Protein AF-A0A9E2J3M1-F1 (afdb_monomer_lite)

Structure (mmCIF, N/CA/C/O backbone):
data_AF-A0A9E2J3M1-F1
#
_entry.id   AF-A0A9E2J3M1-F1
#
loop_
_atom_site.group_PDB
_atom_site.id
_atom_site.type_symbol
_atom_site.label_atom_id
_atom_site.label_alt_id
_atom_site.label_comp_id
_atom_site.label_asym_id
_atom_site.label_entity_id
_atom_site.label_seq_id
_atom_site.pdbx_PDB_ins_code
_atom_site.Cartn_x
_atom_site.Cartn_y
_atom_site.Cartn_z
_atom_site.occupancy
_atom_site.B_iso_or_equiv
_atom_site.auth_seq_id
_atom_site.auth_comp_id
_atom_site.auth_asym_id
_atom_site.auth_atom_id
_atom_site.pdbx_PDB_model_num
ATOM 1 N N . MET A 1 1 ? 13.090 -9.737 -95.374 1.00 43.75 1 MET A N 1
ATOM 2 C CA . MET A 1 1 ? 13.069 -10.531 -94.124 1.00 43.75 1 MET A CA 1
ATOM 3 C C . MET A 1 1 ? 14.045 -9.929 -93.104 1.00 43.75 1 MET A C 1
ATOM 5 O O . MET A 1 1 ? 15.145 -10.424 -92.936 1.00 43.75 1 MET A O 1
ATOM 9 N N . LYS A 1 2 ? 13.691 -8.794 -92.489 1.00 49.66 2 LYS A N 1
ATOM 10 C CA . LYS A 1 2 ? 14.440 -8.144 -91.393 1.00 49.66 2 LYS A CA 1
ATOM 11 C C . LYS A 1 2 ? 13.436 -7.340 -90.566 1.00 49.66 2 LYS A C 1
ATOM 13 O O . LYS A 1 2 ? 13.382 -6.120 -90.651 1.00 49.66 2 LYS A O 1
ATOM 18 N N . ILE A 1 3 ? 12.580 -8.043 -89.829 1.00 44.62 3 ILE A N 1
ATOM 19 C CA . ILE A 1 3 ? 11.818 -7.428 -88.743 1.00 44.62 3 ILE A CA 1
ATOM 20 C C . ILE A 1 3 ? 12.601 -7.722 -87.470 1.00 44.62 3 ILE A C 1
ATOM 22 O O . ILE A 1 3 ? 12.858 -8.857 -87.088 1.00 44.62 3 ILE A O 1
ATOM 26 N N . THR A 1 4 ? 13.091 -6.625 -86.924 1.00 49.84 4 THR A N 1
ATOM 27 C CA . THR A 1 4 ? 13.976 -6.433 -85.785 1.00 49.84 4 THR A CA 1
ATOM 28 C C . THR A 1 4 ? 13.611 -7.248 -84.541 1.00 49.84 4 THR A C 1
ATOM 30 O O . THR A 1 4 ? 12.639 -6.934 -83.857 1.00 49.84 4 THR A O 1
ATOM 33 N N . PHE A 1 5 ? 14.517 -8.149 -84.151 1.00 52.78 5 PHE A N 1
ATOM 34 C CA . PHE A 1 5 ? 14.632 -8.773 -82.818 1.00 52.78 5 PHE A CA 1
ATOM 35 C C . PHE A 1 5 ? 14.655 -7.746 -81.655 1.00 52.78 5 PHE A C 1
ATOM 37 O O . PHE A 1 5 ? 14.420 -8.073 -80.497 1.00 52.78 5 PHE A O 1
ATOM 44 N N . ARG A 1 6 ? 14.894 -6.465 -81.967 1.00 53.06 6 ARG A N 1
ATOM 45 C CA . ARG A 1 6 ? 14.991 -5.342 -81.022 1.00 53.06 6 ARG A CA 1
ATOM 46 C C . ARG A 1 6 ? 13.653 -4.874 -80.425 1.00 53.06 6 ARG A C 1
ATOM 48 O O . ARG A 1 6 ? 13.680 -4.167 -79.426 1.00 53.06 6 ARG A O 1
ATOM 55 N N . LYS A 1 7 ? 12.497 -5.247 -80.998 1.00 52.53 7 LYS A N 1
ATOM 56 C CA . LYS A 1 7 ? 11.171 -4.806 -80.506 1.00 52.53 7 LYS A CA 1
ATOM 57 C C . LYS A 1 7 ? 10.524 -5.734 -79.466 1.00 52.53 7 LYS A C 1
ATOM 59 O O . LYS A 1 7 ? 9.579 -5.302 -78.818 1.00 52.53 7 LYS A O 1
ATOM 64 N N . LEU A 1 8 ? 11.047 -6.949 -79.255 1.00 52.41 8 LEU A N 1
ATOM 65 C CA . LEU A 1 8 ? 10.567 -7.861 -78.200 1.00 52.41 8 LEU A CA 1
ATOM 66 C C . LEU A 1 8 ? 11.393 -7.819 -76.903 1.00 52.41 8 LEU A C 1
ATOM 68 O O . LEU A 1 8 ? 10.898 -8.253 -75.869 1.00 52.41 8 LEU A O 1
ATOM 72 N N . MET A 1 9 ? 12.618 -7.280 -76.915 1.00 54.28 9 MET A N 1
ATOM 73 C CA . MET A 1 9 ? 13.448 -7.213 -75.700 1.00 54.28 9 MET A CA 1
ATOM 74 C C . MET A 1 9 ? 13.061 -6.078 -74.748 1.00 54.28 9 MET A C 1
ATOM 76 O O . MET A 1 9 ? 13.220 -6.235 -73.545 1.00 54.28 9 MET A O 1
ATOM 80 N N . LEU A 1 10 ? 12.536 -4.956 -75.249 1.00 54.03 10 LEU A N 1
ATOM 81 C CA . LEU A 1 10 ? 12.191 -3.806 -74.403 1.00 54.03 10 LEU A CA 1
ATOM 82 C C . LEU A 1 10 ? 10.991 -4.069 -73.465 1.00 54.03 10 LEU A C 1
ATOM 84 O O . LEU A 1 10 ? 11.095 -3.725 -72.290 1.00 54.03 10 LEU A O 1
ATOM 88 N N . PRO A 1 11 ? 9.894 -4.721 -73.913 1.00 56.16 11 PRO A N 1
ATOM 89 C CA . PRO A 1 11 ? 8.789 -5.088 -73.024 1.00 56.16 11 PRO A CA 1
ATOM 90 C C . PRO A 1 11 ? 9.189 -6.180 -72.025 1.00 56.16 11 PRO A C 1
ATOM 92 O O . PRO A 1 11 ? 8.776 -6.134 -70.873 1.00 56.16 11 PRO A O 1
ATOM 95 N N . LEU A 1 12 ? 10.036 -7.131 -72.441 1.00 55.22 12 LEU A N 1
ATOM 96 C CA . LEU A 1 12 ? 10.507 -8.222 -71.583 1.00 55.22 12 LEU A CA 1
ATOM 97 C C . LEU A 1 12 ? 11.453 -7.713 -70.479 1.00 55.22 12 LEU A C 1
ATOM 99 O O . LEU A 1 12 ? 11.367 -8.168 -69.343 1.00 55.22 12 LEU A O 1
ATOM 103 N N . LEU A 1 13 ? 12.303 -6.724 -70.790 1.00 55.09 13 LEU A N 1
ATOM 104 C CA . LEU A 1 13 ? 13.167 -6.057 -69.812 1.00 55.09 13 LEU A CA 1
ATOM 105 C C . LEU A 1 13 ? 12.352 -5.190 -68.834 1.00 55.09 13 LEU A C 1
ATOM 107 O O . LEU A 1 13 ? 12.661 -5.169 -67.650 1.00 55.09 13 LEU A O 1
ATOM 111 N N . LEU A 1 14 ? 11.278 -4.531 -69.295 1.00 53.25 14 LEU A N 1
ATOM 112 C CA . LEU A 1 14 ? 10.371 -3.765 -68.425 1.00 53.25 14 LEU A CA 1
ATOM 113 C C . LEU A 1 14 ? 9.570 -4.669 -67.470 1.00 53.25 14 LEU A C 1
ATOM 115 O O . LEU A 1 14 ? 9.384 -4.314 -66.311 1.00 53.25 14 LEU A O 1
ATOM 119 N N . ILE A 1 15 ? 9.134 -5.846 -67.933 1.00 55.28 15 ILE A N 1
ATOM 120 C CA . ILE A 1 15 ? 8.437 -6.848 -67.107 1.00 55.28 15 ILE A CA 1
ATOM 121 C C . ILE A 1 15 ? 9.391 -7.465 -66.070 1.00 55.28 15 ILE A C 1
ATOM 123 O O . ILE A 1 15 ? 8.994 -7.669 -64.927 1.00 55.28 15 ILE A O 1
ATOM 127 N N . LEU A 1 16 ? 10.664 -7.684 -66.419 1.00 53.00 16 LEU A N 1
ATOM 128 C CA . LEU A 1 16 ? 11.699 -8.124 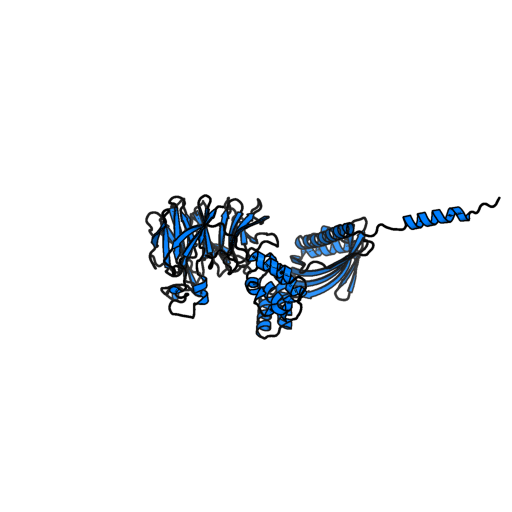-65.472 1.00 53.00 16 LEU A CA 1
ATOM 129 C C . LEU A 1 16 ? 12.066 -7.046 -64.435 1.00 53.00 16 LEU A C 1
ATOM 131 O O . LEU A 1 16 ? 12.339 -7.390 -63.290 1.00 53.00 16 LEU A O 1
ATOM 135 N N . ILE A 1 17 ? 12.022 -5.758 -64.795 1.00 53.62 17 ILE A N 1
ATOM 136 C CA . ILE A 1 17 ? 12.236 -4.646 -63.851 1.00 53.62 17 ILE A CA 1
ATOM 137 C C . ILE A 1 17 ? 11.033 -4.495 -62.902 1.00 53.62 17 ILE A C 1
ATOM 139 O O . ILE A 1 17 ? 11.226 -4.315 -61.701 1.00 53.62 17 ILE A O 1
ATOM 143 N N . LEU A 1 18 ? 9.800 -4.667 -63.395 1.00 49.03 18 LEU A N 1
ATOM 144 C CA . LEU A 1 18 ? 8.578 -4.624 -62.574 1.00 49.03 18 LEU A CA 1
ATOM 145 C C . LEU A 1 18 ? 8.408 -5.848 -61.654 1.00 49.03 18 LEU A C 1
ATOM 147 O O . LEU A 1 18 ? 7.805 -5.723 -60.594 1.00 49.03 18 LEU A O 1
ATOM 151 N N . LEU A 1 19 ? 8.986 -7.002 -62.005 1.00 47.62 19 LEU A N 1
ATOM 152 C CA . LEU A 1 19 ? 9.065 -8.190 -61.139 1.00 47.62 19 LEU A CA 1
ATOM 153 C C . LEU A 1 19 ? 10.256 -8.155 -60.161 1.00 47.62 19 LEU A C 1
ATOM 155 O O . LEU A 1 19 ? 10.390 -9.059 -59.339 1.00 47.62 19 LEU A O 1
ATOM 159 N N . SER A 1 20 ? 11.121 -7.135 -60.232 1.00 45.72 20 SER A N 1
ATOM 160 C CA . SER A 1 20 ? 12.296 -7.003 -59.352 1.00 45.72 20 SER A CA 1
ATOM 161 C C . SER A 1 20 ? 12.073 -6.103 -58.130 1.00 45.72 20 SER A C 1
ATOM 163 O O . SER A 1 20 ? 12.920 -6.062 -57.236 1.00 45.72 20 SER A O 1
ATOM 165 N N . CYS A 1 21 ? 10.926 -5.424 -58.037 1.00 45.72 21 CYS A N 1
ATOM 166 C CA . CYS A 1 21 ? 10.522 -4.738 -56.815 1.00 45.72 21 CYS A CA 1
ATOM 167 C C . CYS A 1 21 ? 10.013 -5.772 -55.804 1.00 45.72 21 CYS A C 1
ATOM 169 O O . CYS A 1 21 ? 8.840 -6.144 -55.823 1.00 45.72 21 CYS A O 1
ATOM 171 N N . LYS A 1 22 ? 10.896 -6.238 -54.909 1.00 55.72 22 LYS A N 1
ATOM 172 C CA . LYS A 1 22 ? 10.453 -6.856 -53.650 1.00 55.72 22 LYS A CA 1
ATOM 173 C C . LYS A 1 22 ? 9.434 -5.914 -52.984 1.00 55.72 22 LYS A C 1
ATOM 175 O O . LYS A 1 22 ? 9.643 -4.698 -53.052 1.00 55.72 22 LYS A O 1
ATOM 180 N N . PRO A 1 23 ? 8.351 -6.432 -52.373 1.00 54.88 23 PRO A N 1
ATOM 181 C CA . PRO A 1 23 ? 7.450 -5.594 -51.594 1.00 54.88 23 PRO A CA 1
ATOM 182 C C . PRO A 1 23 ? 8.287 -4.799 -50.592 1.00 54.88 23 PRO A C 1
ATOM 184 O O . PRO A 1 23 ? 9.151 -5.354 -49.912 1.00 54.88 23 PRO A O 1
ATOM 187 N N . VAL A 1 24 ? 8.103 -3.481 -50.601 1.00 61.16 24 VAL A N 1
ATOM 188 C CA . VAL A 1 24 ? 8.744 -2.585 -49.641 1.00 61.16 24 VAL A CA 1
ATOM 189 C C . VAL A 1 24 ? 8.274 -3.029 -48.266 1.00 61.16 24 VAL A C 1
ATOM 191 O O . VAL A 1 24 ? 7.064 -3.107 -48.058 1.00 61.16 24 VAL A O 1
ATOM 194 N N . TYR A 1 25 ? 9.220 -3.331 -47.374 1.00 77.38 25 TYR A N 1
ATOM 195 C CA . TYR A 1 25 ? 8.944 -3.706 -45.994 1.00 77.38 25 TYR A CA 1
ATOM 196 C C . TYR A 1 25 ? 7.999 -2.678 -45.369 1.00 77.38 25 TYR A C 1
ATOM 198 O O . TYR A 1 25 ? 8.354 -1.513 -45.156 1.00 77.38 25 TYR A O 1
ATOM 206 N N . GLY A 1 26 ? 6.745 -3.092 -45.206 1.00 84.62 26 GLY A N 1
ATOM 207 C CA . GLY A 1 26 ? 5.640 -2.175 -44.961 1.00 84.62 26 GLY A CA 1
ATOM 208 C C . GLY A 1 26 ? 5.526 -1.781 -43.486 1.00 84.62 26 GLY A C 1
ATOM 209 O O . GLY A 1 26 ? 6.010 -2.501 -42.613 1.00 84.62 26 GLY A O 1
ATOM 210 N N . PRO A 1 27 ? 4.826 -0.679 -43.155 1.00 86.06 27 PRO A N 1
ATOM 211 C CA . PRO A 1 27 ? 4.575 -0.291 -41.764 1.00 86.06 27 PRO A CA 1
ATOM 212 C C . PRO A 1 27 ? 3.895 -1.386 -40.923 1.00 86.06 27 PRO A C 1
ATOM 214 O O . PRO A 1 27 ? 4.211 -1.539 -39.747 1.00 86.06 27 PRO A O 1
ATOM 217 N N . GLU A 1 28 ? 2.988 -2.162 -41.522 1.00 89.06 28 GLU A N 1
ATOM 218 C CA . GLU A 1 28 ? 2.278 -3.264 -40.857 1.00 89.06 28 GLU A CA 1
ATOM 219 C C . GLU A 1 28 ? 3.194 -4.467 -40.588 1.00 89.06 28 GLU A C 1
ATOM 221 O O . GLU A 1 28 ? 3.241 -4.974 -39.469 1.00 89.06 28 GLU A O 1
ATOM 226 N N . GLU A 1 29 ? 3.990 -4.881 -41.580 1.00 89.81 29 GLU A N 1
ATOM 227 C CA . GLU A 1 29 ? 5.004 -5.931 -41.409 1.00 89.81 29 GLU A CA 1
ATOM 228 C C . GLU A 1 29 ? 6.015 -5.542 -40.327 1.00 89.81 29 GLU A C 1
ATOM 230 O O . GLU A 1 29 ? 6.367 -6.365 -39.482 1.00 89.81 29 GLU A O 1
ATOM 235 N N . LYS A 1 30 ? 6.396 -4.258 -40.290 1.00 91.38 30 LYS A N 1
ATOM 236 C CA . LYS A 1 30 ? 7.281 -3.708 -39.267 1.00 91.38 30 LYS A CA 1
ATOM 237 C C . LYS A 1 30 ? 6.708 -3.798 -37.862 1.00 91.38 30 LYS A C 1
ATOM 239 O O . LYS A 1 30 ? 7.439 -4.162 -36.944 1.00 91.38 30 LYS A O 1
ATOM 244 N N . LEU A 1 31 ? 5.424 -3.501 -37.684 1.00 91.50 31 LEU A N 1
ATOM 245 C CA . LEU A 1 31 ? 4.754 -3.654 -36.391 1.00 91.50 31 LEU A CA 1
ATOM 246 C C . LEU A 1 31 ? 4.696 -5.124 -35.959 1.00 91.50 31 LEU A C 1
ATOM 248 O O . LEU A 1 31 ? 5.045 -5.431 -34.821 1.00 91.50 31 LEU A O 1
ATOM 252 N N . ASN A 1 32 ? 4.345 -6.031 -36.874 1.00 93.62 32 ASN A N 1
ATOM 253 C CA . ASN A 1 32 ? 4.306 -7.468 -36.593 1.00 93.62 32 ASN A CA 1
ATOM 254 C C . ASN A 1 32 ? 5.683 -8.013 -36.185 1.00 93.62 32 ASN A C 1
ATOM 256 O O . ASN A 1 32 ? 5.790 -8.802 -35.245 1.00 93.62 32 ASN A O 1
ATOM 260 N N . ASP A 1 33 ? 6.747 -7.567 -36.852 1.00 95.88 33 ASP A N 1
ATOM 261 C CA . ASP A 1 33 ? 8.110 -7.982 -36.527 1.00 95.88 33 ASP A CA 1
ATOM 262 C C . ASP A 1 33 ? 8.617 -7.385 -35.212 1.00 95.88 33 ASP A C 1
ATOM 264 O O . ASP A 1 33 ? 9.283 -8.090 -34.456 1.00 95.88 33 ASP A O 1
ATOM 268 N N . ILE A 1 34 ? 8.247 -6.144 -34.878 1.00 95.56 34 ILE A N 1
ATOM 269 C CA . ILE A 1 34 ? 8.496 -5.575 -33.544 1.00 95.56 34 ILE A CA 1
ATOM 270 C C . ILE A 1 34 ? 7.821 -6.436 -32.469 1.00 95.56 34 ILE A C 1
ATOM 272 O O . ILE A 1 34 ? 8.467 -6.800 -31.487 1.00 95.56 34 ILE A O 1
ATOM 276 N N . SER A 1 35 ? 6.554 -6.817 -32.660 1.00 93.94 35 SER A N 1
ATOM 277 C CA . SER A 1 35 ? 5.845 -7.694 -31.722 1.00 93.94 35 SER A CA 1
ATOM 278 C C . SER A 1 35 ? 6.509 -9.069 -31.593 1.00 93.94 35 SER A C 1
ATOM 280 O O . SER A 1 35 ? 6.658 -9.572 -30.481 1.00 93.94 35 SER A O 1
ATOM 282 N N . ALA A 1 36 ? 6.964 -9.664 -32.699 1.00 95.88 36 ALA A N 1
ATOM 283 C CA . ALA A 1 36 ? 7.661 -10.949 -32.679 1.00 95.88 36 ALA A CA 1
ATOM 284 C C . ALA A 1 36 ? 9.023 -10.877 -31.961 1.00 95.88 36 ALA A C 1
ATOM 286 O O . ALA A 1 36 ? 9.370 -11.782 -31.204 1.00 95.88 36 ALA A O 1
ATOM 287 N N . LEU A 1 37 ? 9.781 -9.796 -32.160 1.00 97.00 37 LEU A N 1
ATOM 288 C CA . LEU A 1 37 ? 11.053 -9.542 -31.474 1.00 97.00 37 LEU A CA 1
ATOM 289 C C . LEU A 1 37 ? 10.856 -9.288 -29.971 1.00 97.00 37 LEU A C 1
ATOM 291 O O . LEU A 1 37 ? 11.617 -9.795 -29.148 1.00 97.00 37 LEU A O 1
ATOM 295 N N . MET A 1 38 ? 9.799 -8.568 -29.590 1.00 95.00 38 MET A N 1
ATOM 296 C CA . MET A 1 38 ? 9.414 -8.398 -28.184 1.00 95.00 38 MET A CA 1
ATOM 297 C C . MET A 1 38 ? 9.018 -9.730 -27.532 1.00 95.00 38 MET A C 1
ATOM 299 O O . MET A 1 38 ? 9.405 -9.992 -26.395 1.00 95.00 38 MET A O 1
ATOM 303 N N . GLN A 1 39 ? 8.307 -10.601 -28.255 1.00 93.56 39 GLN A N 1
ATOM 304 C CA . GLN A 1 39 ? 7.977 -11.942 -27.768 1.00 93.56 39 GLN A CA 1
ATOM 305 C C . GLN A 1 39 ? 9.231 -12.803 -27.559 1.00 93.56 39 GLN A C 1
ATOM 307 O O . GLN A 1 39 ? 9.304 -13.532 -26.573 1.00 93.56 39 GLN A O 1
ATOM 312 N N . LEU A 1 40 ? 10.218 -12.694 -28.453 1.00 94.75 40 LEU A N 1
ATOM 313 C CA . LEU A 1 40 ? 11.524 -13.346 -28.316 1.00 94.75 40 LEU A CA 1
ATOM 314 C C . LEU A 1 40 ? 12.229 -12.866 -27.033 1.00 94.75 40 LEU A C 1
ATOM 316 O O . LEU A 1 40 ? 12.683 -13.659 -26.217 1.00 94.75 40 LEU A O 1
ATOM 320 N N . ASN A 1 41 ? 12.228 -11.560 -26.766 1.00 94.44 41 ASN A N 1
ATOM 321 C CA . ASN A 1 41 ? 12.781 -11.021 -25.522 1.00 94.44 41 ASN A CA 1
ATOM 322 C C . ASN A 1 41 ? 12.077 -11.556 -24.252 1.00 94.44 41 ASN A C 1
ATOM 324 O O . ASN A 1 41 ? 12.740 -11.903 -23.271 1.00 94.44 41 ASN A O 1
ATOM 328 N N . GLU A 1 42 ? 10.748 -11.678 -24.271 1.00 90.31 42 GLU A N 1
ATOM 329 C CA . GLU A 1 42 ? 9.982 -12.265 -23.159 1.00 90.31 42 GLU A CA 1
ATOM 330 C C . GLU A 1 42 ? 10.263 -13.767 -22.989 1.00 90.31 42 GLU A C 1
ATOM 332 O O . GLU A 1 42 ? 10.347 -14.284 -21.875 1.00 90.31 42 GLU A O 1
ATOM 337 N N . ASN A 1 43 ? 10.459 -14.484 -24.092 1.00 94.00 43 ASN A N 1
ATOM 338 C CA . ASN A 1 43 ? 10.841 -15.887 -24.066 1.00 94.00 43 ASN A CA 1
ATOM 339 C C . ASN A 1 43 ? 12.239 -16.087 -23.472 1.00 94.00 43 ASN A C 1
ATOM 341 O O . ASN A 1 43 ? 12.410 -16.961 -22.623 1.00 94.00 43 ASN A O 1
ATOM 345 N N . GLN A 1 44 ? 13.212 -15.239 -23.829 1.00 94.44 44 GLN A N 1
ATOM 346 C CA . GLN A 1 44 ? 14.520 -15.217 -23.169 1.00 94.44 44 GLN A CA 1
ATOM 347 C C . GLN A 1 44 ? 14.368 -15.019 -21.660 1.00 94.44 44 GLN A C 1
ATOM 349 O O . GLN A 1 44 ? 15.011 -15.726 -20.886 1.00 94.44 44 GLN A O 1
ATOM 354 N N . ARG A 1 45 ? 13.492 -14.106 -21.223 1.00 93.56 45 ARG A N 1
ATOM 355 C CA . ARG A 1 45 ? 13.228 -13.890 -19.796 1.00 93.56 45 ARG A CA 1
ATOM 356 C C . ARG A 1 45 ? 12.719 -15.153 -19.116 1.00 93.56 45 ARG A C 1
ATOM 358 O O . ARG A 1 45 ? 13.304 -15.581 -18.124 1.00 93.56 45 ARG A O 1
ATOM 365 N N . LYS A 1 46 ? 11.673 -15.773 -19.663 1.00 88.62 46 LYS A N 1
ATOM 366 C CA . LYS A 1 46 ? 11.109 -17.026 -19.136 1.00 88.62 46 LYS A CA 1
ATOM 367 C C . LYS A 1 46 ? 12.158 -18.129 -19.067 1.00 88.62 46 LYS A C 1
ATOM 369 O O . LYS A 1 46 ? 12.282 -18.772 -18.030 1.00 88.62 46 LYS A O 1
ATOM 374 N N . ALA A 1 47 ? 12.955 -18.289 -20.120 1.00 92.94 47 ALA A N 1
ATOM 375 C CA . ALA A 1 47 ? 14.000 -19.298 -20.169 1.00 92.94 47 ALA A CA 1
ATOM 376 C C . ALA A 1 47 ? 15.024 -19.142 -19.032 1.00 92.94 47 ALA A C 1
ATOM 378 O O . ALA A 1 47 ? 15.383 -20.124 -18.392 1.00 92.94 47 ALA A O 1
ATOM 379 N N . HIS A 1 48 ? 15.446 -17.913 -18.716 1.00 94.56 48 HIS A N 1
ATOM 380 C CA . HIS A 1 48 ? 16.345 -17.668 -17.583 1.00 94.56 48 HIS A CA 1
ATOM 381 C C . HIS A 1 48 ? 15.648 -17.882 -16.233 1.00 94.56 48 HIS A C 1
ATOM 383 O O . HIS A 1 48 ? 16.197 -18.565 -15.372 1.00 94.56 48 HIS A O 1
ATOM 389 N N . MET A 1 49 ? 14.437 -17.347 -16.053 1.00 90.19 49 MET A N 1
ATOM 390 C CA . MET A 1 49 ? 13.701 -17.455 -14.785 1.00 90.19 49 MET A CA 1
ATOM 391 C C . MET A 1 49 ? 13.341 -18.905 -14.425 1.00 90.19 49 MET A C 1
ATOM 393 O O . MET A 1 49 ? 13.358 -19.255 -13.250 1.00 90.19 49 MET A O 1
ATOM 397 N N . TYR A 1 50 ? 13.054 -19.751 -15.419 1.00 88.50 50 TYR A N 1
ATOM 398 C CA . TYR A 1 50 ? 12.699 -21.162 -15.219 1.00 88.50 50 TYR A CA 1
ATOM 399 C C . TYR A 1 50 ? 13.862 -22.141 -15.428 1.00 88.50 50 TYR A C 1
ATOM 401 O O . TYR A 1 50 ? 13.688 -23.341 -15.231 1.00 88.50 50 TYR A O 1
ATOM 409 N N . GLY A 1 51 ? 15.041 -21.658 -15.829 1.00 90.69 51 GLY A N 1
ATOM 410 C CA . GLY A 1 51 ? 16.183 -22.517 -16.143 1.00 90.69 51 GLY A CA 1
ATOM 411 C C . GLY A 1 51 ? 15.968 -23.414 -17.371 1.00 90.69 51 GLY A C 1
ATOM 412 O O . GLY A 1 51 ? 16.500 -24.523 -17.429 1.00 90.69 51 GLY A O 1
ATOM 413 N N . ASP A 1 52 ? 15.196 -22.950 -18.356 1.00 94.06 52 ASP A N 1
ATOM 414 C CA . ASP A 1 52 ? 14.845 -23.697 -19.565 1.00 94.06 52 ASP A CA 1
ATOM 415 C C . ASP A 1 52 ? 15.862 -23.445 -20.692 1.00 94.06 52 ASP A C 1
ATOM 417 O O . ASP A 1 52 ? 15.772 -22.501 -21.485 1.00 94.06 52 ASP A O 1
ATOM 421 N N . ALA A 1 53 ? 16.878 -24.306 -20.756 1.00 95.38 53 ALA A N 1
ATOM 422 C CA . ALA A 1 53 ? 17.919 -24.225 -21.778 1.00 95.38 53 ALA A CA 1
ATOM 423 C C . ALA A 1 53 ? 17.409 -24.548 -23.192 1.00 95.38 53 ALA A C 1
ATOM 425 O O . ALA A 1 53 ? 17.993 -24.069 -24.167 1.00 95.38 53 ALA A O 1
ATOM 426 N N . GLU A 1 54 ? 16.348 -25.349 -23.317 1.00 95.69 54 GLU A N 1
ATOM 427 C CA . GLU A 1 54 ? 15.764 -25.713 -24.608 1.00 95.69 54 GLU A CA 1
ATOM 428 C C . GLU A 1 54 ? 15.037 -24.514 -25.213 1.00 95.69 54 GLU A C 1
ATOM 430 O O . GLU A 1 54 ? 15.303 -24.150 -26.360 1.00 95.69 54 GLU A O 1
ATOM 435 N N . MET A 1 55 ? 14.214 -23.832 -24.412 1.00 94.12 55 MET A N 1
ATOM 436 C CA . MET A 1 55 ? 13.552 -22.587 -24.794 1.00 94.12 55 MET A CA 1
ATOM 437 C C . MET A 1 55 ? 14.564 -21.518 -25.215 1.00 94.12 55 MET A C 1
ATOM 439 O O . MET A 1 55 ? 14.388 -20.886 -26.255 1.00 94.12 55 MET A O 1
ATOM 443 N N . LEU A 1 56 ? 15.659 -21.353 -24.463 1.00 94.06 56 LEU A N 1
ATOM 444 C CA . LEU A 1 56 ? 16.717 -20.397 -24.804 1.00 94.06 56 LEU A CA 1
ATOM 445 C C . LEU A 1 56 ? 17.384 -20.734 -26.144 1.00 94.06 56 LEU A C 1
ATOM 447 O O . LEU A 1 56 ? 17.541 -19.863 -27.002 1.00 94.06 56 LEU A O 1
ATOM 451 N N . ALA A 1 57 ? 17.775 -21.997 -26.337 1.00 94.62 57 ALA A N 1
ATOM 452 C CA . ALA A 1 57 ? 18.433 -22.448 -27.559 1.00 94.62 57 ALA A CA 1
ATOM 453 C C . ALA A 1 57 ? 17.499 -22.368 -28.778 1.00 94.62 57 ALA A C 1
ATOM 455 O O . ALA A 1 57 ? 17.942 -22.020 -29.875 1.00 94.62 57 ALA A O 1
ATOM 456 N N . ALA A 1 58 ? 16.198 -22.599 -28.595 1.00 94.25 58 ALA A N 1
ATOM 457 C CA . ALA A 1 58 ? 15.200 -22.535 -29.657 1.00 94.25 58 ALA A CA 1
ATOM 458 C C . ALA A 1 58 ? 15.074 -21.150 -30.313 1.00 94.25 58 ALA A C 1
ATOM 460 O O . ALA A 1 58 ? 14.520 -21.057 -31.410 1.00 94.25 58 ALA A O 1
ATOM 461 N N . GLU A 1 59 ? 15.610 -20.083 -29.724 1.00 94.38 59 GLU A N 1
ATOM 462 C CA . GLU A 1 59 ? 15.560 -18.722 -30.284 1.00 94.38 59 GLU A CA 1
ATOM 463 C C . GLU A 1 59 ? 16.850 -18.285 -30.977 1.00 94.38 59 GLU A C 1
ATOM 465 O O . GLU A 1 59 ? 16.912 -17.244 -31.634 1.00 94.38 59 GLU A O 1
ATOM 470 N N . ILE A 1 60 ? 17.885 -19.111 -30.889 1.00 94.94 60 ILE A N 1
ATOM 471 C CA . ILE A 1 60 ? 19.192 -18.838 -31.468 1.00 94.94 60 ILE A CA 1
ATOM 472 C C . ILE A 1 60 ? 19.269 -19.506 -32.848 1.00 94.94 60 ILE A C 1
ATOM 474 O O . ILE A 1 60 ? 18.605 -20.515 -33.118 1.00 94.94 60 ILE A O 1
ATOM 478 N N . ALA A 1 61 ? 20.024 -18.905 -33.767 1.00 96.38 61 ALA A N 1
ATOM 479 C CA . ALA A 1 61 ? 20.346 -19.524 -35.050 1.00 96.38 61 ALA A CA 1
ATOM 480 C C . ALA A 1 61 ? 21.238 -20.771 -34.863 1.00 96.38 61 ALA A C 1
ATOM 482 O O . ALA A 1 61 ? 21.682 -21.075 -33.755 1.00 96.38 61 ALA A O 1
ATOM 483 N N . ASP A 1 62 ? 21.532 -21.489 -35.950 1.00 95.69 62 ASP A N 1
ATOM 484 C CA . ASP A 1 62 ? 22.393 -22.686 -35.907 1.00 95.69 62 ASP A CA 1
ATOM 485 C C . ASP A 1 62 ? 23.784 -22.382 -35.334 1.00 95.69 62 ASP A C 1
ATOM 487 O O . ASP A 1 62 ? 24.394 -23.225 -34.675 1.00 95.69 62 ASP A O 1
ATOM 491 N N . THR A 1 63 ? 24.257 -21.153 -35.542 1.00 95.81 63 THR A N 1
ATOM 492 C CA . THR A 1 63 ? 25.487 -20.605 -34.969 1.00 95.81 63 THR A CA 1
ATOM 493 C C . THR A 1 63 ? 25.259 -19.178 -34.493 1.00 95.81 63 THR A C 1
ATOM 495 O O . THR A 1 63 ? 24.602 -18.400 -35.188 1.00 95.81 63 THR A O 1
ATOM 498 N N . MET A 1 64 ? 25.868 -18.811 -33.365 1.00 95.81 64 MET A N 1
ATOM 499 C CA . MET A 1 64 ? 25.818 -17.459 -32.813 1.00 95.81 64 MET A CA 1
ATOM 500 C C . MET A 1 64 ? 27.211 -16.934 -32.475 1.00 95.81 64 MET A C 1
ATOM 502 O O . MET A 1 64 ? 28.036 -17.646 -31.893 1.00 95.81 64 MET A O 1
ATOM 506 N N . ILE A 1 65 ? 27.444 -15.664 -32.807 1.00 97.94 65 ILE A N 1
ATOM 507 C CA . ILE A 1 65 ? 28.664 -14.934 -32.454 1.00 97.94 65 ILE A CA 1
ATOM 508 C C . ILE A 1 65 ? 28.406 -14.100 -31.197 1.00 97.94 65 ILE A C 1
ATOM 510 O O . ILE A 1 65 ? 27.517 -13.257 -31.184 1.00 97.94 65 ILE A O 1
ATOM 514 N N . SER A 1 66 ? 29.205 -14.280 -30.153 1.00 96.44 66 SER A N 1
ATOM 515 C CA . SER A 1 66 ? 29.125 -13.469 -28.937 1.00 96.44 66 SER A CA 1
ATOM 516 C C . SER A 1 66 ? 30.415 -12.705 -28.708 1.00 96.44 66 SER A C 1
ATOM 518 O O . SER A 1 66 ? 31.488 -13.302 -28.656 1.00 96.44 66 SER A O 1
ATOM 520 N N . VAL A 1 67 ? 30.307 -11.395 -28.509 1.00 97.44 67 VAL A N 1
ATOM 521 C CA . VAL A 1 67 ? 31.427 -10.522 -28.152 1.00 97.44 67 VAL A CA 1
ATOM 522 C C . VAL A 1 67 ? 31.240 -10.056 -26.715 1.00 97.44 67 VAL A C 1
ATOM 524 O O . VAL A 1 67 ? 30.293 -9.344 -26.383 1.00 97.44 67 VAL A O 1
ATOM 527 N N . SER A 1 68 ? 32.132 -10.484 -25.825 1.00 94.69 68 SER A N 1
ATOM 528 C CA . SER A 1 68 ? 32.086 -10.075 -24.419 1.00 94.69 68 SER A CA 1
ATOM 529 C C . SER A 1 68 ? 33.444 -10.250 -23.753 1.00 94.69 68 SER A C 1
ATOM 531 O O . SER A 1 68 ? 34.208 -11.146 -24.111 1.00 94.69 68 SER A O 1
ATOM 533 N N . ARG A 1 69 ? 33.739 -9.413 -22.750 1.00 89.94 69 ARG A N 1
ATOM 534 C CA . ARG A 1 69 ? 34.957 -9.529 -21.922 1.00 89.94 69 ARG A CA 1
ATOM 535 C C . ARG A 1 69 ? 36.259 -9.585 -22.742 1.00 89.94 69 ARG A C 1
ATOM 537 O O . ARG A 1 69 ? 37.166 -10.325 -22.393 1.00 89.94 69 ARG A O 1
ATOM 544 N N . GLY A 1 70 ? 36.333 -8.841 -23.848 1.00 92.44 70 GLY A N 1
ATOM 545 C CA . GLY A 1 70 ? 37.511 -8.817 -24.726 1.00 92.44 70 GLY A CA 1
ATOM 546 C C . GLY A 1 70 ? 37.680 -10.046 -25.629 1.00 92.44 70 GLY A C 1
ATOM 547 O O . GLY A 1 70 ? 38.700 -10.162 -26.302 1.00 92.44 70 GLY A O 1
ATOM 548 N N . HIS A 1 71 ? 36.695 -10.945 -25.678 1.00 96.44 71 HIS A N 1
ATOM 549 C CA . HIS A 1 71 ? 36.747 -12.176 -26.463 1.00 96.44 71 HIS A CA 1
ATOM 550 C C . HIS A 1 71 ? 35.597 -12.269 -27.469 1.00 96.44 71 HIS A C 1
ATOM 552 O O . HIS A 1 71 ? 34.506 -11.734 -27.247 1.00 96.44 71 HIS A O 1
ATOM 558 N N . ILE A 1 72 ? 35.852 -13.002 -28.554 1.00 97.44 72 ILE A N 1
ATOM 559 C CA . ILE A 1 72 ? 34.867 -13.386 -29.567 1.00 97.44 72 ILE A CA 1
ATOM 560 C C . ILE A 1 72 ? 34.652 -14.893 -29.446 1.00 97.44 72 ILE A C 1
ATOM 562 O O . ILE A 1 72 ? 35.606 -15.665 -29.518 1.00 97.44 72 ILE A O 1
ATOM 566 N N . TYR A 1 73 ? 33.399 -15.301 -29.281 1.00 96.38 73 TYR A N 1
ATOM 567 C CA . TYR A 1 73 ? 32.990 -16.698 -29.208 1.00 96.38 73 TYR A CA 1
ATOM 568 C C . TYR A 1 73 ? 32.081 -17.017 -30.388 1.00 96.38 73 TYR A C 1
ATOM 570 O O . TYR A 1 73 ? 31.166 -16.251 -30.679 1.00 96.38 73 TYR A O 1
ATOM 578 N N . ILE A 1 74 ? 32.297 -18.160 -31.031 1.00 96.94 74 ILE A N 1
ATOM 579 C CA . ILE A 1 74 ? 31.414 -18.690 -32.071 1.00 96.94 74 ILE A CA 1
ATOM 580 C C . ILE A 1 74 ? 30.954 -20.048 -31.572 1.00 96.94 74 ILE A C 1
ATOM 582 O O . ILE A 1 74 ? 31.777 -20.941 -31.411 1.00 96.94 74 ILE A O 1
ATOM 586 N N . ASN A 1 75 ? 29.665 -20.173 -31.271 1.00 95.56 75 ASN A N 1
ATOM 587 C CA . ASN A 1 75 ? 29.101 -21.404 -30.725 1.00 95.56 75 ASN A CA 1
ATOM 588 C C . ASN A 1 75 ? 27.955 -21.871 -31.615 1.00 95.56 75 ASN A C 1
ATOM 590 O O . ASN A 1 75 ? 27.147 -21.060 -32.078 1.00 95.56 75 ASN A O 1
ATOM 594 N N . SER A 1 76 ? 27.869 -23.177 -31.823 1.00 96.62 76 SER A N 1
ATOM 595 C CA . SER A 1 76 ? 26.683 -23.821 -32.370 1.00 96.62 76 SER A CA 1
ATOM 596 C C . SER A 1 76 ? 25.516 -23.740 -31.385 1.00 96.62 76 SER A C 1
ATOM 598 O O . SER A 1 76 ? 25.696 -23.620 -30.170 1.00 96.62 76 SER A O 1
ATOM 600 N N . ASN A 1 77 ? 24.299 -23.862 -31.906 1.00 93.19 77 ASN A N 1
ATOM 601 C CA . ASN A 1 77 ? 23.083 -23.925 -31.101 1.00 93.19 77 ASN A CA 1
ATOM 602 C C . ASN A 1 77 ? 23.167 -25.008 -30.007 1.00 93.19 77 ASN A C 1
ATOM 604 O O . ASN A 1 77 ? 22.806 -24.773 -28.853 1.00 93.19 77 ASN A O 1
ATOM 608 N N . ARG A 1 78 ? 23.739 -26.169 -30.356 1.00 94.75 78 ARG A N 1
ATOM 609 C CA . ARG A 1 78 ? 23.917 -27.299 -29.442 1.00 94.75 78 ARG A CA 1
ATOM 610 C C . ARG A 1 78 ? 24.882 -26.987 -28.298 1.00 94.75 78 ARG A C 1
ATOM 612 O O . ARG A 1 78 ? 24.571 -27.294 -27.152 1.00 94.75 78 ARG A O 1
ATOM 619 N N . GLU A 1 79 ? 26.013 -26.346 -28.584 1.00 95.94 79 GLU A N 1
ATOM 620 C CA . GLU A 1 79 ? 26.975 -25.937 -27.550 1.00 95.94 79 GLU A CA 1
ATOM 621 C C . GLU A 1 79 ? 26.373 -24.902 -26.593 1.00 95.94 79 GLU A C 1
ATOM 623 O O . GLU A 1 79 ? 26.653 -24.922 -25.394 1.00 95.94 79 GLU A O 1
ATOM 628 N N . ILE A 1 80 ? 25.515 -24.012 -27.100 1.00 93.62 80 ILE A N 1
ATOM 629 C CA . ILE A 1 80 ? 24.798 -23.045 -26.265 1.00 93.62 80 ILE A CA 1
ATOM 630 C C . ILE A 1 80 ? 23.805 -23.762 -25.348 1.00 93.62 80 ILE A C 1
ATOM 632 O O . ILE A 1 80 ? 23.821 -23.500 -24.144 1.00 93.62 80 ILE A O 1
ATOM 636 N N . TYR A 1 81 ? 23.004 -24.687 -25.888 1.00 96.44 81 TYR A N 1
ATOM 637 C CA . TYR A 1 81 ? 22.104 -25.528 -25.097 1.00 96.44 81 TYR A CA 1
ATOM 638 C C . TYR A 1 81 ? 22.862 -26.269 -23.991 1.00 96.44 81 TYR A C 1
ATOM 640 O O . TYR A 1 81 ? 22.521 -26.132 -22.819 1.00 96.44 81 TYR A O 1
ATOM 648 N N . ASP A 1 82 ? 23.922 -27.007 -24.334 1.00 96.62 82 ASP A N 1
ATOM 649 C CA . ASP A 1 82 ? 24.660 -27.824 -23.366 1.00 96.62 82 ASP A CA 1
ATOM 650 C C . ASP A 1 82 ? 25.293 -26.952 -22.263 1.00 96.62 82 ASP A C 1
ATOM 652 O O . ASP A 1 82 ? 25.241 -27.300 -21.078 1.00 96.62 82 ASP A O 1
ATOM 656 N N . ARG A 1 83 ? 25.805 -25.766 -22.624 1.00 94.69 83 ARG A N 1
ATOM 657 C CA . ARG A 1 83 ? 26.330 -24.785 -21.665 1.00 94.69 83 ARG A CA 1
ATOM 658 C C . ARG A 1 83 ? 25.249 -24.281 -20.709 1.00 94.69 83 ARG A C 1
ATOM 660 O O . ARG A 1 83 ? 25.476 -24.290 -19.500 1.00 94.69 83 ARG A O 1
ATOM 667 N N . PHE A 1 84 ? 24.104 -23.828 -21.222 1.00 94.69 84 PHE A N 1
ATOM 668 C CA . PHE A 1 84 ? 23.032 -23.278 -20.384 1.00 94.69 84 PHE A CA 1
ATOM 669 C C . PHE A 1 84 ? 22.322 -24.353 -19.559 1.00 94.69 84 PHE A C 1
ATOM 671 O O . PHE A 1 84 ? 22.035 -24.115 -18.392 1.00 94.69 84 PHE A O 1
ATOM 678 N N . ASN A 1 85 ? 22.147 -25.561 -20.096 1.00 95.62 85 ASN A N 1
ATOM 679 C CA . ASN A 1 85 ? 21.585 -26.700 -19.369 1.00 95.62 85 ASN A CA 1
ATOM 680 C C . ASN A 1 85 ? 22.447 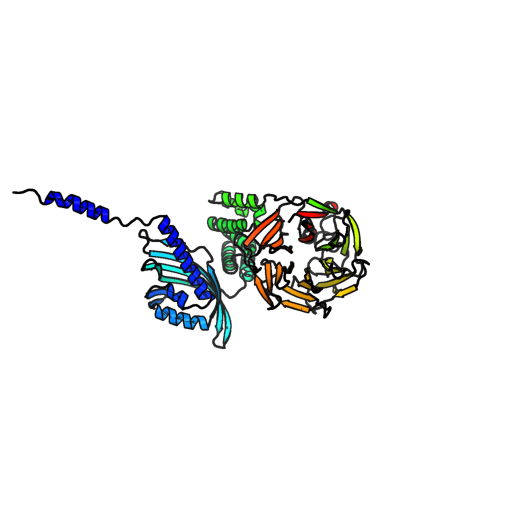-27.084 -18.155 1.00 95.62 85 ASN A C 1
ATOM 682 O O . ASN A 1 85 ? 21.934 -27.487 -17.115 1.00 95.62 85 ASN A O 1
ATOM 686 N N . ASN A 1 86 ? 23.773 -26.947 -18.256 1.00 93.06 86 ASN A N 1
ATOM 687 C CA . ASN A 1 86 ? 24.649 -27.121 -17.100 1.00 93.06 86 ASN A CA 1
ATOM 688 C C . ASN A 1 86 ? 24.648 -25.898 -16.168 1.00 93.06 86 ASN A C 1
ATOM 690 O O . ASN A 1 86 ? 24.667 -26.041 -14.946 1.00 93.06 86 ASN A O 1
ATOM 694 N N . TYR A 1 87 ? 24.628 -24.693 -16.736 1.00 91.38 87 TYR A N 1
ATOM 695 C CA . TYR A 1 87 ? 24.642 -23.446 -15.978 1.00 91.38 87 TYR A CA 1
ATOM 696 C C . TYR A 1 87 ? 23.403 -23.294 -15.084 1.00 91.38 87 TYR A C 1
ATOM 698 O O . TYR A 1 87 ? 23.556 -23.053 -13.889 1.00 91.38 87 TYR A O 1
ATOM 706 N N . PHE A 1 88 ? 22.202 -23.539 -15.619 1.00 93.06 88 PHE A N 1
ATOM 707 C CA . PHE A 1 88 ? 20.927 -23.430 -14.900 1.00 93.06 88 PHE A CA 1
ATOM 708 C C . PHE A 1 88 ? 20.770 -24.412 -13.730 1.00 93.06 88 PHE A C 1
ATOM 710 O O . PHE A 1 88 ? 19.956 -24.180 -12.847 1.00 93.06 88 PHE A O 1
ATOM 717 N N . LYS A 1 89 ? 21.601 -25.458 -13.635 1.00 89.38 89 LYS A N 1
ATOM 718 C CA . LYS A 1 89 ? 21.634 -26.345 -12.455 1.00 89.38 89 LYS A CA 1
ATOM 719 C C . LYS A 1 89 ? 22.283 -25.706 -11.227 1.00 89.38 89 LYS A C 1
ATOM 721 O O . LYS A 1 89 ? 22.107 -26.201 -10.118 1.00 89.38 89 LYS A O 1
ATOM 726 N N . ASN A 1 90 ? 23.085 -24.662 -11.428 1.00 88.50 90 ASN A N 1
ATOM 727 C CA . ASN A 1 90 ? 23.960 -24.088 -10.403 1.00 88.50 90 ASN A CA 1
ATOM 728 C C . ASN A 1 90 ? 23.657 -22.615 -10.109 1.00 88.50 90 ASN A C 1
ATOM 730 O O . ASN A 1 90 ? 24.387 -21.972 -9.351 1.00 88.50 90 ASN A O 1
ATOM 734 N N . ILE A 1 91 ? 22.597 -22.079 -10.707 1.00 90.44 91 ILE A N 1
ATOM 735 C CA . ILE A 1 91 ? 22.178 -20.697 -10.537 1.00 90.44 91 ILE A CA 1
ATOM 736 C C . ILE A 1 91 ? 20.668 -20.631 -10.406 1.00 90.44 91 ILE A C 1
ATOM 738 O O . ILE A 1 91 ? 19.944 -21.395 -11.035 1.00 90.44 91 ILE A O 1
ATOM 742 N N . GLU A 1 92 ? 20.204 -19.676 -9.620 1.00 87.56 92 GLU A N 1
ATOM 743 C CA . GLU A 1 92 ? 18.801 -19.318 -9.549 1.00 87.56 92 GLU A CA 1
ATOM 744 C C . GLU A 1 92 ? 18.645 -17.832 -9.812 1.00 87.56 92 GLU A C 1
ATOM 746 O O . GLU A 1 92 ? 19.344 -16.998 -9.227 1.00 87.56 92 GLU A O 1
ATOM 751 N N . TYR A 1 93 ? 17.726 -17.515 -10.715 1.00 87.62 93 TYR A N 1
ATOM 752 C CA . TYR A 1 93 ? 17.400 -16.150 -11.072 1.00 87.62 93 TYR A CA 1
ATOM 753 C C . TYR A 1 93 ? 16.373 -15.595 -10.097 1.00 87.62 93 TYR A C 1
ATOM 755 O O . TYR A 1 93 ? 15.280 -16.126 -9.946 1.00 87.62 93 TYR A O 1
ATOM 763 N N . ILE A 1 94 ? 16.746 -14.491 -9.460 1.00 85.25 94 ILE A N 1
ATOM 764 C CA . ILE A 1 94 ? 15.848 -13.673 -8.646 1.00 85.25 94 ILE A CA 1
ATOM 765 C C . ILE A 1 94 ? 15.191 -12.621 -9.547 1.00 85.25 94 ILE A C 1
ATOM 767 O O . ILE A 1 94 ? 14.003 -12.344 -9.418 1.00 85.25 94 ILE A O 1
ATOM 771 N N . LYS A 1 95 ? 15.965 -12.050 -10.484 1.00 84.75 95 LYS A N 1
ATOM 772 C CA . LYS A 1 95 ? 15.519 -10.991 -11.396 1.00 84.75 95 LYS A CA 1
ATOM 773 C C . LYS A 1 95 ? 16.221 -11.087 -12.753 1.00 84.75 95 LYS A C 1
ATOM 775 O O . LYS A 1 95 ? 17.434 -11.301 -12.793 1.00 84.75 95 LYS A O 1
ATOM 780 N N . TRP A 1 96 ? 15.481 -10.883 -13.844 1.00 90.50 96 TRP A N 1
ATOM 781 C CA . TRP A 1 96 ? 16.005 -10.755 -15.213 1.00 90.50 96 TRP A CA 1
ATOM 782 C C . TRP A 1 96 ? 15.105 -9.804 -16.005 1.00 90.50 96 TRP A C 1
ATOM 784 O O . TRP A 1 96 ? 14.307 -10.220 -16.840 1.00 90.50 96 TRP A O 1
ATOM 794 N N . ASP A 1 97 ? 15.174 -8.515 -15.692 1.00 86.31 97 ASP A N 1
ATOM 795 C CA . ASP A 1 97 ? 14.169 -7.556 -16.158 1.00 86.31 97 ASP A CA 1
ATOM 796 C C . ASP A 1 97 ? 14.795 -6.457 -17.014 1.00 86.31 97 ASP A C 1
ATOM 798 O O . ASP A 1 97 ? 15.890 -5.967 -16.719 1.00 86.31 97 ASP A O 1
ATOM 802 N N . ASP A 1 98 ? 14.080 -6.069 -18.073 1.00 87.75 98 ASP A N 1
ATOM 803 C CA . ASP A 1 98 ? 14.387 -4.867 -18.846 1.00 87.75 98 ASP A CA 1
ATOM 804 C C . ASP A 1 98 ? 14.179 -3.618 -17.991 1.00 87.75 98 ASP A C 1
ATOM 806 O O . ASP A 1 98 ? 13.166 -3.465 -17.309 1.00 87.75 98 ASP A O 1
ATOM 810 N N . LEU A 1 99 ? 15.156 -2.719 -18.036 1.00 81.44 99 LEU A N 1
ATOM 811 C CA . LEU A 1 99 ? 15.141 -1.456 -17.297 1.00 81.44 99 LEU A CA 1
ATOM 812 C C . LEU A 1 99 ? 14.525 -0.310 -18.100 1.00 81.44 99 LEU A C 1
ATOM 814 O O . LEU A 1 99 ? 14.093 0.693 -17.527 1.00 81.44 99 LEU A O 1
ATOM 818 N N . GLU A 1 100 ? 14.529 -0.459 -19.420 1.00 82.19 100 GLU A N 1
ATOM 819 C CA . GLU A 1 100 ? 13.977 0.443 -20.424 1.00 82.19 100 GLU A CA 1
ATOM 820 C C . GLU A 1 100 ? 13.451 -0.430 -21.575 1.00 82.19 100 GLU A C 1
ATOM 822 O O . GLU A 1 100 ? 13.927 -1.556 -21.755 1.00 82.19 100 GLU A O 1
ATOM 827 N N . ASP A 1 101 ? 12.479 0.068 -22.345 1.00 84.94 101 ASP A N 1
ATOM 828 C CA . ASP A 1 101 ? 12.022 -0.648 -23.538 1.00 84.94 101 ASP A CA 1
ATOM 829 C C . ASP A 1 101 ? 13.215 -0.879 -24.483 1.00 84.94 101 ASP A C 1
ATOM 831 O O . ASP A 1 101 ? 13.990 0.057 -24.723 1.00 84.94 101 ASP A O 1
ATOM 835 N N . PRO A 1 102 ? 13.395 -2.098 -25.027 1.00 93.75 102 PRO A N 1
ATOM 836 C CA . PRO A 1 102 ? 14.492 -2.361 -25.942 1.00 93.75 102 PRO A CA 1
ATOM 837 C C . PRO A 1 102 ? 14.443 -1.421 -27.148 1.00 93.75 102 PRO A C 1
ATOM 839 O O . PRO A 1 102 ? 13.388 -1.207 -27.748 1.00 93.75 102 PRO A O 1
ATOM 842 N N . ILE A 1 103 ? 15.597 -0.893 -27.552 1.00 96.12 103 ILE A N 1
ATOM 843 C CA . ILE A 1 103 ? 15.694 -0.139 -28.806 1.00 96.12 103 ILE A CA 1
ATOM 844 C C . ILE A 1 103 ? 15.685 -1.159 -29.939 1.00 96.12 103 ILE A C 1
ATOM 846 O O . ILE A 1 103 ? 16.566 -2.016 -29.984 1.00 96.12 103 ILE A O 1
ATOM 850 N N . ILE A 1 104 ? 14.709 -1.068 -30.844 1.00 97.06 104 ILE A N 1
ATOM 851 C CA . ILE A 1 104 ? 14.535 -2.016 -31.951 1.00 97.06 104 ILE A CA 1
ATOM 852 C C . ILE A 1 104 ? 14.719 -1.292 -33.283 1.00 97.06 104 ILE A C 1
ATOM 854 O O . ILE A 1 104 ? 13.917 -0.435 -33.657 1.00 97.06 104 ILE A O 1
ATOM 858 N N . ASN A 1 105 ? 15.742 -1.696 -34.033 1.00 96.56 105 ASN A N 1
ATOM 859 C CA . ASN A 1 105 ? 16.003 -1.233 -35.392 1.00 96.56 105 ASN A CA 1
ATOM 860 C C . ASN A 1 105 ? 15.839 -2.405 -36.357 1.00 96.56 105 ASN A C 1
ATOM 862 O O . ASN A 1 105 ? 16.508 -3.419 -36.198 1.00 96.56 105 ASN A O 1
ATOM 866 N N . ILE A 1 106 ? 14.979 -2.274 -37.368 1.00 96.31 106 ILE A N 1
ATOM 867 C CA . ILE A 1 106 ? 14.785 -3.307 -38.398 1.00 96.31 106 ILE A CA 1
ATOM 868 C C . ILE A 1 106 ? 15.285 -2.772 -39.740 1.00 96.31 106 ILE A C 1
ATOM 870 O O . ILE A 1 106 ? 15.028 -1.608 -40.053 1.00 96.31 106 ILE A O 1
ATOM 874 N N . SER A 1 107 ? 16.003 -3.605 -40.501 1.00 95.38 107 SER A N 1
ATOM 875 C CA . SER A 1 107 ? 16.532 -3.261 -41.823 1.00 95.38 107 SER A CA 1
ATOM 876 C C . SER A 1 107 ? 15.418 -2.925 -42.815 1.00 95.38 107 SER A C 1
ATOM 878 O O . SER A 1 107 ? 14.297 -3.422 -42.704 1.00 95.38 107 SER A O 1
ATOM 880 N N . ASP A 1 108 ? 15.742 -2.118 -43.828 1.00 90.94 108 ASP A N 1
ATOM 881 C CA . ASP A 1 108 ? 14.785 -1.666 -44.852 1.00 90.94 108 ASP A CA 1
ATOM 882 C C . ASP A 1 108 ? 14.134 -2.814 -45.639 1.00 90.94 108 ASP A C 1
ATOM 884 O O . ASP A 1 108 ? 13.065 -2.647 -46.220 1.00 90.94 108 ASP A O 1
ATOM 888 N N . ASP A 1 109 ? 14.776 -3.983 -45.674 1.00 91.56 109 ASP A N 1
ATOM 889 C CA . ASP A 1 109 ? 14.274 -5.189 -46.333 1.00 91.56 109 ASP A CA 1
ATOM 890 C C . ASP A 1 109 ? 13.629 -6.203 -45.369 1.00 91.56 109 ASP A C 1
ATOM 892 O O . ASP A 1 109 ? 13.285 -7.308 -45.792 1.00 91.56 109 ASP A O 1
ATOM 896 N N . GLY A 1 110 ? 13.503 -5.862 -44.080 1.00 93.38 110 GLY A N 1
ATOM 897 C CA . GLY A 1 110 ? 12.894 -6.707 -43.049 1.00 93.38 110 GLY A CA 1
ATOM 898 C C . GLY A 1 110 ? 13.662 -7.993 -42.718 1.00 93.38 110 GLY A C 1
ATOM 899 O O . GLY A 1 110 ? 13.121 -8.879 -42.056 1.00 93.38 110 GLY A O 1
ATOM 900 N N . SER A 1 111 ? 14.902 -8.152 -43.197 1.00 95.00 111 SER A N 1
ATOM 901 C CA . SER A 1 111 ? 15.661 -9.403 -43.056 1.00 95.00 111 SER A CA 1
ATOM 902 C C . SER A 1 111 ? 16.549 -9.470 -41.806 1.00 95.00 111 SER A C 1
ATOM 904 O O . SER A 1 111 ? 16.849 -10.573 -41.327 1.00 95.00 111 SER A O 1
ATOM 906 N N . TYR A 1 112 ? 16.931 -8.314 -41.254 1.00 97.50 112 TYR A N 1
ATOM 907 C CA . TYR A 1 112 ? 17.753 -8.175 -40.054 1.00 97.50 112 TYR A CA 1
ATOM 908 C C . TYR A 1 112 ? 17.131 -7.202 -39.057 1.00 97.50 112 TYR A C 1
ATOM 910 O O . TYR A 1 112 ? 16.511 -6.215 -39.443 1.00 97.50 112 TYR A O 1
ATOM 918 N N . ALA A 1 113 ? 17.364 -7.447 -37.771 1.00 97.94 113 ALA A N 1
ATOM 919 C CA . ALA A 1 113 ? 17.017 -6.508 -36.716 1.00 97.94 113 ALA A CA 1
ATOM 920 C C . ALA A 1 113 ? 18.126 -6.418 -35.667 1.00 97.94 113 ALA A C 1
ATOM 922 O O . ALA A 1 113 ? 18.770 -7.412 -35.343 1.00 97.94 113 ALA A O 1
ATOM 923 N N . GLU A 1 114 ? 18.334 -5.234 -35.113 1.00 98.12 114 GLU A N 1
ATOM 924 C CA . GLU A 1 114 ? 19.142 -5.004 -33.923 1.00 98.12 114 GLU A CA 1
ATOM 925 C C . GLU A 1 114 ? 18.203 -4.686 -32.764 1.00 98.12 114 GLU A C 1
ATOM 927 O O . GLU A 1 114 ? 17.323 -3.833 -32.884 1.00 98.12 114 GLU A O 1
ATOM 932 N N . MET A 1 115 ? 18.403 -5.373 -31.645 1.00 97.94 115 MET A N 1
ATOM 933 C CA . MET A 1 115 ? 17.777 -5.029 -30.376 1.00 97.94 115 MET A CA 1
ATOM 934 C C . MET A 1 115 ? 18.859 -4.629 -29.381 1.00 97.94 115 MET A C 1
ATOM 936 O O . MET A 1 115 ? 19.829 -5.367 -29.209 1.00 97.94 115 MET A O 1
ATOM 940 N N . ILE A 1 116 ? 18.699 -3.485 -28.721 1.00 97.50 116 ILE A N 1
ATOM 941 C CA . ILE A 1 116 ? 19.614 -3.013 -27.677 1.00 97.50 116 ILE A CA 1
ATOM 942 C C . ILE A 1 116 ? 18.882 -3.046 -26.343 1.00 97.50 116 ILE A C 1
ATOM 944 O O . ILE A 1 116 ? 17.798 -2.483 -26.206 1.00 97.50 116 ILE A O 1
ATOM 948 N N . PHE A 1 117 ? 19.496 -3.704 -25.367 1.00 93.94 117 PHE A N 1
ATOM 949 C CA . PHE A 1 117 ? 18.910 -3.997 -24.070 1.00 93.94 117 PHE A CA 1
ATOM 950 C C . PHE A 1 117 ? 19.716 -3.349 -22.957 1.00 93.94 117 PHE A C 1
ATOM 952 O O . PHE A 1 117 ? 20.950 -3.287 -23.009 1.00 93.94 117 PHE A O 1
ATOM 959 N N . LYS A 1 118 ? 19.006 -2.980 -21.895 1.00 91.31 118 LYS A N 1
ATOM 960 C CA . LYS A 1 118 ? 19.577 -2.672 -20.591 1.00 91.31 118 LYS A CA 1
ATOM 961 C C . LYS A 1 118 ? 18.803 -3.467 -19.550 1.00 91.31 118 LYS A C 1
ATOM 963 O O . LYS A 1 118 ? 17.612 -3.229 -19.383 1.00 91.31 118 LYS A O 1
ATOM 968 N N . LYS A 1 119 ? 19.457 -4.417 -18.877 1.00 90.50 119 LYS A N 1
ATOM 969 C CA . LYS A 1 119 ? 18.798 -5.314 -17.918 1.00 90.50 119 LYS A CA 1
ATOM 970 C C . LYS A 1 119 ? 19.478 -5.336 -16.568 1.00 90.50 119 LYS A C 1
ATOM 972 O O . LYS A 1 119 ? 20.707 -5.320 -16.486 1.00 90.50 119 LYS A O 1
ATOM 977 N N . ILE A 1 120 ? 18.669 -5.459 -15.525 1.00 87.88 120 ILE A N 1
ATOM 978 C CA . ILE A 1 120 ? 19.134 -5.854 -14.201 1.00 87.88 120 ILE A CA 1
ATOM 979 C C . ILE A 1 120 ? 19.008 -7.369 -14.075 1.00 87.88 120 ILE A C 1
ATOM 981 O O . ILE A 1 120 ? 17.953 -7.949 -14.340 1.00 87.88 120 ILE A O 1
ATOM 985 N N . VAL A 1 121 ? 20.102 -8.012 -13.679 1.00 90.12 121 VAL A N 1
ATOM 986 C CA . VAL A 1 121 ? 20.144 -9.451 -13.440 1.00 90.12 121 VAL A CA 1
ATOM 987 C C . VAL A 1 121 ? 20.584 -9.688 -12.005 1.00 90.12 121 VAL A C 1
ATOM 989 O O . VAL A 1 121 ? 21.693 -9.312 -11.624 1.00 90.12 121 VAL A O 1
ATOM 992 N N . GLN A 1 122 ? 19.709 -10.305 -11.216 1.00 88.00 122 GLN A N 1
ATOM 993 C CA . GLN A 1 122 ? 19.997 -10.713 -9.844 1.00 88.00 122 GLN A CA 1
ATOM 994 C C . GLN A 1 122 ? 19.889 -12.222 -9.740 1.00 88.00 122 GLN A C 1
ATOM 996 O O . GLN A 1 122 ? 18.912 -12.815 -10.199 1.00 88.00 122 GLN A O 1
ATOM 1001 N N . THR A 1 123 ? 20.891 -12.844 -9.133 1.00 89.94 123 THR A N 1
ATOM 1002 C CA . THR A 1 123 ? 20.954 -14.302 -9.025 1.00 89.94 123 THR A CA 1
ATOM 1003 C C . THR A 1 123 ? 21.452 -14.728 -7.657 1.00 89.94 123 THR A C 1
ATOM 1005 O O . THR A 1 123 ? 22.137 -13.962 -6.976 1.00 89.94 123 THR A O 1
ATOM 1008 N N . ARG A 1 124 ? 21.147 -15.967 -7.268 1.00 89.25 124 ARG A N 1
ATOM 1009 C CA . ARG A 1 124 ? 21.903 -16.691 -6.246 1.00 89.25 124 ARG A CA 1
ATOM 1010 C C . ARG A 1 124 ? 22.623 -17.873 -6.883 1.00 89.25 124 ARG A C 1
ATOM 1012 O O . ARG A 1 124 ? 22.069 -18.553 -7.741 1.00 89.25 124 ARG A O 1
ATOM 1019 N N . HIS A 1 125 ? 23.862 -18.108 -6.480 1.00 88.06 125 HIS A N 1
ATOM 1020 C CA . HIS A 1 125 ? 24.697 -19.203 -6.970 1.00 88.06 125 HIS A CA 1
ATOM 1021 C C . HIS A 1 125 ? 25.484 -19.805 -5.810 1.00 88.06 125 HIS A C 1
ATOM 1023 O O . HIS A 1 125 ? 25.687 -19.144 -4.795 1.00 88.06 125 HIS A O 1
ATOM 1029 N N . LYS A 1 126 ? 25.903 -21.064 -5.931 1.00 82.00 126 LYS A N 1
ATOM 1030 C CA . LYS A 1 126 ? 26.755 -21.686 -4.911 1.00 82.00 126 LYS A CA 1
ATOM 1031 C C . LYS A 1 126 ? 28.213 -21.295 -5.137 1.00 82.00 126 LYS A C 1
ATOM 1033 O O . LYS A 1 126 ? 28.714 -21.434 -6.251 1.00 82.00 126 LYS A O 1
ATOM 1038 N N . ASN A 1 127 ? 28.881 -20.835 -4.085 1.00 81.44 127 ASN A N 1
ATOM 1039 C CA . ASN A 1 127 ? 30.323 -20.621 -4.086 1.00 81.44 127 ASN A CA 1
ATOM 1040 C C . ASN A 1 127 ? 31.086 -21.957 -3.998 1.00 81.44 127 ASN A C 1
ATOM 1042 O O . ASN A 1 127 ? 30.482 -23.023 -3.858 1.00 81.44 127 ASN A O 1
ATOM 1046 N N . GLU A 1 128 ? 32.419 -21.911 -4.062 1.00 81.06 128 GLU A N 1
ATOM 1047 C CA . GLU A 1 128 ? 33.281 -23.108 -4.077 1.00 81.06 128 GLU A CA 1
ATOM 1048 C C . GLU A 1 128 ? 33.124 -24.007 -2.835 1.00 81.06 128 GLU A C 1
ATOM 1050 O O . GLU A 1 128 ? 33.419 -25.198 -2.889 1.00 81.06 128 GLU A O 1
ATOM 1055 N N . ILE A 1 129 ? 32.621 -23.453 -1.728 1.00 85.56 129 ILE A N 1
ATOM 1056 C CA . ILE A 1 129 ? 32.419 -24.143 -0.445 1.00 85.56 129 ILE A CA 1
ATOM 1057 C C . ILE A 1 129 ? 30.944 -24.592 -0.293 1.00 85.56 129 ILE A C 1
ATOM 1059 O O . ILE A 1 129 ? 30.573 -25.236 0.684 1.00 85.56 129 ILE A O 1
ATOM 1063 N N . GLY A 1 130 ? 30.091 -24.305 -1.284 1.00 78.69 130 GLY A N 1
ATOM 1064 C CA . GLY A 1 130 ? 28.688 -24.721 -1.338 1.00 78.69 130 GLY A CA 1
ATOM 1065 C C . GLY A 1 130 ? 27.690 -23.743 -0.711 1.00 78.69 130 GLY A C 1
ATOM 1066 O O . GLY A 1 130 ? 26.493 -24.041 -0.704 1.00 78.69 130 GLY A O 1
ATOM 1067 N N . ASN A 1 131 ? 28.140 -22.580 -0.229 1.00 82.31 131 ASN A N 1
ATOM 1068 C CA . ASN A 1 131 ? 27.264 -21.542 0.315 1.00 82.31 131 ASN A CA 1
ATOM 1069 C C . ASN A 1 131 ? 26.598 -20.751 -0.810 1.00 82.31 131 ASN A C 1
ATOM 1071 O O . ASN A 1 131 ? 27.215 -20.473 -1.836 1.00 82.31 131 ASN A O 1
ATOM 1075 N N . TRP A 1 132 ? 25.346 -20.350 -0.602 1.00 81.94 132 TRP A N 1
ATOM 1076 C CA . TRP A 1 132 ? 24.650 -19.474 -1.537 1.00 81.94 132 TRP A CA 1
ATOM 1077 C C . TRP A 1 132 ? 25.167 -18.039 -1.430 1.00 81.94 132 TRP A C 1
ATOM 1079 O O . TRP A 1 132 ? 25.077 -17.416 -0.375 1.00 81.94 132 TRP A O 1
ATOM 1089 N N . GLU A 1 133 ? 25.638 -17.501 -2.547 1.00 84.69 133 GLU A N 1
ATOM 1090 C CA . GLU A 1 133 ? 26.027 -16.108 -2.714 1.00 84.69 133 GLU A CA 1
ATOM 1091 C C . GLU A 1 133 ? 25.086 -15.417 -3.693 1.00 84.69 133 GLU A C 1
ATOM 1093 O O . GLU A 1 133 ? 24.711 -15.965 -4.736 1.00 84.69 133 GLU A O 1
ATOM 1098 N N . LYS A 1 134 ? 24.694 -14.190 -3.349 1.00 86.50 134 LYS A N 1
ATOM 1099 C CA . LYS A 1 134 ? 23.867 -13.355 -4.211 1.00 86.50 134 LYS A CA 1
ATOM 1100 C C . LYS A 1 134 ? 24.754 -12.463 -5.072 1.00 86.50 134 LYS A C 1
ATOM 1102 O O . LYS A 1 134 ? 25.772 -11.955 -4.610 1.00 86.50 134 LYS A O 1
ATOM 1107 N N . SER A 1 135 ? 24.356 -12.250 -6.318 1.00 86.12 135 SER A N 1
ATOM 1108 C CA . SER A 1 135 ? 25.015 -11.311 -7.223 1.00 86.12 135 SER A CA 1
ATOM 1109 C C . SER A 1 135 ? 23.988 -10.422 -7.910 1.00 86.12 135 SER A C 1
ATOM 1111 O O . SER A 1 135 ? 22.857 -10.837 -8.172 1.00 86.12 135 SER A O 1
ATOM 1113 N N . SER A 1 136 ? 24.384 -9.178 -8.163 1.00 85.94 136 SER A N 1
ATOM 1114 C CA . SER A 1 136 ? 23.590 -8.177 -8.867 1.00 85.94 136 SER A CA 1
ATOM 1115 C C . SER A 1 136 ? 24.451 -7.599 -9.981 1.00 85.94 136 SER A C 1
ATOM 1117 O O . SER A 1 136 ? 25.607 -7.229 -9.771 1.00 85.94 136 SER A O 1
ATOM 1119 N N . THR A 1 137 ? 23.951 -7.600 -11.210 1.00 88.56 137 THR A N 1
ATOM 1120 C CA . THR A 1 137 ? 24.720 -7.153 -12.372 1.00 88.56 137 THR A CA 1
ATOM 1121 C C . THR A 1 137 ? 23.832 -6.372 -13.318 1.00 88.56 137 THR A C 1
ATOM 1123 O O . THR A 1 137 ? 22.775 -6.844 -13.739 1.00 88.56 137 THR A O 1
ATOM 1126 N N . LEU A 1 138 ? 24.296 -5.181 -13.684 1.00 88.12 138 LEU A N 1
ATOM 1127 C CA . LEU A 1 138 ? 23.714 -4.400 -14.760 1.00 88.12 138 LEU A CA 1
ATOM 1128 C C . LEU A 1 138 ? 24.325 -4.872 -16.079 1.00 88.12 138 LEU A C 1
ATOM 1130 O O . LEU A 1 138 ? 25.533 -4.758 -16.280 1.00 88.12 138 LEU A O 1
ATOM 1134 N N . PHE A 1 139 ? 23.499 -5.390 -16.978 1.00 92.81 139 PHE A N 1
ATOM 1135 C CA . PHE A 1 139 ? 23.906 -5.758 -18.327 1.00 92.81 139 PHE A CA 1
ATOM 1136 C C . PHE A 1 139 ? 23.419 -4.720 -19.331 1.00 92.81 139 PHE A C 1
ATOM 1138 O O . PHE A 1 139 ? 22.305 -4.202 -19.244 1.00 92.81 139 PHE A O 1
ATOM 1145 N N . SER A 1 140 ? 24.249 -4.433 -20.327 1.00 94.19 140 SER A N 1
ATOM 1146 C CA . SER A 1 140 ? 23.823 -3.718 -21.527 1.00 94.19 140 SER A CA 1
ATOM 1147 C C . SER A 1 140 ? 24.401 -4.424 -22.738 1.00 94.19 140 SER A C 1
ATOM 1149 O O . SER A 1 140 ? 25.596 -4.719 -22.770 1.00 94.19 140 SER A O 1
ATOM 1151 N N . TRP A 1 141 ? 23.566 -4.750 -23.718 1.00 95.75 141 TRP A N 1
ATOM 1152 C CA . TRP A 1 141 ? 24.030 -5.452 -24.910 1.00 95.75 141 TRP A CA 1
ATOM 1153 C C . TRP A 1 141 ? 23.214 -5.093 -26.140 1.00 95.75 141 TRP A C 1
ATOM 1155 O O . TRP A 1 141 ? 22.048 -4.732 -26.027 1.00 95.75 141 TRP A O 1
ATOM 1165 N N . SER A 1 142 ? 23.824 -5.238 -27.312 1.00 97.38 142 SER A N 1
ATOM 1166 C CA . SER A 1 142 ? 23.103 -5.330 -28.579 1.00 97.38 142 SER A CA 1
ATOM 1167 C C . SER A 1 142 ? 23.017 -6.791 -29.009 1.00 97.38 142 SER A C 1
ATOM 1169 O O . SER A 1 142 ? 23.963 -7.559 -28.815 1.00 97.38 142 SER A O 1
ATOM 1171 N N . ALA A 1 143 ? 21.879 -7.204 -29.559 1.00 97.56 143 ALA A N 1
ATOM 1172 C CA . ALA A 1 143 ? 21.704 -8.496 -30.204 1.00 97.56 143 ALA A CA 1
ATOM 1173 C C . ALA A 1 143 ? 21.195 -8.300 -31.630 1.00 97.56 143 ALA A C 1
ATOM 1175 O O . ALA A 1 143 ? 20.189 -7.625 -31.862 1.00 97.56 143 ALA A O 1
ATOM 1176 N N . TYR A 1 144 ? 21.880 -8.927 -32.578 1.00 97.88 144 TYR A N 1
ATOM 1177 C CA . TYR A 1 144 ? 21.460 -8.965 -33.965 1.00 97.88 144 TYR A CA 1
ATOM 1178 C C . TYR A 1 144 ? 20.640 -10.218 -34.214 1.00 97.88 144 TYR A C 1
ATOM 1180 O O . TYR A 1 144 ? 21.018 -11.332 -33.835 1.00 97.88 144 TYR A O 1
ATOM 1188 N N . HIS A 1 145 ? 19.533 -10.016 -34.906 1.00 98.31 145 HIS A N 1
ATOM 1189 C CA . HIS A 1 145 ? 18.580 -11.030 -35.284 1.00 98.31 145 HIS A CA 1
ATOM 1190 C C . HIS A 1 145 ? 18.519 -11.125 -36.800 1.00 98.31 145 HIS A C 1
ATOM 1192 O O . HIS A 1 145 ? 18.622 -10.123 -37.508 1.00 98.31 145 HIS A O 1
ATOM 1198 N N . LYS A 1 146 ? 18.322 -12.342 -37.295 1.00 97.88 146 LYS A N 1
ATOM 1199 C CA . LYS A 1 146 ? 18.076 -12.622 -38.706 1.00 97.88 146 LYS A CA 1
ATOM 1200 C C . LYS A 1 146 ? 16.765 -13.375 -38.848 1.00 97.88 146 LYS A C 1
ATOM 1202 O O . LYS A 1 146 ? 16.497 -14.297 -38.075 1.00 97.88 146 LYS A O 1
ATOM 1207 N N . LYS A 1 147 ? 15.970 -13.015 -39.853 1.00 95.56 147 LYS A N 1
ATOM 1208 C CA . LYS A 1 147 ? 14.741 -13.737 -40.179 1.00 95.56 147 LYS A CA 1
ATOM 1209 C C . LYS A 1 147 ? 15.086 -14.997 -40.978 1.00 95.56 147 LYS A C 1
ATOM 1211 O O . LYS A 1 147 ? 15.484 -14.923 -42.139 1.00 95.56 147 LYS A O 1
ATOM 1216 N N . LEU A 1 148 ? 14.974 -16.163 -40.346 1.00 94.44 148 LEU A N 1
ATOM 1217 C CA . LEU A 1 148 ? 15.261 -17.476 -40.927 1.00 94.44 148 LEU A CA 1
ATOM 1218 C C . LEU A 1 148 ? 13.966 -18.287 -40.998 1.00 94.44 148 LEU A C 1
ATOM 1220 O O . LEU A 1 148 ? 13.319 -18.515 -39.979 1.00 94.44 148 LEU A O 1
ATOM 1224 N N . ASN A 1 149 ? 13.571 -18.715 -42.202 1.00 92.19 149 ASN A N 1
ATOM 1225 C CA . ASN A 1 149 ? 12.328 -19.467 -42.438 1.00 92.19 149 ASN A CA 1
ATOM 1226 C C . ASN A 1 149 ? 11.087 -18.800 -41.806 1.00 92.19 149 ASN A C 1
ATOM 1228 O O . ASN A 1 149 ? 10.252 -19.461 -41.193 1.00 92.19 149 ASN A O 1
ATOM 1232 N N . GLY A 1 150 ? 11.004 -17.468 -41.906 1.00 90.25 150 GLY A N 1
ATOM 1233 C CA . GLY A 1 150 ? 9.903 -16.672 -41.355 1.00 90.25 150 GLY A CA 1
ATOM 1234 C C . GLY A 1 150 ? 9.962 -16.415 -39.844 1.00 90.25 150 GLY A C 1
ATOM 1235 O O . GLY A 1 150 ? 9.076 -15.743 -39.330 1.00 90.25 150 GLY A O 1
ATOM 1236 N N . LYS A 1 151 ? 10.990 -16.896 -39.130 1.00 94.31 151 LYS A N 1
ATOM 1237 C CA . LYS A 1 151 ? 11.159 -16.695 -37.681 1.00 94.31 151 LYS A CA 1
ATOM 1238 C C . LYS A 1 151 ? 12.394 -15.856 -37.373 1.00 94.31 151 LYS A C 1
ATOM 1240 O O . LYS A 1 151 ? 13.439 -16.040 -37.995 1.00 94.31 151 LYS A O 1
ATOM 1245 N N . TRP A 1 152 ? 12.294 -14.965 -36.393 1.00 97.69 152 TRP A N 1
ATOM 1246 C CA . TRP A 1 152 ? 13.446 -14.224 -35.886 1.00 97.69 152 TRP A CA 1
ATOM 1247 C C . TRP A 1 152 ? 14.347 -15.139 -35.060 1.00 97.69 152 TRP A C 1
ATOM 1249 O O . TRP A 1 152 ? 13.869 -15.909 -34.229 1.00 97.69 152 TRP A O 1
ATOM 1259 N N . LYS A 1 153 ? 15.651 -15.076 -35.331 1.00 97.75 153 LYS A N 1
ATOM 1260 C CA . LYS A 1 153 ? 16.679 -15.855 -34.642 1.00 97.75 153 LYS A CA 1
ATOM 1261 C C . LYS A 1 153 ? 17.841 -14.963 -34.253 1.00 97.75 153 LYS A C 1
ATOM 1263 O O . LYS A 1 153 ? 18.305 -14.189 -35.090 1.00 97.75 153 LYS A O 1
ATOM 1268 N N . ILE A 1 154 ? 18.344 -15.107 -33.031 1.00 97.56 154 ILE A N 1
ATOM 1269 C CA . ILE A 1 154 ? 19.553 -14.408 -32.585 1.00 97.56 154 ILE A CA 1
ATOM 1270 C C . ILE A 1 154 ? 20.756 -14.990 -33.339 1.00 97.56 154 ILE A C 1
ATOM 1272 O O . ILE A 1 154 ? 20.997 -16.197 -33.297 1.00 97.56 154 ILE A O 1
ATOM 1276 N N . VAL A 1 155 ? 21.515 -14.137 -34.028 1.00 97.81 155 VAL A N 1
ATOM 1277 C CA . VAL A 1 155 ? 22.733 -14.520 -34.767 1.00 97.81 155 VAL A CA 1
ATOM 1278 C C . VAL A 1 155 ? 24.002 -13.964 -34.134 1.00 97.81 155 VAL A C 1
ATOM 1280 O O . VAL A 1 155 ? 25.071 -14.558 -34.279 1.00 97.81 155 VAL A O 1
ATOM 1283 N N . SER A 1 156 ? 23.913 -12.854 -33.402 1.00 97.88 156 SER A N 1
ATOM 1284 C CA . SER A 1 156 ? 25.040 -12.371 -32.612 1.00 97.88 156 SER A CA 1
ATOM 1285 C C . SER A 1 156 ? 24.626 -11.473 -31.458 1.00 97.88 156 SER A C 1
ATOM 1287 O O . SER A 1 156 ? 23.527 -10.925 -31.449 1.00 97.88 156 SER A O 1
ATOM 1289 N N . ASN A 1 157 ? 25.514 -11.314 -30.477 1.00 96.88 157 ASN A N 1
ATOM 1290 C CA . ASN A 1 157 ? 25.389 -10.284 -29.456 1.00 96.88 157 ASN A CA 1
ATOM 1291 C C . ASN A 1 157 ? 26.736 -9.657 -29.081 1.00 96.88 157 ASN A C 1
ATOM 1293 O O . ASN A 1 157 ? 27.794 -10.273 -29.218 1.00 96.88 157 ASN A O 1
ATOM 1297 N N . THR A 1 158 ? 26.671 -8.433 -28.568 1.00 97.88 158 THR A N 1
ATOM 1298 C CA . THR A 1 158 ? 27.805 -7.710 -27.994 1.00 97.88 158 THR A CA 1
ATOM 1299 C C . THR A 1 158 ? 27.378 -7.143 -26.656 1.00 97.88 158 THR A C 1
ATOM 1301 O O . THR A 1 158 ? 26.479 -6.309 -26.612 1.00 97.88 158 THR A O 1
ATOM 1304 N N . SER A 1 159 ? 28.004 -7.585 -25.565 1.00 95.75 159 SER A N 1
ATOM 1305 C CA . SER A 1 159 ? 27.571 -7.236 -24.207 1.00 95.75 159 SER A CA 1
ATOM 1306 C C . SER A 1 159 ? 28.667 -6.582 -23.375 1.00 95.75 159 SER A C 1
ATOM 1308 O O . SER A 1 159 ? 29.801 -7.071 -23.338 1.00 95.75 159 SER A O 1
ATOM 1310 N N . THR A 1 160 ? 28.281 -5.570 -22.607 1.00 95.12 160 THR A N 1
ATOM 1311 C CA . THR A 1 160 ? 29.011 -5.061 -21.447 1.00 95.12 160 THR A CA 1
ATOM 1312 C C . THR A 1 160 ? 28.234 -5.359 -20.168 1.00 95.12 160 THR A C 1
ATOM 1314 O O . THR A 1 160 ? 27.035 -5.659 -20.193 1.00 95.12 160 THR A O 1
ATOM 1317 N N . ARG A 1 161 ? 28.930 -5.310 -19.037 1.00 91.94 161 ARG A N 1
ATOM 1318 C CA . ARG A 1 161 ? 28.323 -5.511 -17.729 1.00 91.94 161 ARG A CA 1
ATOM 1319 C C . ARG A 1 161 ? 29.045 -4.713 -16.668 1.00 91.94 161 ARG A C 1
ATOM 1321 O O . ARG A 1 161 ? 30.252 -4.502 -16.763 1.00 91.94 161 ARG A O 1
ATOM 1328 N N . GLU A 1 162 ? 28.314 -4.397 -15.621 1.00 88.25 162 GLU A N 1
ATOM 1329 C CA . GLU A 1 162 ? 28.860 -3.845 -14.399 1.00 88.25 162 GLU A CA 1
ATOM 1330 C C . GLU A 1 162 ? 28.337 -4.644 -13.214 1.00 88.25 162 GLU A C 1
ATOM 1332 O O . GLU A 1 162 ? 27.124 -4.778 -13.027 1.00 88.25 162 GLU A O 1
ATOM 1337 N N . SER A 1 163 ? 29.264 -5.200 -12.433 1.00 86.44 163 SER A N 1
ATOM 1338 C CA . SER A 1 163 ? 28.917 -5.796 -11.151 1.00 86.44 163 SER A CA 1
ATOM 1339 C C . SER A 1 163 ? 28.512 -4.675 -10.212 1.00 86.44 163 SER A C 1
ATOM 1341 O O . SER A 1 163 ? 29.290 -3.758 -9.959 1.00 86.44 163 SER A O 1
ATOM 1343 N N . LEU A 1 164 ? 27.297 -4.762 -9.699 1.00 72.75 164 LEU A N 1
ATOM 1344 C CA . LEU A 1 164 ? 26.910 -3.985 -8.540 1.00 72.75 164 LEU A CA 1
ATOM 1345 C C . LEU A 1 164 ? 27.406 -4.765 -7.316 1.00 72.75 164 LEU A C 1
ATOM 1347 O O . LEU A 1 164 ? 27.512 -5.997 -7.366 1.00 72.75 164 LEU A O 1
ATOM 1351 N N . GLU A 1 165 ? 27.652 -4.089 -6.194 1.00 69.12 165 GLU A N 1
ATOM 1352 C CA . GLU A 1 165 ? 27.531 -4.791 -4.911 1.00 69.12 165 GLU A CA 1
ATOM 1353 C C . GLU A 1 165 ? 26.134 -5.457 -4.862 1.00 69.12 165 GLU A C 1
ATOM 1355 O O . GLU A 1 165 ? 25.274 -5.202 -5.716 1.00 69.12 165 GLU A O 1
ATOM 1360 N N . PHE A 1 166 ? 25.843 -6.298 -3.878 1.00 66.06 166 PHE A N 1
ATOM 1361 C CA . PHE A 1 166 ? 24.456 -6.703 -3.638 1.00 66.06 166 PHE A CA 1
ATOM 1362 C C . PHE A 1 166 ? 23.798 -5.751 -2.617 1.00 66.06 166 PHE A C 1
ATOM 1364 O O . PHE A 1 166 ? 23.433 -6.229 -1.543 1.00 66.06 166 PHE A O 1
ATOM 1371 N N . PRO A 1 167 ? 23.680 -4.418 -2.839 1.00 56.53 167 PRO A N 1
ATOM 1372 C CA . PRO A 1 167 ? 22.984 -3.583 -1.891 1.00 56.53 167 PRO A CA 1
ATOM 1373 C C . PRO A 1 167 ? 21.484 -3.705 -2.141 1.00 56.53 167 PRO A C 1
ATOM 1375 O O . PRO A 1 167 ? 21.013 -3.983 -3.254 1.00 56.53 167 PRO A O 1
ATOM 1378 N N . THR A 1 168 ? 20.720 -3.427 -1.096 1.00 67.62 168 THR A N 1
ATOM 1379 C CA . THR A 1 168 ? 19.341 -2.998 -1.283 1.00 67.62 168 THR A CA 1
ATOM 1380 C C . THR A 1 168 ? 19.358 -1.665 -2.039 1.00 67.62 168 THR A C 1
ATOM 1382 O O . THR A 1 168 ? 20.351 -0.928 -2.036 1.00 67.62 168 THR A O 1
ATOM 1385 N N . TYR A 1 169 ? 18.271 -1.324 -2.728 1.00 74.38 169 TYR A N 1
ATOM 1386 C CA . TYR A 1 169 ? 18.170 -0.011 -3.369 1.00 74.38 169 TYR A CA 1
ATOM 1387 C C . TYR A 1 169 ? 18.369 1.142 -2.358 1.00 74.38 169 TYR A C 1
ATOM 1389 O O . TYR A 1 169 ? 18.734 2.242 -2.774 1.00 74.38 169 TYR A O 1
ATOM 1397 N N . ASP A 1 170 ? 18.182 0.895 -1.051 1.00 75.81 170 ASP A N 1
ATOM 1398 C CA . ASP A 1 170 ? 18.290 1.877 0.034 1.00 75.81 170 ASP A CA 1
ATOM 1399 C C . ASP A 1 170 ? 19.667 2.513 0.150 1.00 75.81 170 ASP A C 1
ATOM 1401 O O . ASP A 1 170 ? 19.764 3.704 0.443 1.00 75.81 170 ASP A O 1
ATOM 1405 N N . GLU A 1 171 ? 20.745 1.758 -0.074 1.00 80.00 171 GLU A N 1
ATOM 1406 C CA . GLU A 1 171 ? 22.094 2.311 0.052 1.00 80.00 171 GLU A CA 1
ATOM 1407 C C . GLU A 1 171 ? 22.370 3.308 -1.076 1.00 80.00 171 GLU A C 1
ATOM 1409 O O . GLU A 1 171 ? 22.798 4.441 -0.830 1.00 80.00 171 GLU A O 1
ATOM 1414 N N . PHE A 1 172 ? 22.068 2.914 -2.317 1.00 86.12 172 PHE A N 1
ATOM 1415 C CA . PHE A 1 172 ? 22.162 3.808 -3.465 1.00 86.12 172 PHE A CA 1
ATOM 1416 C C . PHE A 1 172 ? 21.223 5.000 -3.307 1.00 86.12 172 PHE A C 1
ATOM 1418 O O . PHE A 1 172 ? 21.635 6.136 -3.524 1.00 86.12 172 PHE A O 1
ATOM 1425 N N . TYR A 1 173 ? 19.993 4.775 -2.854 1.00 87.38 173 TYR A N 1
ATOM 1426 C CA . TYR A 1 173 ? 19.051 5.849 -2.582 1.00 87.38 173 TYR A CA 1
ATOM 1427 C C . TYR A 1 173 ? 19.583 6.820 -1.515 1.00 87.38 173 TYR A C 1
ATOM 1429 O O . TYR A 1 173 ? 19.555 8.034 -1.719 1.00 87.38 173 TYR A O 1
ATOM 1437 N N . SER A 1 174 ? 20.152 6.313 -0.419 1.00 85.69 174 SER A N 1
ATOM 1438 C CA . SER A 1 174 ? 20.727 7.118 0.665 1.00 85.69 174 SER A CA 1
ATOM 1439 C C . SER A 1 174 ? 21.917 7.948 0.188 1.00 85.69 174 SER A C 1
ATOM 1441 O O . SER A 1 174 ? 21.982 9.147 0.468 1.00 85.69 174 SER A O 1
ATOM 1443 N N . LYS A 1 175 ? 22.830 7.351 -0.591 1.00 88.38 175 LYS A N 1
ATOM 1444 C CA . LYS A 1 175 ? 23.942 8.073 -1.231 1.00 88.38 175 LYS A CA 1
ATOM 1445 C C . LYS A 1 175 ? 23.429 9.137 -2.201 1.00 88.38 175 LYS A C 1
ATOM 1447 O O . LYS A 1 175 ? 23.859 10.285 -2.114 1.00 88.38 175 LYS A O 1
ATOM 1452 N N . GLY A 1 176 ? 22.439 8.805 -3.032 1.00 92.44 176 GLY A N 1
ATOM 1453 C CA . GLY A 1 176 ? 21.772 9.749 -3.929 1.00 92.44 176 GLY A CA 1
ATOM 1454 C C . GLY A 1 176 ? 21.166 10.936 -3.182 1.00 92.44 176 GLY A C 1
ATOM 1455 O O . GLY A 1 176 ? 21.411 12.086 -3.547 1.00 92.44 176 GLY A O 1
ATOM 1456 N N . MET A 1 177 ? 20.464 10.683 -2.076 1.00 93.75 177 MET A N 1
ATOM 1457 C CA . MET A 1 177 ? 19.887 11.720 -1.217 1.00 93.75 177 MET A CA 1
ATOM 1458 C C . MET A 1 177 ? 20.951 12.596 -0.548 1.00 93.75 177 MET A C 1
ATOM 1460 O O . MET A 1 177 ? 20.778 13.815 -0.481 1.00 93.75 177 MET A O 1
ATOM 1464 N N . MET A 1 178 ? 22.053 12.016 -0.065 1.00 92.12 178 MET A N 1
ATOM 1465 C CA . MET A 1 178 ? 23.172 12.783 0.493 1.00 92.12 178 MET A CA 1
ATOM 1466 C C . MET A 1 178 ? 23.820 13.682 -0.564 1.00 92.12 178 MET A C 1
ATOM 1468 O O . MET A 1 178 ? 24.032 14.868 -0.308 1.00 92.12 178 MET A O 1
ATOM 1472 N N . SER A 1 179 ? 24.099 13.157 -1.758 1.00 94.06 179 SER A N 1
ATOM 1473 C CA . SER A 1 179 ? 24.664 13.937 -2.865 1.00 94.06 179 SER A CA 1
ATOM 1474 C C . SER A 1 179 ? 23.709 15.041 -3.318 1.00 94.06 179 SER A C 1
ATOM 1476 O O . SER A 1 179 ? 24.139 16.182 -3.480 1.00 94.06 179 SER A O 1
ATOM 1478 N N . PHE A 1 180 ? 22.407 14.749 -3.413 1.00 93.31 180 PHE A N 1
ATOM 1479 C CA . PHE A 1 180 ? 21.373 15.730 -3.749 1.00 93.31 180 PHE A CA 1
ATOM 1480 C C . PHE A 1 180 ? 21.335 16.886 -2.739 1.00 93.31 180 PHE A C 1
ATOM 1482 O O . PHE A 1 180 ? 21.365 18.049 -3.133 1.00 93.31 180 PHE A O 1
ATOM 1489 N N . ARG A 1 181 ? 21.331 16.586 -1.430 1.00 94.06 181 ARG A N 1
ATOM 1490 C CA . ARG A 1 181 ? 21.346 17.599 -0.352 1.00 94.06 181 ARG A CA 1
ATOM 1491 C C . ARG A 1 181 ? 22.610 18.461 -0.357 1.00 94.06 181 ARG A C 1
ATOM 1493 O O . ARG A 1 181 ? 22.558 19.616 0.050 1.00 94.06 181 ARG A O 1
ATOM 1500 N N . ASN A 1 182 ? 23.723 17.909 -0.833 1.00 96.25 182 ASN A N 1
ATOM 1501 C CA . ASN A 1 182 ? 25.003 18.603 -0.968 1.00 96.25 182 ASN A CA 1
ATOM 1502 C C . ASN A 1 182 ? 25.180 19.294 -2.334 1.00 96.25 182 ASN A C 1
ATOM 1504 O O . ASN A 1 182 ? 26.294 19.697 -2.664 1.00 96.25 182 ASN A O 1
ATOM 1508 N N . ASN A 1 183 ? 24.114 19.419 -3.137 1.00 96.50 183 ASN A N 1
ATOM 1509 C CA . ASN A 1 183 ? 24.124 20.000 -4.487 1.00 96.50 183 ASN A CA 1
ATOM 1510 C C . ASN A 1 183 ? 25.086 19.312 -5.480 1.00 96.50 183 ASN A C 1
ATOM 1512 O O . ASN A 1 183 ? 25.489 19.906 -6.478 1.00 96.50 183 ASN A O 1
ATOM 1516 N N . LYS A 1 184 ? 25.457 18.050 -5.233 1.00 97.19 184 LYS A N 1
ATOM 1517 C CA . LYS A 1 184 ? 26.271 17.231 -6.143 1.00 97.19 184 LYS A CA 1
ATOM 1518 C C . LYS A 1 184 ? 25.353 16.498 -7.119 1.00 97.19 184 LYS A C 1
ATOM 1520 O O . LYS A 1 184 ? 25.099 15.302 -6.966 1.00 97.19 184 LYS A O 1
ATOM 1525 N N . PHE A 1 185 ? 24.785 17.227 -8.078 1.00 95.38 185 PHE A N 1
ATOM 1526 C CA . PHE A 1 185 ? 23.684 16.701 -8.887 1.00 95.38 185 PHE A CA 1
ATOM 1527 C C . PHE A 1 185 ? 24.091 15.558 -9.824 1.00 95.38 185 PHE A C 1
ATOM 1529 O O . PHE A 1 185 ? 23.327 14.595 -9.909 1.00 95.38 185 PHE A O 1
ATOM 1536 N N . ASP A 1 186 ? 25.281 15.588 -10.430 1.00 93.38 186 ASP A N 1
ATOM 1537 C CA . ASP A 1 186 ? 25.790 14.481 -11.260 1.00 93.38 186 ASP A CA 1
ATOM 1538 C C . ASP A 1 186 ? 25.915 13.177 -10.451 1.00 93.38 186 ASP A C 1
ATOM 1540 O O . ASP A 1 186 ? 25.457 12.111 -10.861 1.00 93.38 186 ASP A O 1
ATOM 1544 N N . GLU A 1 187 ? 26.484 13.272 -9.245 1.00 92.12 187 GLU A N 1
ATOM 1545 C CA . GLU A 1 187 ? 26.640 12.133 -8.335 1.00 92.12 187 GLU A CA 1
ATOM 1546 C C . GLU A 1 187 ? 25.274 11.630 -7.835 1.00 92.12 187 GLU A C 1
ATOM 1548 O O . GLU A 1 187 ? 25.030 10.426 -7.765 1.00 92.12 187 GLU A O 1
ATOM 1553 N N . SER A 1 188 ? 24.345 12.548 -7.543 1.00 95.81 188 SER A N 1
ATOM 1554 C CA . SER A 1 188 ? 22.976 12.180 -7.167 1.00 95.81 188 SER A CA 1
ATOM 1555 C C . SER A 1 188 ? 22.264 11.418 -8.285 1.00 95.81 188 SER A C 1
ATOM 1557 O O . SER A 1 188 ? 21.607 10.414 -8.014 1.00 95.81 188 SER A O 1
ATOM 1559 N N . LEU A 1 189 ? 22.440 11.846 -9.541 1.00 95.69 189 LEU A N 1
ATOM 1560 C CA . LEU A 1 189 ? 21.867 11.178 -10.702 1.00 95.69 189 LEU A CA 1
ATOM 1561 C C . LEU A 1 189 ? 22.432 9.769 -10.851 1.00 95.69 189 LEU A C 1
ATOM 1563 O O . LEU A 1 189 ? 21.654 8.835 -11.020 1.00 95.69 189 LEU A O 1
ATOM 1567 N N . TYR A 1 190 ? 23.753 9.617 -10.729 1.00 89.31 190 TYR A N 1
ATOM 1568 C CA . TYR A 1 190 ? 24.412 8.314 -10.774 1.00 89.31 190 TYR A CA 1
ATOM 1569 C C . TYR A 1 190 ? 23.794 7.340 -9.764 1.00 89.31 190 TYR A C 1
ATOM 1571 O O . TYR A 1 190 ? 23.381 6.238 -10.126 1.00 89.31 190 TYR A O 1
ATOM 1579 N N . TYR A 1 191 ? 23.676 7.753 -8.502 1.00 90.56 191 TYR A N 1
ATOM 1580 C CA . TYR A 1 191 ? 23.158 6.877 -7.457 1.00 90.56 191 TYR A CA 1
ATOM 1581 C C . TYR A 1 191 ? 21.657 6.603 -7.584 1.00 90.56 191 TYR A C 1
ATOM 1583 O O . TYR A 1 191 ? 21.242 5.454 -7.430 1.00 90.56 191 TYR A O 1
ATOM 1591 N N . PHE A 1 192 ? 20.837 7.606 -7.913 1.00 92.62 192 PHE A N 1
ATOM 1592 C CA . PHE A 1 192 ? 19.410 7.372 -8.141 1.00 92.62 192 PHE A CA 1
ATOM 1593 C C . PHE A 1 192 ? 19.155 6.490 -9.359 1.00 92.62 192 PHE A C 1
ATOM 1595 O O . PHE A 1 192 ? 18.243 5.672 -9.313 1.00 92.62 192 PHE A O 1
ATOM 1602 N N . GLU A 1 193 ? 19.971 6.586 -10.410 1.00 90.19 193 GLU A N 1
ATOM 1603 C CA . GLU A 1 193 ? 19.870 5.691 -11.561 1.00 90.19 193 GLU A CA 1
ATOM 1604 C C . GLU A 1 193 ? 20.149 4.229 -11.162 1.00 90.19 193 GLU A C 1
ATOM 1606 O O . GLU A 1 193 ? 19.432 3.324 -11.588 1.00 90.19 193 GLU A O 1
ATOM 1611 N N . ARG A 1 194 ? 21.126 3.974 -10.278 1.00 85.56 194 ARG A N 1
ATOM 1612 C CA . ARG A 1 194 ? 21.379 2.618 -9.749 1.00 85.56 194 ARG A CA 1
ATOM 1613 C C . ARG A 1 194 ? 20.281 2.118 -8.826 1.00 85.56 194 ARG A C 1
ATOM 1615 O O . ARG A 1 194 ? 19.886 0.961 -8.952 1.00 85.56 194 ARG A O 1
ATOM 1622 N N . ALA A 1 195 ? 19.763 2.976 -7.950 1.00 86.00 195 ALA A N 1
ATOM 1623 C CA . ALA A 1 195 ? 18.606 2.639 -7.126 1.00 86.00 195 ALA A CA 1
ATOM 1624 C C . ALA A 1 195 ? 17.400 2.285 -8.014 1.00 86.00 195 ALA A C 1
ATOM 1626 O O . ALA A 1 195 ? 16.757 1.259 -7.798 1.00 86.00 195 ALA A O 1
ATOM 1627 N N . TYR A 1 196 ? 17.165 3.073 -9.069 1.00 86.69 196 TYR A N 1
ATOM 1628 C CA . TYR A 1 196 ? 16.121 2.842 -10.068 1.00 86.69 196 TYR A CA 1
ATOM 1629 C C . TYR A 1 196 ? 16.300 1.497 -10.775 1.00 86.69 196 TYR A C 1
ATOM 1631 O O . TYR A 1 196 ? 15.332 0.776 -10.974 1.00 86.69 196 TYR A O 1
ATOM 1639 N N . TYR A 1 197 ? 17.526 1.087 -11.093 1.00 79.19 197 TYR A N 1
ATOM 1640 C CA . TYR A 1 197 ? 17.747 -0.223 -11.711 1.00 79.19 197 TYR A CA 1
ATOM 1641 C C . TYR A 1 197 ? 17.462 -1.406 -10.793 1.00 79.19 197 TYR A C 1
ATOM 1643 O O . TYR A 1 197 ? 17.074 -2.473 -11.265 1.00 79.19 197 TYR A O 1
ATOM 1651 N N . ILE A 1 198 ? 17.613 -1.234 -9.486 1.00 74.69 198 ILE A N 1
ATOM 1652 C CA . ILE A 1 198 ? 17.294 -2.289 -8.526 1.00 74.69 198 ILE A CA 1
ATOM 1653 C C . ILE A 1 198 ? 15.786 -2.316 -8.254 1.00 74.69 198 ILE A C 1
ATOM 1655 O O . ILE A 1 198 ? 15.183 -3.388 -8.315 1.00 74.69 198 ILE A O 1
ATOM 1659 N N . ALA A 1 199 ? 15.166 -1.151 -8.051 1.00 75.38 199 ALA A N 1
ATOM 1660 C CA . ALA A 1 199 ? 13.748 -0.995 -7.736 1.00 75.38 199 ALA A CA 1
ATOM 1661 C C . ALA A 1 199 ? 13.059 -0.009 -8.707 1.00 75.38 199 ALA A C 1
ATOM 1663 O O . ALA A 1 199 ? 12.754 1.125 -8.330 1.00 75.38 199 ALA A O 1
ATOM 1664 N N . PRO A 1 200 ? 12.806 -0.424 -9.966 1.00 77.62 200 PRO A N 1
ATOM 1665 C CA . PRO A 1 200 ? 12.323 0.463 -11.029 1.00 77.62 200 PRO A CA 1
ATOM 1666 C C . PRO A 1 200 ? 10.881 0.930 -10.853 1.00 77.62 200 PRO A C 1
ATOM 1668 O O . PRO A 1 200 ? 10.468 1.852 -11.554 1.00 77.62 200 PRO A O 1
ATOM 1671 N N . ASP A 1 201 ? 10.137 0.305 -9.943 1.00 76.44 201 ASP A N 1
ATOM 1672 C CA . ASP A 1 201 ? 8.746 0.633 -9.632 1.00 76.44 201 ASP A CA 1
ATOM 1673 C C . ASP A 1 201 ? 8.603 1.332 -8.271 1.00 76.44 201 ASP A C 1
ATOM 1675 O O . ASP A 1 201 ? 7.514 1.758 -7.911 1.00 76.44 201 ASP A O 1
ATOM 1679 N N . ASN A 1 202 ? 9.704 1.530 -7.533 1.00 79.06 202 ASN A N 1
ATOM 1680 C CA . ASN A 1 202 ? 9.678 2.302 -6.295 1.00 79.06 202 ASN A CA 1
ATOM 1681 C C . ASN A 1 202 ? 9.518 3.794 -6.623 1.00 79.06 202 ASN A C 1
ATOM 1683 O O . ASN A 1 202 ? 10.419 4.433 -7.179 1.00 79.06 202 ASN A O 1
ATOM 1687 N N . VAL A 1 203 ? 8.377 4.377 -6.258 1.00 83.56 203 VAL A N 1
ATOM 1688 C CA . VAL A 1 203 ? 8.050 5.763 -6.625 1.00 83.56 203 VAL A CA 1
ATOM 1689 C C . VAL A 1 203 ? 8.944 6.806 -5.994 1.00 83.56 203 VAL A C 1
ATOM 1691 O O . VAL A 1 203 ? 9.205 7.845 -6.601 1.00 83.56 203 VAL A O 1
ATOM 1694 N N . THR A 1 204 ? 9.449 6.538 -4.792 1.00 84.88 204 THR A N 1
ATOM 1695 C CA . THR A 1 204 ? 10.334 7.459 -4.084 1.00 84.88 204 THR A CA 1
ATOM 1696 C C . THR A 1 204 ? 11.657 7.576 -4.837 1.00 84.88 204 THR A C 1
ATOM 1698 O O . THR A 1 204 ? 12.192 8.678 -5.008 1.00 84.88 204 THR A O 1
ATOM 1701 N N . ILE A 1 205 ? 12.158 6.453 -5.355 1.00 89.62 205 ILE A N 1
ATOM 1702 C CA . ILE A 1 205 ? 13.319 6.414 -6.242 1.00 89.62 205 ILE A CA 1
ATOM 1703 C C . ILE A 1 205 ? 13.002 7.089 -7.574 1.00 89.62 205 ILE A C 1
ATOM 1705 O O . ILE A 1 205 ? 13.742 7.986 -7.968 1.00 89.62 205 ILE A O 1
ATOM 1709 N N . LEU A 1 206 ? 11.905 6.721 -8.242 1.00 91.31 206 LEU A N 1
ATOM 1710 C CA . LEU A 1 206 ? 11.498 7.313 -9.522 1.00 91.31 206 LEU A CA 1
ATOM 1711 C C . LEU A 1 206 ? 11.387 8.842 -9.437 1.00 91.31 206 LEU A C 1
ATOM 1713 O O . LEU A 1 206 ? 11.894 9.552 -10.304 1.00 91.31 206 LEU A O 1
ATOM 1717 N N . TYR A 1 207 ? 10.769 9.372 -8.381 1.00 93.94 207 TYR A N 1
ATOM 1718 C CA . TYR A 1 207 ? 10.573 10.810 -8.220 1.00 93.94 207 TYR A CA 1
ATOM 1719 C C . TYR A 1 207 ? 11.887 11.550 -7.978 1.00 93.94 207 TYR A C 1
ATOM 1721 O O . TYR A 1 207 ? 12.154 12.578 -8.606 1.00 93.94 207 TYR A O 1
ATOM 1729 N N . ASN A 1 208 ? 12.753 11.023 -7.110 1.00 95.56 208 ASN A N 1
ATOM 1730 C CA . ASN A 1 208 ? 14.060 11.635 -6.882 1.00 95.56 208 ASN A CA 1
ATOM 1731 C C . ASN A 1 208 ? 15.005 11.461 -8.079 1.00 95.56 208 ASN A C 1
ATOM 1733 O O . ASN A 1 208 ? 15.778 12.372 -8.376 1.00 95.56 208 ASN A O 1
ATOM 1737 N N . PHE A 1 209 ? 14.872 10.369 -8.832 1.00 96.69 209 PHE A N 1
ATOM 1738 C CA . PHE A 1 209 ? 15.551 10.181 -10.106 1.00 96.69 209 PHE A CA 1
ATOM 1739 C C . PHE A 1 209 ? 15.087 11.212 -11.142 1.00 96.69 209 PHE A C 1
ATOM 1741 O O . PHE A 1 209 ? 15.928 11.867 -11.749 1.00 96.69 209 PHE A O 1
ATOM 1748 N N . ALA A 1 210 ? 13.780 11.462 -11.283 1.00 97.12 210 ALA A N 1
ATOM 1749 C CA . ALA A 1 210 ? 13.250 12.516 -12.154 1.00 97.12 210 ALA A CA 1
ATOM 1750 C C . ALA A 1 210 ? 13.754 13.917 -11.770 1.00 97.12 210 ALA A C 1
ATOM 1752 O O . ALA A 1 210 ? 14.101 14.722 -12.643 1.00 97.12 210 ALA A O 1
ATOM 1753 N N . LYS A 1 211 ? 13.843 14.206 -10.466 1.00 97.25 211 LYS A N 1
ATOM 1754 C CA . LYS A 1 211 ? 14.428 15.456 -9.963 1.00 97.25 211 LYS A CA 1
ATOM 1755 C C . LYS A 1 211 ? 15.899 15.580 -10.357 1.00 97.25 211 LYS A C 1
ATOM 1757 O O . LYS A 1 211 ? 16.296 16.604 -10.906 1.00 97.25 211 LYS A O 1
ATOM 1762 N N . ALA A 1 212 ? 16.695 14.536 -10.127 1.00 97.44 212 ALA A N 1
ATOM 1763 C CA . ALA A 1 212 ? 18.105 14.523 -10.502 1.00 97.44 212 ALA A CA 1
ATOM 1764 C C . ALA A 1 212 ? 18.304 14.610 -12.024 1.00 97.44 212 ALA A C 1
ATOM 1766 O O . ALA A 1 212 ? 19.147 15.377 -12.477 1.00 97.44 212 ALA A O 1
ATOM 1767 N N . LEU A 1 213 ? 17.494 13.916 -12.829 1.00 97.38 213 LEU A N 1
ATOM 1768 C CA . LEU A 1 213 ? 17.508 14.034 -14.291 1.00 97.38 213 LEU A CA 1
ATOM 1769 C C . LEU A 1 213 ? 17.252 15.478 -14.735 1.00 97.38 213 LEU A C 1
ATOM 1771 O O . LEU A 1 213 ? 17.971 15.995 -15.586 1.00 97.38 213 LEU A O 1
ATOM 1775 N N . THR A 1 214 ? 16.271 16.148 -14.126 1.00 97.38 214 THR A N 1
ATOM 1776 C CA . THR A 1 214 ? 15.936 17.542 -14.448 1.00 97.38 214 THR A CA 1
ATOM 1777 C C . THR A 1 214 ? 17.085 18.495 -14.113 1.00 97.38 214 THR A C 1
ATOM 1779 O O . THR A 1 214 ? 17.428 19.344 -14.933 1.00 97.38 214 THR A O 1
ATOM 1782 N N . LEU A 1 215 ? 17.720 18.330 -12.949 1.00 97.06 215 LEU A N 1
ATOM 1783 C CA . LEU A 1 215 ? 18.851 19.163 -12.516 1.00 97.06 215 LEU A CA 1
ATOM 1784 C C . LEU A 1 215 ? 20.116 18.958 -13.362 1.00 97.06 215 LEU A C 1
ATOM 1786 O O . LEU A 1 215 ? 20.932 19.868 -13.460 1.00 97.06 215 LEU A O 1
ATOM 1790 N N . ASN A 1 216 ? 20.246 17.800 -14.011 1.00 96.38 216 ASN A N 1
ATOM 1791 C CA . ASN A 1 216 ? 21.332 17.481 -14.941 1.00 96.38 216 ASN A CA 1
ATOM 1792 C C . ASN A 1 216 ? 20.920 17.641 -16.417 1.00 96.38 216 ASN A C 1
ATOM 1794 O O . ASN A 1 216 ? 21.577 17.125 -17.315 1.00 96.38 216 ASN A O 1
ATOM 1798 N N . ASN A 1 217 ? 19.826 18.359 -16.692 1.00 96.25 217 ASN A N 1
ATOM 1799 C CA . ASN A 1 217 ? 19.345 18.678 -18.041 1.00 96.25 217 ASN A CA 1
ATOM 1800 C C . ASN A 1 217 ? 18.938 17.475 -18.918 1.00 96.25 217 ASN A C 1
ATOM 1802 O O . ASN A 1 217 ? 18.756 17.616 -20.127 1.00 96.25 217 ASN A O 1
ATOM 1806 N N . HIS A 1 218 ? 18.711 16.301 -18.326 1.00 94.00 218 HIS A N 1
ATOM 1807 C CA . HIS A 1 218 ? 18.182 15.117 -19.011 1.00 94.00 218 HIS A CA 1
ATOM 1808 C C . HIS A 1 218 ? 16.649 15.168 -19.106 1.00 94.00 218 HIS A C 1
ATOM 1810 O O . HIS A 1 218 ? 15.938 14.303 -18.588 1.00 94.00 218 HIS A O 1
ATOM 1816 N N . TYR A 1 219 ? 16.123 16.211 -19.752 1.00 96.00 219 TYR A N 1
ATOM 1817 C CA . TYR A 1 219 ? 14.706 16.561 -19.664 1.00 96.00 219 TYR A CA 1
ATOM 1818 C C . TYR A 1 219 ? 13.747 15.543 -20.290 1.00 96.00 219 TYR A C 1
ATOM 1820 O O . TYR A 1 219 ? 12.693 15.279 -19.718 1.00 96.00 219 TYR A O 1
ATOM 1828 N N . GLU A 1 220 ? 14.097 14.944 -21.432 1.00 90.62 220 GLU A N 1
ATOM 1829 C CA . GLU A 1 220 ? 13.237 13.944 -22.084 1.00 90.62 220 GLU A CA 1
ATOM 1830 C C . GLU A 1 220 ? 13.050 12.707 -21.197 1.00 90.62 220 GLU A C 1
ATOM 1832 O O . GLU A 1 220 ? 11.925 12.249 -20.982 1.00 90.62 220 GLU A O 1
ATOM 1837 N N . LYS A 1 221 ? 14.145 12.215 -20.601 1.00 89.69 221 LYS A N 1
ATOM 1838 C CA . LYS A 1 221 ? 14.109 11.094 -19.655 1.00 89.69 221 LYS A CA 1
ATOM 1839 C C . LYS A 1 221 ? 13.382 11.485 -18.368 1.00 89.69 221 LYS A C 1
ATOM 1841 O O . LYS A 1 221 ? 12.589 10.693 -17.871 1.00 89.69 221 LYS A O 1
ATOM 1846 N N . ALA A 1 222 ? 13.579 12.709 -17.866 1.00 96.25 222 ALA A N 1
ATOM 1847 C CA . ALA A 1 222 ? 12.835 13.213 -16.713 1.00 96.25 222 ALA A CA 1
ATOM 1848 C C . ALA A 1 222 ? 11.321 13.199 -16.969 1.00 96.25 222 ALA A C 1
ATOM 1850 O O . ALA A 1 222 ? 10.577 12.671 -16.148 1.00 96.25 222 ALA A O 1
ATOM 1851 N N . ILE A 1 223 ? 10.862 13.706 -18.121 1.00 96.00 223 ILE A N 1
ATOM 1852 C CA . ILE A 1 223 ? 9.440 13.685 -18.495 1.00 96.00 223 ILE A CA 1
ATOM 1853 C C . ILE A 1 223 ? 8.922 12.255 -18.605 1.00 96.00 223 ILE A C 1
ATOM 1855 O O . ILE A 1 223 ? 7.861 11.982 -18.061 1.00 96.00 223 ILE A O 1
ATOM 1859 N N . SER A 1 224 ? 9.666 11.339 -19.228 1.00 91.25 224 SER A N 1
ATOM 1860 C CA . SER A 1 224 ? 9.268 9.927 -19.316 1.00 91.25 224 SER A CA 1
ATOM 1861 C C . SER A 1 224 ? 9.081 9.286 -17.930 1.00 91.25 224 SER A C 1
ATOM 1863 O O . SER A 1 224 ? 8.058 8.655 -17.655 1.00 91.25 224 SER A O 1
ATOM 1865 N N . VAL A 1 225 ? 10.015 9.523 -17.002 1.00 92.75 225 VAL A N 1
ATOM 1866 C CA . VAL A 1 225 ? 9.908 9.036 -15.615 1.00 92.75 225 VAL A CA 1
ATOM 1867 C C . VAL A 1 225 ? 8.717 9.677 -14.888 1.00 92.75 225 VAL A C 1
ATOM 1869 O O . VAL A 1 225 ? 7.957 8.982 -14.216 1.00 92.75 225 VAL A O 1
ATOM 1872 N N . LEU A 1 226 ? 8.495 10.983 -15.058 1.00 95.75 226 LEU A N 1
ATOM 1873 C CA . LEU A 1 226 ? 7.342 11.685 -14.481 1.00 95.75 226 LEU A CA 1
ATOM 1874 C C . LEU A 1 226 ? 6.011 11.216 -15.084 1.00 95.75 226 LEU A C 1
ATOM 1876 O O . LEU A 1 226 ? 5.012 11.166 -14.374 1.00 95.75 226 LEU A O 1
ATOM 1880 N N . GLN A 1 227 ? 5.981 10.843 -16.364 1.00 93.31 227 GLN A N 1
ATOM 1881 C CA . GLN A 1 227 ? 4.805 10.261 -17.009 1.00 93.31 227 GLN A CA 1
ATOM 1882 C C . GLN A 1 227 ? 4.468 8.904 -16.401 1.00 93.31 227 GLN A C 1
ATOM 1884 O O . GLN A 1 227 ? 3.306 8.675 -16.088 1.00 93.31 227 GLN A O 1
ATOM 1889 N N . ARG A 1 228 ? 5.463 8.049 -16.131 1.00 89.00 228 ARG A N 1
ATOM 1890 C CA . ARG A 1 228 ? 5.236 6.790 -15.398 1.00 89.00 228 ARG A CA 1
ATOM 1891 C C . ARG A 1 228 ? 4.627 7.037 -14.022 1.00 89.00 228 ARG A C 1
ATOM 1893 O O . ARG A 1 228 ? 3.636 6.406 -13.679 1.00 89.00 228 ARG A O 1
ATOM 1900 N N . LEU A 1 229 ? 5.173 7.997 -13.275 1.00 89.81 229 LEU A N 1
ATOM 1901 C CA . LEU A 1 229 ? 4.622 8.418 -11.985 1.00 89.81 229 LEU A CA 1
ATOM 1902 C C . LEU A 1 229 ? 3.184 8.951 -12.123 1.00 89.81 229 LEU A C 1
ATOM 1904 O O . LEU A 1 229 ? 2.328 8.647 -11.297 1.00 89.81 229 LEU A O 1
ATOM 1908 N N . ALA A 1 230 ? 2.885 9.708 -13.178 1.00 90.81 230 ALA A N 1
ATOM 1909 C CA . ALA A 1 230 ? 1.538 10.200 -13.442 1.00 90.81 230 ALA A CA 1
ATOM 1910 C C . ALA A 1 230 ? 0.564 9.073 -13.833 1.00 90.81 230 ALA A C 1
ATOM 1912 O O . ALA A 1 230 ? -0.598 9.126 -13.443 1.00 90.81 230 ALA A O 1
ATOM 1913 N N . GLU A 1 231 ? 0.998 8.034 -14.549 1.00 87.06 231 GLU A N 1
ATOM 1914 C CA . GLU A 1 231 ? 0.141 6.886 -14.885 1.00 87.06 231 GLU A CA 1
ATOM 1915 C C . GLU A 1 231 ? -0.343 6.130 -13.644 1.00 87.06 231 GLU A C 1
ATOM 1917 O O . GLU A 1 231 ? -1.504 5.738 -13.581 1.00 87.06 231 GLU A O 1
ATOM 1922 N N . ILE A 1 232 ? 0.501 6.024 -12.618 1.00 81.62 232 ILE A N 1
ATOM 1923 C CA . ILE A 1 232 ? 0.161 5.395 -11.331 1.00 81.62 232 ILE A CA 1
ATOM 1924 C C . ILE A 1 232 ? -0.369 6.398 -10.294 1.00 81.62 232 ILE A C 1
ATOM 1926 O O . ILE A 1 232 ? -0.419 6.102 -9.104 1.00 81.62 232 ILE A O 1
ATOM 1930 N N . ARG A 1 233 ? -0.774 7.600 -10.730 1.00 83.06 233 ARG A N 1
ATOM 1931 C CA . ARG A 1 233 ? -1.346 8.653 -9.868 1.00 83.06 233 ARG A CA 1
ATOM 1932 C C . ARG A 1 233 ? -0.431 9.039 -8.693 1.00 83.06 233 ARG A C 1
ATOM 1934 O O . ARG A 1 233 ? -0.924 9.416 -7.631 1.00 83.06 233 ARG A O 1
ATOM 1941 N N . PHE A 1 234 ? 0.890 8.982 -8.887 1.00 84.44 234 PHE A N 1
ATOM 1942 C CA . PHE A 1 234 ? 1.855 9.253 -7.828 1.00 84.44 234 PHE A CA 1
ATOM 1943 C C . PHE A 1 234 ? 1.678 10.647 -7.240 1.00 84.44 234 PHE A C 1
ATOM 1945 O O . PHE A 1 234 ? 1.583 11.676 -7.920 1.00 84.44 234 PHE A O 1
ATOM 1952 N N . ILE A 1 235 ? 1.708 10.666 -5.922 1.00 75.25 235 ILE A N 1
ATOM 1953 C CA . ILE A 1 235 ? 1.239 11.782 -5.137 1.00 75.25 235 ILE A CA 1
ATOM 1954 C C . ILE A 1 235 ? 2.202 12.964 -5.064 1.00 75.25 235 ILE A C 1
ATOM 1956 O O . ILE A 1 235 ? 1.775 14.115 -4.932 1.00 75.25 235 ILE A O 1
ATOM 1960 N N . GLY A 1 236 ? 3.501 12.711 -5.227 1.00 79.06 236 GLY A N 1
ATOM 1961 C CA . GLY A 1 236 ? 4.512 13.766 -5.251 1.00 79.06 236 GLY A CA 1
ATOM 1962 C C . GLY A 1 236 ? 4.349 14.738 -6.425 1.00 79.06 236 GLY A C 1
ATOM 1963 O O . GLY A 1 236 ? 4.872 15.845 -6.368 1.00 79.06 236 GLY A O 1
ATOM 1964 N N . LEU A 1 237 ? 3.568 14.387 -7.456 1.00 88.56 237 LEU A N 1
ATOM 1965 C CA . LEU A 1 237 ? 3.339 15.242 -8.628 1.00 88.56 237 LEU A CA 1
ATOM 1966 C C . LEU A 1 237 ? 2.287 16.334 -8.419 1.00 88.56 237 LEU A C 1
ATOM 1968 O O . LEU A 1 237 ? 2.010 17.120 -9.325 1.00 88.56 237 LEU A O 1
ATOM 1972 N N . ASN A 1 238 ? 1.677 16.435 -7.243 1.00 79.44 238 ASN A N 1
ATOM 1973 C CA . ASN A 1 238 ? 0.572 17.370 -7.077 1.00 79.44 238 ASN A CA 1
ATOM 1974 C C . ASN A 1 238 ? 0.978 18.841 -7.124 1.00 79.44 238 ASN A C 1
ATOM 1976 O O . ASN A 1 238 ? 0.224 19.658 -7.648 1.00 79.44 238 ASN A O 1
ATOM 1980 N N . ASN A 1 239 ? 2.190 19.172 -6.700 1.00 84.00 239 ASN A N 1
ATOM 1981 C CA . ASN A 1 239 ? 2.718 20.527 -6.833 1.00 84.00 239 ASN A CA 1
ATOM 1982 C C . ASN A 1 239 ? 3.561 20.704 -8.103 1.00 84.00 239 ASN A C 1
ATOM 1984 O O . ASN A 1 239 ? 4.249 21.711 -8.221 1.00 84.00 239 ASN A O 1
ATOM 1988 N N . PHE A 1 240 ? 3.493 19.768 -9.063 1.00 91.44 240 PHE A N 1
ATOM 1989 C CA . PHE A 1 240 ? 4.344 19.750 -10.260 1.00 91.44 240 PHE A CA 1
ATOM 1990 C C . PHE A 1 240 ? 4.353 21.075 -11.035 1.00 91.44 240 PHE A C 1
ATOM 1992 O O . PHE A 1 240 ? 5.404 21.531 -11.468 1.00 91.44 240 PHE A O 1
ATOM 1999 N N . GLU A 1 241 ? 3.196 21.725 -11.185 1.00 89.69 241 GLU A N 1
ATOM 2000 C CA . GLU A 1 241 ? 3.078 22.994 -11.918 1.00 89.69 241 GLU A CA 1
ATOM 2001 C C . GLU A 1 241 ? 3.767 24.172 -11.203 1.00 89.69 241 GLU A C 1
ATOM 2003 O O . GLU A 1 241 ? 4.306 25.077 -11.849 1.00 89.69 241 GLU A O 1
ATOM 2008 N N . THR A 1 242 ? 3.756 24.148 -9.869 1.00 89.81 242 THR A N 1
ATOM 2009 C CA . THR A 1 242 ? 4.330 25.184 -8.999 1.00 89.81 242 THR A CA 1
ATOM 2010 C C . THR A 1 242 ? 5.762 24.885 -8.563 1.00 89.81 242 THR A C 1
ATOM 2012 O O . THR A 1 242 ? 6.443 25.782 -8.074 1.00 89.81 242 THR A O 1
ATOM 2015 N N . ASP A 1 243 ? 6.228 23.648 -8.729 1.00 92.38 243 ASP A N 1
ATOM 2016 C CA . ASP A 1 243 ? 7.572 23.233 -8.346 1.00 92.38 243 ASP A CA 1
ATOM 2017 C C . ASP A 1 243 ? 8.603 23.916 -9.253 1.00 92.38 243 ASP A C 1
ATOM 2019 O O . ASP A 1 243 ? 8.609 23.768 -10.481 1.00 92.38 243 ASP A O 1
ATOM 2023 N N . THR A 1 244 ? 9.476 24.716 -8.642 1.00 94.75 244 THR A N 1
ATOM 2024 C CA . THR A 1 244 ? 10.489 25.485 -9.363 1.00 94.75 244 THR A CA 1
ATOM 2025 C C . THR A 1 244 ? 11.531 24.587 -10.026 1.00 94.75 244 THR A C 1
ATOM 2027 O O . THR A 1 244 ? 12.081 24.975 -11.057 1.00 94.75 244 THR A O 1
ATOM 2030 N N . LEU A 1 245 ? 11.746 23.371 -9.508 1.00 94.88 245 LEU A N 1
ATOM 2031 C CA . LEU A 1 245 ? 12.690 22.397 -10.055 1.00 94.88 245 LEU A CA 1
ATOM 2032 C C . LEU A 1 245 ? 12.307 21.985 -11.481 1.00 94.88 245 LEU A C 1
ATOM 2034 O O . LEU A 1 245 ? 13.179 21.821 -12.332 1.00 94.88 245 LEU A O 1
ATOM 2038 N N . PHE A 1 246 ? 11.008 21.873 -11.769 1.00 95.69 246 PHE A N 1
ATOM 2039 C CA . PHE A 1 246 ? 10.499 21.401 -13.059 1.00 95.69 246 PHE A CA 1
ATOM 2040 C C . PHE A 1 246 ? 10.176 22.523 -14.059 1.00 95.69 246 PHE A C 1
ATOM 2042 O O . PHE A 1 246 ? 9.686 22.240 -15.152 1.00 95.69 246 PHE A O 1
ATOM 2049 N N . GLN A 1 247 ? 10.476 23.792 -13.754 1.00 93.88 247 GLN A N 1
ATOM 2050 C CA . GLN A 1 247 ? 10.157 24.924 -14.647 1.00 93.88 247 GLN A CA 1
ATOM 2051 C C . GLN A 1 247 ? 10.793 24.780 -16.035 1.00 93.88 247 GLN A C 1
ATOM 2053 O O . GLN A 1 247 ? 10.145 25.072 -17.040 1.00 93.88 247 GLN A O 1
ATOM 2058 N N . ASN A 1 248 ? 12.022 24.258 -16.106 1.00 93.00 248 ASN A N 1
ATOM 2059 C CA . ASN A 1 248 ? 12.731 24.033 -17.371 1.00 93.00 248 ASN A CA 1
ATOM 2060 C C . ASN A 1 248 ? 12.063 22.963 -18.254 1.00 93.00 248 ASN A C 1
ATOM 2062 O O . ASN A 1 248 ? 12.284 22.943 -19.467 1.00 93.00 248 ASN A O 1
ATOM 2066 N N . LEU A 1 249 ? 11.198 22.112 -17.685 1.00 96.31 249 LEU A N 1
ATOM 2067 C CA . LEU A 1 249 ? 10.449 21.116 -18.449 1.00 96.31 249 LEU A CA 1
ATOM 2068 C C . LEU A 1 249 ? 9.328 21.740 -19.292 1.00 96.31 249 LEU A C 1
ATOM 2070 O O . LEU A 1 249 ? 8.926 21.133 -20.276 1.00 96.31 249 LEU A O 1
ATOM 2074 N N . LYS A 1 250 ? 8.861 22.962 -18.984 1.00 94.88 250 LYS A N 1
ATOM 2075 C CA . LYS A 1 250 ? 7.746 23.624 -19.698 1.00 94.88 250 LYS A CA 1
ATOM 2076 C C . LYS A 1 250 ? 7.955 23.766 -21.207 1.00 94.88 250 LYS A C 1
ATOM 2078 O O . LYS A 1 250 ? 6.988 23.827 -21.960 1.00 94.88 250 LYS A O 1
ATOM 2083 N N . GLN A 1 251 ? 9.210 23.845 -21.641 1.00 92.56 251 GLN A N 1
ATOM 2084 C CA . GLN A 1 251 ? 9.586 24.030 -23.047 1.00 92.56 251 GLN A CA 1
ATOM 2085 C C . GLN A 1 251 ? 9.780 22.704 -23.794 1.00 92.56 251 GLN A C 1
ATOM 2087 O O . GLN A 1 251 ? 10.038 22.701 -24.995 1.00 92.56 251 GLN A O 1
ATOM 2092 N N . GLN A 1 252 ? 9.691 21.577 -23.093 1.00 94.94 252 GLN A N 1
ATOM 2093 C CA . GLN A 1 252 ? 10.055 20.274 -23.622 1.00 94.94 252 GLN A CA 1
ATOM 2094 C C . GLN A 1 252 ? 8.862 19.579 -24.265 1.00 94.94 252 GLN A C 1
ATOM 2096 O O . GLN A 1 252 ? 7.697 19.772 -23.891 1.00 94.94 252 GLN A O 1
ATOM 2101 N N . LYS A 1 253 ? 9.167 18.704 -25.222 1.00 92.19 253 LYS A N 1
ATOM 2102 C CA . LYS A 1 253 ? 8.169 17.826 -25.825 1.00 92.19 253 LYS A CA 1
ATOM 2103 C C . LYS A 1 253 ? 7.508 16.976 -24.731 1.00 92.19 253 LYS A C 1
ATOM 2105 O O . LYS A 1 253 ? 8.160 16.549 -23.786 1.00 92.19 253 LYS A O 1
ATOM 2110 N N . ASN A 1 254 ? 6.208 16.731 -24.871 1.00 92.19 254 ASN A N 1
ATOM 2111 C CA . ASN A 1 254 ? 5.379 15.949 -23.943 1.00 92.19 254 ASN A CA 1
ATOM 2112 C C . ASN A 1 254 ? 5.125 16.571 -22.553 1.00 92.19 254 ASN A C 1
ATOM 2114 O O . ASN A 1 254 ? 4.357 15.987 -21.791 1.00 92.19 254 ASN A O 1
ATOM 2118 N N . TYR A 1 255 ? 5.642 17.768 -22.238 1.00 95.50 255 TYR A N 1
ATOM 2119 C CA . TYR A 1 255 ? 5.318 18.453 -20.975 1.00 95.50 255 TYR A CA 1
ATOM 2120 C C . TYR A 1 255 ? 3.812 18.665 -20.791 1.00 95.50 255 TYR A C 1
ATOM 2122 O O . TYR A 1 255 ? 3.260 18.343 -19.743 1.00 95.50 255 TYR A O 1
ATOM 2130 N N . TYR A 1 256 ? 3.126 19.163 -21.824 1.00 94.94 256 TYR A N 1
ATOM 2131 C CA . TYR A 1 256 ? 1.682 19.394 -21.757 1.00 94.94 256 TYR A CA 1
ATOM 2132 C C . TYR A 1 256 ? 0.890 18.096 -21.587 1.00 94.94 256 TYR A C 1
ATOM 2134 O O . TYR A 1 256 ? -0.073 18.078 -20.833 1.00 94.94 256 TYR A O 1
ATOM 2142 N N . ALA A 1 257 ? 1.318 16.999 -22.219 1.00 95.19 257 ALA A N 1
ATOM 2143 C CA . ALA A 1 257 ? 0.680 15.695 -22.039 1.00 95.19 257 ALA A CA 1
ATOM 2144 C C . ALA A 1 257 ? 0.836 15.186 -20.595 1.00 95.19 257 ALA A C 1
ATOM 2146 O O . ALA A 1 257 ? -0.135 14.734 -19.993 1.00 95.19 257 ALA A O 1
ATOM 2147 N N . LEU A 1 258 ? 2.036 15.325 -20.016 1.00 95.50 258 LEU A N 1
ATOM 2148 C CA . LEU A 1 258 ? 2.283 15.041 -18.601 1.00 95.50 258 LEU A CA 1
ATOM 2149 C C . LEU A 1 258 ? 1.400 15.908 -17.688 1.00 95.50 258 LEU A C 1
ATOM 2151 O O . LEU A 1 258 ? 0.760 15.391 -16.776 1.00 95.50 258 LEU A O 1
ATOM 2155 N N . LEU A 1 259 ? 1.336 17.218 -17.941 1.00 94.56 259 LEU A N 1
ATOM 2156 C CA . LEU A 1 259 ? 0.539 18.147 -17.140 1.00 94.56 259 LEU A CA 1
ATOM 2157 C C . LEU A 1 259 ? -0.960 17.822 -17.201 1.00 94.56 259 LEU A C 1
ATOM 2159 O O . LEU A 1 259 ? -1.621 17.835 -16.165 1.00 94.56 259 LEU A O 1
ATOM 2163 N N . GLU A 1 260 ? -1.494 17.513 -18.383 1.00 93.81 260 GLU A N 1
ATOM 2164 C CA . GLU A 1 260 ? -2.898 17.120 -18.538 1.00 93.81 260 GLU A CA 1
ATOM 2165 C C . GLU A 1 260 ? -3.205 15.816 -17.797 1.00 93.81 260 GLU A C 1
ATOM 2167 O O . GLU A 1 260 ? -4.200 15.761 -17.076 1.00 93.81 260 GLU A O 1
ATOM 2172 N N . LYS A 1 261 ? -2.312 14.816 -17.848 1.00 91.44 261 LYS A N 1
ATOM 2173 C CA . LYS A 1 261 ? -2.458 13.588 -17.050 1.00 91.44 261 LYS A CA 1
ATOM 2174 C C . LYS A 1 261 ? -2.469 13.877 -15.545 1.00 91.44 261 LYS A C 1
ATOM 2176 O O . LYS A 1 261 ? -3.316 13.368 -14.814 1.00 91.44 261 LYS A O 1
ATOM 2181 N N . ILE A 1 262 ? -1.569 14.737 -15.064 1.00 90.62 262 ILE A N 1
ATOM 2182 C CA . ILE A 1 262 ? -1.534 15.142 -13.648 1.00 90.62 262 ILE A CA 1
ATOM 2183 C C . ILE A 1 262 ? -2.832 15.860 -13.250 1.00 90.62 262 ILE A C 1
ATOM 2185 O O . ILE A 1 262 ? -3.370 15.604 -12.174 1.00 90.62 262 ILE A O 1
ATOM 2189 N N . LYS A 1 263 ? -3.360 16.750 -14.099 1.00 89.19 263 LYS A N 1
ATOM 2190 C CA . LYS A 1 263 ? -4.644 17.427 -13.855 1.00 89.19 263 LYS A CA 1
ATOM 2191 C C . LYS A 1 263 ? -5.818 16.452 -13.864 1.00 89.19 263 LYS A C 1
ATOM 2193 O O . LYS A 1 263 ? -6.724 16.596 -13.049 1.00 89.19 263 LYS A O 1
ATOM 2198 N N . GLU A 1 264 ? -5.802 15.461 -14.749 1.00 87.69 264 GLU A N 1
ATOM 2199 C CA . GLU A 1 264 ? -6.808 14.403 -14.792 1.00 87.69 264 GLU A CA 1
ATOM 2200 C C . GLU A 1 264 ? -6.846 13.614 -13.480 1.00 87.69 264 GLU A C 1
ATOM 2202 O O . GLU A 1 264 ? -7.918 13.453 -12.901 1.00 87.69 264 GLU A O 1
ATOM 2207 N N . ASN A 1 265 ? -5.684 13.226 -12.950 1.00 84.00 265 ASN A N 1
ATOM 2208 C CA . ASN A 1 265 ? -5.579 12.493 -11.684 1.00 84.00 265 ASN A CA 1
ATOM 2209 C C . ASN A 1 265 ? -6.108 13.272 -10.466 1.00 84.00 265 ASN A C 1
ATOM 2211 O O . ASN A 1 265 ? -6.480 12.666 -9.457 1.00 84.00 265 ASN A O 1
ATOM 2215 N N . LYS A 1 266 ? -6.148 14.607 -10.560 1.00 81.38 266 LYS A N 1
ATOM 2216 C CA . LYS A 1 266 ? -6.684 15.516 -9.535 1.00 81.38 266 LYS A CA 1
ATOM 2217 C C . LYS A 1 266 ? -8.189 15.747 -9.643 1.00 81.38 266 LYS A C 1
ATOM 2219 O O . LYS A 1 266 ? -8.752 16.430 -8.789 1.00 81.38 266 LYS A O 1
ATOM 2224 N N . LYS A 1 267 ? -8.863 15.230 -10.675 1.00 85.25 267 LYS A N 1
ATOM 2225 C CA . LYS A 1 267 ? -10.317 15.386 -10.787 1.00 85.25 267 LYS A CA 1
ATOM 2226 C C . LYS A 1 267 ? -11.005 14.715 -9.598 1.00 85.25 267 LYS A C 1
ATOM 2228 O O . LYS A 1 267 ? -10.636 13.617 -9.173 1.00 85.25 267 LYS A O 1
ATOM 2233 N N . THR A 1 268 ? -12.000 15.397 -9.045 1.00 88.94 268 THR A N 1
ATOM 2234 C CA . THR A 1 268 ? -12.833 14.848 -7.978 1.00 88.94 268 THR A CA 1
ATOM 2235 C C . THR A 1 268 ? -13.770 13.793 -8.552 1.00 88.94 268 THR A C 1
ATOM 2237 O O . THR A 1 268 ? -14.463 14.040 -9.540 1.00 88.94 268 THR A O 1
ATOM 2240 N N . VAL A 1 269 ? -13.807 12.627 -7.915 1.00 91.19 269 VAL A N 1
ATOM 2241 C CA . VAL A 1 269 ? -14.842 11.612 -8.122 1.00 91.19 269 VAL A CA 1
ATOM 2242 C C . VAL A 1 269 ? -15.646 11.587 -6.840 1.00 91.19 269 VAL A C 1
ATOM 2244 O O . VAL A 1 269 ? -15.137 11.091 -5.846 1.00 91.19 269 VAL A O 1
ATOM 2247 N N . SER A 1 270 ? -16.862 12.134 -6.870 1.00 91.38 270 SER A N 1
ATOM 2248 C CA . SER A 1 270 ? -17.737 12.215 -5.700 1.00 91.38 270 SER A CA 1
ATOM 2249 C C . SER A 1 270 ? -18.944 11.307 -5.866 1.00 91.38 270 SER A C 1
ATOM 2251 O O . SER A 1 270 ? -19.781 11.531 -6.742 1.00 91.38 270 SER A O 1
ATOM 2253 N N . ARG A 1 271 ? -18.988 10.243 -5.063 1.00 94.75 271 ARG A N 1
ATOM 2254 C CA . ARG A 1 271 ? -20.076 9.248 -5.048 1.00 94.75 271 ARG A CA 1
ATOM 2255 C C . ARG A 1 271 ? -20.604 8.978 -3.647 1.00 94.75 271 ARG A C 1
ATOM 2257 O O . ARG A 1 271 ? -21.594 8.266 -3.503 1.00 94.75 271 ARG A O 1
ATOM 2264 N N . SER A 1 272 ? -19.926 9.518 -2.646 1.00 96.75 272 SER A N 1
ATOM 2265 C CA . SER A 1 272 ? -20.214 9.257 -1.248 1.00 96.75 272 SER A CA 1
ATOM 2266 C C . SER A 1 272 ? -21.135 10.320 -0.674 1.00 96.75 272 SER A C 1
ATOM 2268 O O . SER A 1 272 ? -21.089 11.489 -1.061 1.00 96.75 272 SER A O 1
ATOM 2270 N N . GLU A 1 273 ? -21.946 9.913 0.288 1.00 96.88 273 GLU A N 1
ATOM 2271 C CA . GLU A 1 273 ? -22.770 10.800 1.097 1.00 96.88 273 GLU A CA 1
ATOM 2272 C C . GLU A 1 273 ? -22.263 10.820 2.540 1.00 96.88 273 GLU A C 1
ATOM 2274 O O . GLU A 1 273 ? -21.585 9.894 2.990 1.00 96.88 273 GLU A O 1
ATOM 2279 N N . ILE A 1 274 ? -22.572 11.889 3.274 1.00 97.19 274 ILE A N 1
ATOM 2280 C CA . ILE A 1 274 ? -22.253 11.965 4.701 1.00 97.19 274 ILE A CA 1
ATOM 2281 C C . 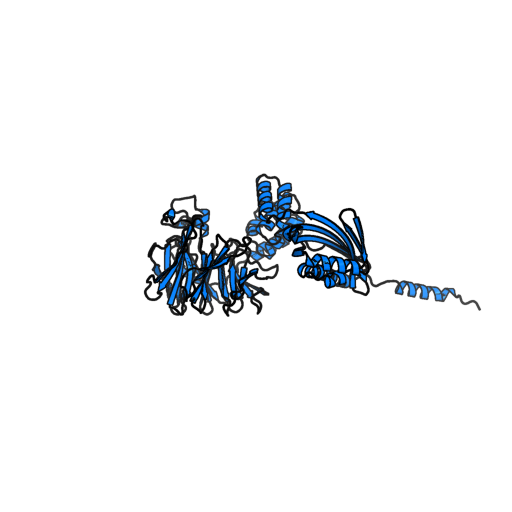ILE A 1 274 ? -23.109 10.935 5.434 1.00 97.19 274 ILE A C 1
ATOM 2283 O O . ILE A 1 274 ? -24.336 11.010 5.403 1.00 97.19 274 ILE A O 1
ATOM 2287 N N . ALA A 1 275 ? -22.452 9.982 6.091 1.00 96.19 275 ALA A N 1
ATOM 2288 C CA . ALA A 1 275 ? -23.099 9.058 7.007 1.00 96.19 275 ALA A CA 1
ATOM 2289 C C . ALA A 1 275 ? -23.317 9.740 8.361 1.00 96.19 275 ALA A C 1
ATOM 2291 O O . ALA A 1 275 ? -24.443 9.795 8.846 1.00 96.19 275 ALA A O 1
ATOM 2292 N N . PHE A 1 276 ? -22.250 10.311 8.932 1.00 96.06 276 PHE A N 1
ATOM 2293 C CA . PHE A 1 276 ? -22.280 10.969 10.238 1.00 96.06 276 PHE A CA 1
ATOM 2294 C C . PHE A 1 276 ? -21.303 12.148 10.295 1.00 96.06 276 PHE A C 1
ATOM 2296 O O . PHE A 1 276 ? -20.257 12.141 9.642 1.00 96.06 276 PHE A O 1
ATOM 2303 N N . SER A 1 277 ? -21.633 13.148 11.113 1.00 95.69 277 SER A N 1
ATOM 2304 C CA . SER A 1 277 ? -20.747 14.265 11.453 1.00 95.69 277 SER A CA 1
ATOM 2305 C C . SER A 1 277 ? -20.562 14.327 12.962 1.00 95.69 277 SER A C 1
ATOM 2307 O O . SER A 1 277 ? -21.532 14.253 13.714 1.00 95.69 277 SER A O 1
ATOM 2309 N N . ILE A 1 278 ? -19.314 14.454 13.404 1.00 96.56 278 ILE A N 1
ATOM 2310 C CA . ILE A 1 278 ? -18.934 14.413 14.815 1.00 96.56 278 ILE A CA 1
ATOM 2311 C C . ILE A 1 278 ? -18.263 15.740 15.164 1.00 96.56 278 ILE A C 1
ATOM 2313 O O . ILE A 1 278 ? -17.239 16.121 14.590 1.00 96.56 278 ILE A O 1
ATOM 2317 N N . THR A 1 279 ? -18.845 16.451 16.126 1.00 95.75 279 THR A N 1
ATOM 2318 C CA . THR A 1 279 ? -18.399 17.794 16.527 1.00 95.75 279 THR A CA 1
ATOM 2319 C C . THR A 1 279 ? -17.123 17.778 17.372 1.00 95.75 279 THR A C 1
ATOM 2321 O O . THR A 1 279 ? -16.449 18.799 17.495 1.00 95.75 279 THR A O 1
ATOM 2324 N N . GLU A 1 280 ? -16.784 16.638 17.979 1.00 95.25 280 GLU A N 1
ATOM 2325 C CA . GLU A 1 280 ? -15.559 16.446 18.762 1.00 95.25 280 GLU A CA 1
ATOM 2326 C C . GLU A 1 280 ? -14.349 16.288 17.822 1.00 95.25 280 GLU A C 1
ATOM 2328 O O . GLU A 1 280 ? -14.051 15.209 17.325 1.00 95.25 280 GLU A O 1
ATOM 2333 N N . LYS A 1 281 ? -13.671 17.401 17.528 1.00 94.50 281 LYS A N 1
ATOM 2334 C CA . LYS A 1 281 ? -12.662 17.491 16.455 1.00 94.50 281 LYS A CA 1
ATOM 2335 C C . LYS A 1 281 ? -11.315 16.845 16.779 1.00 94.50 281 LYS A C 1
ATOM 2337 O O . LYS A 1 281 ? -10.557 16.523 15.871 1.00 94.50 281 LYS A O 1
ATOM 2342 N N . ASP A 1 282 ? -10.999 16.706 18.065 1.00 92.75 282 ASP A N 1
ATOM 2343 C CA . ASP A 1 282 ? -9.719 16.205 18.572 1.00 92.75 282 ASP A CA 1
ATOM 2344 C C . ASP A 1 282 ? -9.724 14.688 18.812 1.00 92.75 282 ASP A C 1
ATOM 2346 O O . ASP A 1 282 ? -8.844 14.194 19.510 1.00 92.75 282 ASP A O 1
ATOM 2350 N N . LEU A 1 283 ? -10.685 13.929 18.260 1.00 93.69 283 LEU A N 1
ATOM 2351 C CA . LEU A 1 283 ? -10.687 12.468 18.430 1.00 93.69 283 LEU A CA 1
ATOM 2352 C C . LEU A 1 283 ? -9.498 11.800 17.737 1.00 93.69 283 LEU A C 1
ATOM 2354 O O . LEU A 1 283 ? -8.935 10.864 18.306 1.00 93.69 283 LEU A O 1
ATOM 2358 N N . ILE A 1 284 ? -9.136 12.285 16.543 1.00 93.19 284 ILE A N 1
ATOM 2359 C CA . ILE A 1 284 ? -8.136 11.685 15.649 1.00 93.19 284 ILE A CA 1
ATOM 2360 C C . ILE A 1 284 ? -8.398 10.172 15.470 1.00 93.19 284 ILE A C 1
ATOM 2362 O O . ILE A 1 284 ? -7.637 9.350 15.984 1.00 93.19 284 ILE A O 1
ATOM 2366 N N . PRO A 1 285 ? -9.539 9.793 14.860 1.00 94.31 285 PRO A N 1
ATOM 2367 C CA . PRO A 1 285 ? -9.927 8.395 14.701 1.00 94.31 285 PRO A CA 1
ATOM 2368 C C . PRO A 1 285 ? -9.083 7.721 13.626 1.00 94.31 285 PRO A C 1
ATOM 2370 O O . PRO A 1 285 ? -8.797 8.339 12.607 1.00 94.31 285 PRO A O 1
ATOM 2373 N N . GLU A 1 286 ? -8.725 6.462 13.816 1.00 91.69 286 GLU A N 1
ATOM 2374 C CA . GLU A 1 286 ? -7.994 5.688 12.808 1.00 91.69 286 GLU A CA 1
ATOM 2375 C C . GLU A 1 286 ? -8.775 4.434 12.402 1.00 91.69 286 GLU A C 1
ATOM 2377 O O . GLU A 1 286 ? -9.008 4.252 11.208 1.00 91.69 286 GLU A O 1
ATOM 2382 N N . GLY A 1 287 ? -9.288 3.677 13.376 1.00 94.81 287 GLY A N 1
ATOM 2383 C CA . GLY A 1 287 ? -10.130 2.504 13.154 1.00 94.81 287 GLY A CA 1
ATOM 2384 C C . GLY A 1 287 ? -11.627 2.791 13.267 1.00 94.81 287 GLY A C 1
ATOM 2385 O O . GLY A 1 287 ? -12.071 3.651 14.042 1.00 94.81 287 GLY A O 1
ATOM 2386 N N . ILE A 1 288 ? -12.403 2.023 12.512 1.00 97.31 288 ILE A N 1
ATOM 2387 C CA . ILE A 1 288 ? -13.864 1.986 12.511 1.00 97.31 288 ILE A CA 1
ATOM 2388 C C . ILE A 1 288 ? -14.302 0.522 12.486 1.00 97.31 288 ILE A C 1
ATOM 2390 O O . ILE A 1 288 ? -13.726 -0.258 11.746 1.00 97.31 288 ILE A O 1
ATOM 2394 N N . ALA A 1 289 ? -15.313 0.163 13.273 1.00 97.62 289 ALA A N 1
ATOM 2395 C CA . ALA A 1 289 ? -15.951 -1.151 13.218 1.00 97.62 289 ALA A CA 1
ATOM 2396 C C . ALA A 1 289 ? -17.462 -0.983 13.031 1.00 97.62 289 ALA A C 1
ATOM 2398 O O . ALA A 1 289 ? -18.039 0.008 13.497 1.00 97.62 289 ALA A O 1
ATOM 2399 N N . PHE A 1 290 ? -18.123 -1.950 12.400 1.00 96.31 290 PHE A N 1
ATOM 2400 C CA . PHE A 1 290 ? -19.571 -1.926 12.197 1.00 96.31 290 PHE A CA 1
ATOM 2401 C C . PHE A 1 290 ? -20.219 -3.185 12.774 1.00 96.31 290 PHE A C 1
ATOM 2403 O O . PHE A 1 290 ? -19.814 -4.290 12.450 1.00 96.31 290 PHE A O 1
ATOM 2410 N N . ASP A 1 291 ? -21.262 -3.023 13.588 1.00 96.38 291 ASP A N 1
ATOM 2411 C CA . ASP A 1 291 ? -22.137 -4.124 14.001 1.00 96.38 291 ASP A CA 1
ATOM 2412 C C . ASP A 1 291 ? -23.423 -4.111 13.162 1.00 96.38 291 ASP A C 1
ATOM 2414 O O . ASP A 1 291 ? -24.305 -3.265 13.359 1.00 96.38 291 ASP A O 1
ATOM 2418 N N . SER A 1 292 ? -23.551 -5.053 12.225 1.00 93.31 292 SER A N 1
ATOM 2419 C CA . SER A 1 292 ? -24.710 -5.181 11.336 1.00 93.31 292 SER A CA 1
ATOM 2420 C C . SER A 1 292 ? -25.983 -5.628 12.039 1.00 93.31 292 SER A C 1
ATOM 2422 O O . SER A 1 292 ? -27.077 -5.287 11.576 1.00 93.31 292 SER A O 1
ATOM 2424 N N . ASN A 1 293 ? -25.877 -6.274 13.204 1.00 93.19 293 ASN A N 1
ATOM 2425 C CA . ASN A 1 293 ? -27.046 -6.697 13.970 1.00 93.19 293 ASN A CA 1
ATOM 2426 C C . ASN A 1 293 ? -27.791 -5.501 14.573 1.00 93.19 293 ASN A C 1
ATOM 2428 O O . ASN A 1 293 ? -29.024 -5.495 14.631 1.00 93.19 293 ASN A O 1
ATOM 2432 N N . THR A 1 294 ? -27.061 -4.476 15.024 1.00 94.25 294 THR A N 1
ATOM 2433 C CA . THR A 1 294 ? -27.652 -3.286 15.661 1.00 94.25 294 THR A CA 1
ATOM 2434 C C . THR A 1 294 ? -27.643 -2.043 14.769 1.00 94.25 294 THR A C 1
ATOM 2436 O O . THR A 1 294 ? -28.443 -1.124 14.988 1.00 94.25 294 THR A O 1
ATOM 2439 N N . GLY A 1 295 ? -26.793 -2.020 13.739 1.00 93.88 295 GLY A N 1
ATOM 2440 C CA . GLY A 1 295 ? -26.508 -0.841 12.927 1.00 93.88 295 GLY A CA 1
ATOM 2441 C C . GLY A 1 295 ? -25.650 0.188 13.666 1.00 93.88 295 GLY A C 1
ATOM 2442 O O . GLY A 1 295 ? -25.818 1.386 13.432 1.00 93.88 295 GLY A O 1
ATOM 2443 N N . THR A 1 296 ? -24.807 -0.264 14.599 1.00 97.06 296 THR A N 1
ATOM 2444 C CA . THR A 1 296 ? -23.941 0.597 15.414 1.00 97.06 296 THR A CA 1
ATOM 2445 C C . THR A 1 296 ? -22.546 0.658 14.810 1.00 97.06 296 THR A C 1
ATOM 2447 O O . THR A 1 296 ? -21.957 -0.371 14.494 1.00 97.06 296 THR A O 1
ATOM 2450 N N . ILE A 1 297 ? -22.002 1.867 14.692 1.00 97.62 297 ILE A N 1
ATOM 2451 C CA . ILE A 1 297 ? -20.598 2.090 14.347 1.00 97.62 297 ILE A CA 1
ATOM 2452 C C . ILE A 1 297 ? -19.801 2.304 15.624 1.00 97.62 297 ILE A C 1
ATOM 2454 O O . ILE A 1 297 ? -20.182 3.123 16.462 1.00 97.62 297 ILE A O 1
ATOM 2458 N N . TYR A 1 298 ? -18.664 1.631 15.729 1.00 98.44 298 TYR A N 1
ATOM 2459 C CA . TYR A 1 298 ? -17.637 1.920 16.716 1.00 98.44 298 TYR A CA 1
ATOM 2460 C C . TYR A 1 298 ? -16.514 2.703 16.051 1.00 98.44 298 TYR A C 1
ATOM 2462 O O . TYR A 1 298 ? -16.130 2.410 14.923 1.00 98.44 298 TYR A O 1
ATOM 2470 N N . LEU A 1 299 ? -16.022 3.737 16.728 1.00 98.25 299 LEU A N 1
ATOM 2471 C CA . LEU A 1 299 ? -14.992 4.616 16.185 1.00 98.25 299 LEU A CA 1
ATOM 2472 C C . LEU A 1 299 ? -13.879 4.818 17.207 1.00 98.25 299 LEU A C 1
ATOM 2474 O O . LEU A 1 299 ? -14.139 5.162 18.367 1.00 98.25 299 LEU A O 1
ATOM 2478 N N . SER A 1 300 ? -12.638 4.626 16.766 1.00 96.69 300 SER A N 1
ATOM 2479 C CA . SER A 1 300 ? -11.457 4.821 17.600 1.00 96.69 300 SER A CA 1
ATOM 2480 C C . SER A 1 300 ? -11.232 6.303 17.916 1.00 96.69 300 SER A C 1
ATOM 2482 O O . SER A 1 300 ? -11.681 7.202 17.206 1.00 96.69 300 SER A O 1
ATOM 2484 N N . SER A 1 301 ? -10.521 6.588 19.004 1.00 95.12 301 SER A N 1
ATOM 2485 C CA . SER A 1 301 ? -9.968 7.912 19.265 1.00 95.12 301 SER A CA 1
ATOM 2486 C C . SER A 1 301 ? -8.538 7.777 19.758 1.00 95.12 301 SER A C 1
ATOM 2488 O O . SER A 1 301 ? -8.275 7.680 20.962 1.00 95.12 301 SER A O 1
ATOM 2490 N N . ALA A 1 302 ? -7.601 7.800 18.809 1.00 92.25 302 ALA A N 1
ATOM 2491 C CA . ALA A 1 302 ? -6.179 7.648 19.078 1.00 92.25 302 ALA A CA 1
ATOM 2492 C C . ALA A 1 302 ? -5.692 8.708 20.078 1.00 92.25 302 ALA A C 1
ATOM 2494 O O . ALA A 1 302 ? -4.990 8.382 21.039 1.00 92.25 302 ALA A O 1
ATOM 2495 N N . TYR A 1 303 ? -6.131 9.961 19.899 1.00 92.06 303 TYR A N 1
ATOM 2496 C CA . TYR A 1 303 ? -5.670 11.095 20.698 1.00 92.06 303 TYR A CA 1
ATOM 2497 C C . TYR A 1 303 ? -6.272 11.153 22.101 1.00 92.06 303 TYR A C 1
ATOM 2499 O O . TYR A 1 303 ? -5.555 11.394 23.080 1.00 92.06 303 TYR A O 1
ATOM 2507 N N . LYS A 1 304 ? -7.579 10.910 22.235 1.00 93.44 304 LYS A N 1
ATOM 2508 C CA . LYS A 1 304 ? -8.264 10.998 23.535 1.00 93.44 304 LYS A CA 1
ATOM 2509 C C . LYS A 1 304 ? -8.279 9.678 24.294 1.00 93.44 304 LYS A C 1
ATOM 2511 O O . LYS A 1 304 ? -8.566 9.693 25.490 1.00 93.44 304 LYS A O 1
ATOM 2516 N N . ARG A 1 305 ? -7.890 8.575 23.642 1.00 94.56 305 ARG A N 1
ATOM 2517 C CA . ARG A 1 305 ? -7.778 7.234 24.233 1.00 94.56 305 ARG A CA 1
ATOM 2518 C C . ARG A 1 305 ? -9.142 6.740 24.719 1.00 94.56 305 ARG A C 1
ATOM 2520 O O . ARG A 1 305 ? -9.307 6.420 25.893 1.00 94.56 305 ARG A O 1
ATOM 2527 N N . LYS A 1 306 ? -10.129 6.781 23.827 1.00 96.69 306 LYS A N 1
ATOM 2528 C CA . LYS A 1 306 ? -11.539 6.433 24.068 1.00 96.69 306 LYS A CA 1
ATOM 2529 C C . LYS A 1 306 ? -12.114 5.735 22.838 1.00 96.69 306 LYS A C 1
ATOM 2531 O O . LYS A 1 306 ? -11.492 5.751 21.779 1.00 96.69 306 LYS A O 1
ATOM 2536 N N . ILE A 1 307 ? -13.305 5.164 22.973 1.00 98.50 307 ILE A N 1
ATOM 2537 C CA . ILE A 1 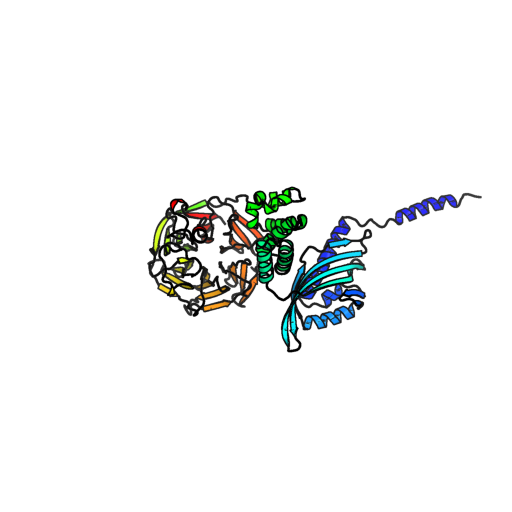307 ? -14.031 4.539 21.862 1.00 98.50 307 ILE A CA 1
ATOM 2538 C C . ILE A 1 307 ? -15.431 5.127 21.837 1.00 98.50 307 ILE A C 1
ATOM 2540 O O . ILE A 1 307 ? -16.112 5.158 22.865 1.00 98.50 307 ILE A O 1
ATOM 2544 N N . LEU A 1 308 ? -15.864 5.592 20.671 1.00 98.38 308 LEU A N 1
ATOM 2545 C CA . LEU A 1 308 ? -17.234 6.041 20.463 1.00 98.38 308 LEU A CA 1
ATOM 2546 C C . LEU A 1 308 ? -18.102 4.914 19.918 1.00 98.38 308 LEU A C 1
ATOM 2548 O O . LEU A 1 308 ? -17.623 4.047 19.198 1.00 98.38 308 LEU A O 1
ATOM 2552 N N . SER A 1 309 ? -19.389 4.988 20.233 1.00 98.06 309 SER A N 1
ATOM 2553 C CA . SER A 1 309 ? -20.468 4.279 19.554 1.00 98.06 309 SER A CA 1
ATOM 2554 C C . SER A 1 309 ? -21.390 5.302 18.897 1.00 98.06 309 SER A C 1
ATOM 2556 O O . SER A 1 309 ? -21.685 6.350 19.481 1.00 98.06 309 SER A O 1
ATOM 2558 N N . ILE A 1 310 ? -21.829 5.006 17.681 1.00 97.69 310 ILE A N 1
ATOM 2559 C CA . ILE A 1 310 ? -22.774 5.806 16.909 1.00 97.69 310 ILE A CA 1
ATOM 2560 C C . ILE A 1 310 ? -23.898 4.866 16.504 1.00 97.69 310 ILE A C 1
ATOM 2562 O O . ILE A 1 310 ? -23.689 3.963 15.696 1.00 97.69 310 ILE A O 1
ATOM 2566 N N . ASP A 1 311 ? -25.076 5.040 17.096 1.00 95.50 311 ASP A N 1
ATOM 2567 C CA . ASP A 1 311 ? -26.215 4.193 16.751 1.00 95.50 311 ASP A CA 1
ATOM 2568 C C . ASP A 1 311 ? -26.778 4.534 15.359 1.00 95.50 311 ASP A C 1
ATOM 2570 O O . ASP A 1 311 ? -26.462 5.564 14.756 1.00 95.50 311 ASP A O 1
ATOM 2574 N N . LYS A 1 312 ? -27.687 3.694 14.859 1.00 92.25 312 LYS A N 1
ATOM 2575 C CA . LYS A 1 312 ? -28.350 3.888 13.558 1.00 92.25 312 LYS A CA 1
ATOM 2576 C C . LYS A 1 312 ? -29.121 5.210 13.402 1.00 92.25 312 LYS A C 1
ATOM 2578 O O . LYS A 1 312 ? -29.487 5.563 12.284 1.00 92.25 312 LYS A O 1
ATOM 2583 N N . ASN A 1 313 ? -29.414 5.915 14.499 1.00 92.88 313 ASN A N 1
ATOM 2584 C CA . ASN A 1 313 ? -30.075 7.222 14.491 1.00 92.88 313 ASN A CA 1
ATOM 2585 C C . ASN A 1 313 ? -29.067 8.384 14.573 1.00 92.88 313 ASN A C 1
ATOM 2587 O O . ASN A 1 313 ? -29.479 9.544 14.596 1.00 92.88 313 ASN A O 1
ATOM 2591 N N . GLY A 1 314 ? -27.765 8.092 14.633 1.00 93.69 314 GLY A N 1
ATOM 2592 C CA . GLY A 1 314 ? -26.695 9.075 14.772 1.00 93.69 314 GLY A CA 1
ATOM 2593 C C . GLY A 1 314 ? -26.475 9.561 16.201 1.00 93.69 314 GLY A C 1
ATOM 2594 O O . GLY A 1 314 ? -25.837 10.596 16.393 1.00 93.69 314 GLY A O 1
ATOM 2595 N N . ILE A 1 315 ? -26.991 8.858 17.215 1.00 96.69 315 ILE A N 1
ATOM 2596 C CA . ILE A 1 315 ? -26.713 9.195 18.613 1.00 96.69 315 ILE A CA 1
ATOM 2597 C C . ILE A 1 315 ? -25.297 8.728 18.946 1.00 96.69 315 ILE A C 1
ATOM 2599 O O . ILE A 1 315 ? -25.012 7.532 18.956 1.00 96.69 315 ILE A O 1
ATOM 2603 N N . ILE A 1 316 ? -24.430 9.691 19.259 1.00 97.56 316 ILE A N 1
ATOM 2604 C CA . ILE A 1 316 ? -23.024 9.462 19.600 1.00 97.56 316 ILE A CA 1
ATOM 2605 C C . ILE A 1 316 ? -22.874 9.360 21.121 1.00 97.56 316 ILE A C 1
ATOM 2607 O O . ILE A 1 316 ? -23.348 10.232 21.856 1.00 97.56 316 ILE A O 1
ATOM 2611 N N . LYS A 1 317 ? -22.197 8.311 21.595 1.00 97.06 317 LYS A N 1
ATOM 2612 C CA . LYS A 1 317 ? -21.853 8.100 23.011 1.00 97.06 317 LYS A CA 1
ATOM 2613 C C . LYS A 1 317 ? -20.469 7.485 23.154 1.00 97.06 317 LYS A C 1
ATOM 2615 O O . LYS A 1 317 ? -20.004 6.782 22.261 1.00 97.06 317 LYS A O 1
ATOM 2620 N N . ASP A 1 318 ? -19.862 7.665 24.317 1.00 97.88 318 ASP A N 1
ATOM 2621 C CA . ASP A 1 318 ? -18.659 6.927 24.690 1.00 97.88 318 ASP A CA 1
ATOM 2622 C C . ASP A 1 318 ? -19.051 5.465 24.956 1.00 97.88 318 ASP A C 1
ATOM 2624 O O . ASP A 1 318 ? -19.827 5.185 25.869 1.00 97.88 318 ASP A O 1
ATOM 2628 N N . PHE A 1 319 ? -18.539 4.542 24.138 1.00 98.44 319 PHE A N 1
ATOM 2629 C CA . PHE A 1 319 ? -18.539 3.109 24.455 1.00 98.44 319 PHE A CA 1
ATOM 2630 C C . PHE A 1 319 ? -17.492 2.816 25.532 1.00 98.44 319 PHE A C 1
ATOM 2632 O O . PHE A 1 319 ? -17.734 2.049 26.461 1.00 98.44 319 PHE A O 1
ATOM 2639 N N . LYS A 1 320 ? -16.341 3.489 25.416 1.00 98.44 320 LYS A N 1
ATOM 2640 C CA . LYS A 1 320 ? -15.313 3.574 26.449 1.00 98.44 320 LYS A CA 1
ATOM 2641 C C . LYS A 1 320 ? -14.910 5.017 26.642 1.00 98.44 320 LYS A C 1
ATOM 2643 O O . LYS A 1 320 ? -14.629 5.703 25.662 1.00 98.44 320 LYS A O 1
ATOM 2648 N N . SER A 1 321 ? -14.872 5.460 27.892 1.00 97.38 321 SER A N 1
ATOM 2649 C CA . SER A 1 321 ? -14.460 6.814 28.260 1.00 97.38 321 SER A CA 1
ATOM 2650 C C . SER A 1 321 ? -12.947 6.994 28.094 1.00 97.38 321 SER A C 1
ATOM 2652 O O . SER A 1 321 ? -12.201 6.022 27.968 1.00 97.38 321 SER A O 1
ATOM 2654 N N . GLU A 1 322 ? -12.464 8.243 28.127 1.00 95.75 322 GLU A N 1
ATOM 2655 C CA . GLU A 1 322 ? -11.021 8.520 28.070 1.00 95.75 322 GLU A CA 1
ATOM 2656 C C . GLU A 1 322 ? -10.255 7.710 29.124 1.00 95.75 322 GLU A C 1
ATOM 2658 O O . GLU A 1 322 ? -10.519 7.837 30.319 1.00 95.75 322 GLU A O 1
ATOM 2663 N N . VAL A 1 323 ? -9.260 6.948 28.666 1.00 94.62 323 VAL A N 1
ATOM 2664 C CA . VAL A 1 323 ? -8.344 6.111 29.457 1.00 94.62 323 VAL A CA 1
ATOM 2665 C C . VAL A 1 323 ? -9.004 4.987 30.265 1.00 94.62 323 VAL A C 1
ATOM 2667 O O . VAL A 1 323 ? -8.322 4.356 31.079 1.00 94.62 323 VAL A O 1
ATOM 2670 N N . GLU A 1 324 ? -10.294 4.721 30.042 1.00 96.81 324 GLU A N 1
ATOM 2671 C CA . GLU A 1 324 ? -11.016 3.610 30.667 1.00 96.81 324 GLU A CA 1
ATOM 2672 C C . GLU A 1 324 ? -10.294 2.285 30.389 1.00 96.81 324 GLU A C 1
ATOM 2674 O O . GLU A 1 324 ? -9.655 2.122 29.350 1.00 96.81 324 GLU A O 1
ATOM 2679 N N . ASP A 1 325 ? -10.317 1.367 31.357 1.00 96.44 325 ASP A N 1
ATOM 2680 C CA . ASP A 1 325 ? -9.658 0.056 31.277 1.00 96.44 325 ASP A CA 1
ATOM 2681 C C . ASP A 1 325 ? -8.139 0.091 30.990 1.00 96.44 325 ASP A C 1
ATOM 2683 O O . ASP A 1 325 ? -7.516 -0.933 30.711 1.00 96.44 325 ASP A O 1
ATOM 2687 N N . GLY A 1 326 ? -7.505 1.266 31.098 1.00 93.62 326 GLY A N 1
ATOM 2688 C CA . GLY A 1 326 ? -6.085 1.447 30.806 1.00 93.62 326 GLY A CA 1
ATOM 2689 C C . GLY A 1 326 ? -5.764 1.591 29.316 1.00 93.62 326 GLY A C 1
ATOM 2690 O O . GLY A 1 326 ? -4.605 1.394 28.938 1.00 93.62 326 GLY A O 1
ATOM 2691 N N . LEU A 1 327 ? -6.749 1.962 28.486 1.00 94.06 327 LEU A N 1
ATOM 2692 C CA . LEU A 1 327 ? -6.566 2.212 27.055 1.00 94.06 327 LEU A CA 1
ATOM 2693 C C . LEU A 1 327 ? -5.414 3.191 26.781 1.00 94.06 327 LEU A C 1
ATOM 2695 O O . LEU A 1 327 ? -5.301 4.260 27.398 1.00 94.06 327 LEU A O 1
ATOM 2699 N N . TRP A 1 328 ? -4.561 2.830 25.825 1.00 92.88 328 TRP A N 1
ATOM 2700 C CA . TRP A 1 328 ? -3.596 3.727 25.194 1.00 92.88 328 TRP A CA 1
ATOM 2701 C C . TRP A 1 328 ? -4.234 4.352 23.949 1.00 92.88 328 TRP A C 1
ATOM 2703 O O . TRP A 1 328 ? -5.429 4.641 23.954 1.00 92.88 328 TRP A O 1
ATOM 2713 N N . SER A 1 329 ? -3.452 4.631 22.911 1.00 92.38 329 SER A N 1
ATOM 2714 C CA . SER A 1 329 ? -3.976 5.148 21.651 1.00 92.38 329 SER A CA 1
ATOM 2715 C C . SER A 1 329 ? -4.693 4.019 20.907 1.00 92.38 329 SER A C 1
ATOM 2717 O O . SER A 1 329 ? -4.079 2.978 20.699 1.00 92.38 329 SER A O 1
ATOM 2719 N N . THR A 1 330 ? -5.976 4.181 20.573 1.00 94.75 330 THR A N 1
ATOM 2720 C CA . THR A 1 330 ? -6.789 3.148 19.900 1.00 94.75 330 THR A CA 1
ATOM 2721 C C . THR A 1 330 ? -6.708 3.258 18.374 1.00 94.75 330 THR A C 1
ATOM 2723 O O . THR A 1 330 ? -6.899 4.361 17.855 1.00 94.75 330 THR A O 1
ATOM 2726 N N . TRP A 1 331 ? -6.511 2.134 17.683 1.00 94.38 331 TRP A N 1
ATOM 2727 C CA . TRP A 1 331 ? -6.278 2.034 16.228 1.00 94.38 331 TRP A CA 1
ATOM 2728 C C . TRP A 1 331 ? -7.340 1.136 15.579 1.00 94.38 331 TRP A C 1
ATOM 2730 O O . TRP A 1 331 ? -8.524 1.356 15.861 1.00 94.38 331 TRP A O 1
ATOM 2740 N N . GLY A 1 332 ? -6.930 0.130 14.799 1.00 96.50 332 GLY A N 1
ATOM 2741 C CA . GLY A 1 332 ? -7.801 -0.866 14.191 1.00 96.50 332 GLY A CA 1
ATOM 2742 C C . GLY A 1 332 ? -8.708 -1.577 15.193 1.00 96.50 332 GLY A C 1
ATOM 2743 O O . GLY A 1 332 ? -8.371 -1.791 16.369 1.00 96.50 332 GLY A O 1
ATOM 2744 N N . MET A 1 333 ? -9.905 -1.900 14.722 1.00 98.12 333 MET A N 1
ATOM 2745 C CA . MET A 1 333 ? -10.962 -2.529 15.498 1.00 98.12 333 MET A CA 1
ATOM 2746 C C . MET A 1 333 ? -11.910 -3.284 14.582 1.00 98.12 333 MET A C 1
ATOM 2748 O O . MET A 1 333 ? -12.159 -2.845 13.472 1.00 98.12 333 MET A O 1
ATOM 2752 N N . GLU A 1 334 ? -12.477 -4.372 15.086 1.00 98.06 334 GLU A N 1
ATOM 2753 C CA . GLU A 1 334 ? -13.376 -5.234 14.320 1.00 98.06 334 GLU A CA 1
ATOM 2754 C C . GLU A 1 334 ? -14.464 -5.781 15.242 1.00 98.06 334 GLU A C 1
ATOM 2756 O O . GLU A 1 334 ? -14.224 -6.062 16.428 1.00 98.06 334 GLU A O 1
ATOM 2761 N N . VAL A 1 335 ? -15.669 -5.929 14.699 1.00 98.06 335 VAL A N 1
ATOM 2762 C CA . VAL A 1 335 ? -16.790 -6.553 15.401 1.00 98.06 335 VAL A CA 1
ATOM 2763 C C . VAL A 1 335 ? -16.857 -8.031 15.020 1.00 98.06 335 VAL A C 1
ATOM 2765 O O . VAL A 1 335 ? -17.083 -8.388 13.871 1.00 98.06 335 VAL A O 1
ATOM 2768 N N . ASP A 1 336 ? -16.738 -8.916 16.011 1.00 97.19 336 ASP A N 1
ATOM 2769 C CA . ASP A 1 336 ? -17.135 -10.317 15.855 1.00 97.19 336 ASP A CA 1
ATOM 2770 C C . ASP A 1 336 ? -18.636 -10.422 16.129 1.00 97.19 336 ASP A C 1
ATOM 2772 O O . ASP A 1 336 ? -19.070 -10.586 17.274 1.00 97.19 336 ASP A O 1
ATOM 2776 N N . GLU A 1 337 ? -19.433 -10.299 15.072 1.00 94.56 337 GLU A N 1
ATOM 2777 C CA . GLU A 1 337 ? -20.895 -10.335 15.151 1.00 94.56 337 GLU A CA 1
ATOM 2778 C C . GLU A 1 337 ? -21.423 -11.669 15.682 1.00 94.56 337 GLU A C 1
ATOM 2780 O O . GLU A 1 337 ? -22.406 -11.694 16.424 1.00 94.56 337 GLU A O 1
ATOM 2785 N N . MET A 1 338 ? -20.774 -12.786 15.332 1.00 94.94 338 MET A N 1
ATOM 2786 C CA . MET A 1 338 ? -21.243 -14.110 15.741 1.00 94.94 338 MET A CA 1
ATOM 2787 C C . MET A 1 338 ? -21.068 -14.334 17.240 1.00 94.94 338 MET A C 1
ATOM 2789 O O . MET A 1 338 ? -21.886 -15.013 17.864 1.00 94.94 338 MET A O 1
ATOM 2793 N N . ARG A 1 339 ? -19.992 -13.788 17.815 1.00 96.31 339 ARG A N 1
ATOM 2794 C CA . ARG A 1 339 ? -19.696 -13.900 19.248 1.00 96.31 339 ARG A CA 1
ATOM 2795 C C . ARG A 1 339 ? -20.085 -12.660 20.048 1.00 96.31 339 ARG A C 1
ATOM 2797 O O . ARG A 1 339 ? -19.950 -12.687 21.266 1.00 96.31 339 ARG A O 1
ATOM 2804 N N . ASN A 1 340 ? -20.595 -11.618 19.393 1.00 97.38 340 ASN A N 1
ATOM 2805 C CA . ASN A 1 340 ? -21.009 -10.357 20.006 1.00 97.38 340 ASN A CA 1
ATOM 2806 C C . ASN A 1 340 ? -19.862 -9.666 20.776 1.00 97.38 340 ASN A C 1
ATOM 2808 O O . ASN A 1 340 ? -20.028 -9.195 21.906 1.00 97.38 340 ASN A O 1
ATOM 2812 N N . HIS A 1 341 ? -18.681 -9.607 20.152 1.00 98.06 341 HIS A N 1
ATOM 2813 C CA . HIS A 1 341 ? -17.491 -8.982 20.729 1.00 98.06 341 HIS A CA 1
ATOM 2814 C C . HIS A 1 341 ? -16.964 -7.825 19.880 1.00 98.06 341 HIS A C 1
ATOM 2816 O O . HIS A 1 341 ? -16.980 -7.893 18.656 1.00 98.06 341 HIS A O 1
ATOM 2822 N N . LEU A 1 342 ? -16.411 -6.804 20.538 1.00 98.69 342 LEU A N 1
ATOM 2823 C CA . LEU A 1 342 ? -15.574 -5.789 19.897 1.00 98.69 342 LEU A CA 1
ATOM 2824 C C . LEU A 1 342 ? -14.109 -6.074 20.218 1.00 98.69 342 LEU A C 1
ATOM 2826 O O . LEU A 1 342 ? -13.737 -6.140 21.395 1.00 98.69 342 LEU A O 1
ATOM 2830 N N . TRP A 1 343 ? -13.283 -6.191 19.184 1.00 98.69 343 TRP A N 1
ATOM 2831 C CA . TRP A 1 343 ? -11.834 -6.293 19.302 1.00 98.69 343 TRP A CA 1
ATOM 2832 C C . TRP A 1 343 ? -11.193 -4.957 18.960 1.00 98.69 343 TRP A C 1
ATOM 2834 O O . TRP A 1 343 ? -11.569 -4.327 17.978 1.00 98.69 343 TRP A O 1
ATOM 2844 N N . VAL A 1 344 ? -10.247 -4.503 19.782 1.00 98.62 344 VAL A N 1
ATOM 2845 C CA . VAL A 1 344 ? -9.648 -3.169 19.644 1.00 98.62 344 VAL A CA 1
ATOM 2846 C C . VAL A 1 344 ? -8.152 -3.221 19.883 1.00 98.62 344 VAL A C 1
ATOM 2848 O O . VAL A 1 344 ? -7.695 -3.680 20.934 1.00 98.62 344 VAL A O 1
ATOM 2851 N N . ILE A 1 345 ? -7.388 -2.676 18.945 1.00 97.44 345 ILE A N 1
ATOM 2852 C CA . ILE A 1 345 ? -5.960 -2.441 19.112 1.00 97.44 345 ILE A CA 1
ATOM 2853 C C . ILE A 1 345 ? -5.744 -1.162 19.915 1.00 97.44 345 ILE A C 1
ATOM 2855 O O . ILE A 1 345 ? -6.333 -0.115 19.647 1.00 97.44 345 ILE A O 1
ATOM 2859 N N . SER A 1 346 ? -4.855 -1.237 20.903 1.00 94.50 346 SER A N 1
ATOM 2860 C CA . SER A 1 346 ? -4.420 -0.090 21.691 1.00 94.50 346 SER A CA 1
ATOM 2861 C C . SER A 1 346 ? -2.901 -0.105 21.848 1.00 94.50 346 SER A C 1
ATOM 2863 O O . SER A 1 346 ? -2.350 -0.980 22.520 1.00 94.50 346 SER A O 1
ATOM 2865 N N . SER A 1 347 ? -2.238 0.916 21.310 1.00 91.75 347 SER A N 1
ATOM 2866 C CA . SER A 1 347 ? -0.782 0.967 21.149 1.00 91.75 347 SER A CA 1
ATOM 2867 C C . SER A 1 347 ? -0.169 2.200 21.814 1.00 91.75 347 SER A C 1
ATOM 2869 O O . SER A 1 347 ? -0.792 3.262 21.916 1.00 91.75 347 SER A O 1
ATOM 2871 N N . SER A 1 348 ? 1.070 2.054 22.281 1.00 87.38 348 SER A N 1
ATOM 2872 C CA . SER A 1 348 ? 1.844 3.080 22.974 1.00 87.38 348 SER A CA 1
ATOM 2873 C C . SER A 1 348 ? 3.228 3.293 22.343 1.00 87.38 348 SER A C 1
ATOM 2875 O O . SER A 1 348 ? 4.246 3.086 22.992 1.00 87.38 348 SER A O 1
ATOM 2877 N N . THR A 1 349 ? 3.313 3.666 21.066 1.00 70.94 349 THR A N 1
ATOM 2878 C CA . THR A 1 349 ? 4.595 3.737 20.326 1.00 70.94 349 THR A CA 1
ATOM 2879 C C . THR A 1 349 ? 5.571 4.791 20.880 1.00 70.94 349 THR A C 1
ATOM 2881 O O . THR A 1 349 ? 5.168 5.806 21.442 1.00 70.94 349 THR A O 1
ATOM 2884 N N . SER A 1 350 ? 6.887 4.606 20.728 1.00 64.69 350 SER A N 1
ATOM 2885 C CA . SER A 1 350 ? 7.843 5.674 21.082 1.00 64.69 350 SER A CA 1
ATOM 2886 C C . SER A 1 350 ? 7.918 6.765 19.998 1.00 64.69 350 SER A C 1
ATOM 2888 O O . SER A 1 350 ? 8.226 7.929 20.281 1.00 64.69 350 SER A O 1
ATOM 2890 N N . GLN A 1 351 ? 7.589 6.410 18.751 1.00 57.06 351 GLN A N 1
ATOM 2891 C CA . GLN A 1 351 ? 7.630 7.297 17.596 1.00 57.06 351 GLN A CA 1
ATOM 2892 C C . GLN A 1 351 ? 6.349 8.128 17.474 1.00 57.06 351 GLN A C 1
ATOM 2894 O O . GLN A 1 351 ? 5.466 7.849 16.670 1.00 57.06 351 GLN A O 1
ATOM 2899 N N . GLY A 1 352 ? 6.277 9.215 18.242 1.00 55.75 352 GLY A N 1
ATOM 2900 C CA . GLY A 1 352 ? 5.352 10.309 17.939 1.00 55.75 352 GLY A CA 1
ATOM 2901 C C . GLY A 1 352 ? 3.889 10.064 18.300 1.00 55.75 352 GLY A C 1
ATOM 2902 O O . GLY A 1 352 ? 3.030 10.605 17.619 1.00 55.75 352 GLY A O 1
ATOM 2903 N N . MET A 1 353 ? 3.604 9.310 19.368 1.00 64.88 353 MET A N 1
ATOM 2904 C CA . MET A 1 353 ? 2.241 9.107 19.872 1.00 64.88 353 MET A CA 1
ATOM 2905 C C . MET A 1 353 ? 1.394 10.379 19.923 1.00 64.88 353 MET A C 1
ATOM 2907 O O . MET A 1 353 ? 1.730 11.356 20.602 1.00 64.88 353 MET A O 1
ATOM 2911 N N . LEU A 1 354 ? 0.235 10.289 19.279 1.00 72.56 354 LEU A N 1
ATOM 2912 C CA . LEU A 1 354 ? -0.836 11.271 19.319 1.00 72.56 354 LEU A CA 1
ATOM 2913 C C . LEU A 1 354 ? -1.666 10.929 20.550 1.00 72.56 354 LEU A C 1
ATOM 2915 O O . LEU A 1 354 ? -2.588 10.133 20.461 1.00 72.56 354 LEU A O 1
ATOM 2919 N N . VAL A 1 355 ? -1.315 11.467 21.718 1.00 79.06 355 VAL A N 1
ATOM 2920 C CA . VAL A 1 355 ? -2.152 11.322 22.915 1.00 79.06 355 VAL A CA 1
ATOM 2921 C C . VAL A 1 355 ? -2.222 12.622 23.699 1.00 79.06 355 VAL A C 1
ATOM 2923 O O . VAL A 1 355 ? -1.207 13.262 23.968 1.00 79.06 355 VAL A O 1
ATOM 2926 N N . LYS A 1 356 ? -3.434 12.973 24.127 1.00 82.81 356 LYS A N 1
ATOM 2927 C CA . LYS A 1 356 ? -3.713 14.120 24.997 1.00 82.81 356 LYS A CA 1
ATOM 2928 C C . LYS A 1 356 ? -3.115 13.944 26.388 1.00 82.81 356 LYS A C 1
ATOM 2930 O O . LYS A 1 356 ? -2.569 14.868 26.982 1.00 82.81 356 LYS A O 1
ATOM 2935 N N . LYS A 1 357 ? -3.250 12.731 26.925 1.00 79.94 357 LYS A N 1
ATOM 2936 C CA . LYS A 1 357 ? -2.729 12.327 28.234 1.00 79.94 357 LYS A CA 1
ATOM 2937 C C . LYS A 1 357 ? -1.532 11.420 28.017 1.00 79.94 357 LYS A C 1
ATOM 2939 O O . LYS A 1 357 ? -1.688 10.357 27.409 1.00 79.94 357 LYS A O 1
ATOM 2944 N N . SER A 1 358 ? -0.376 11.829 28.537 1.00 79.75 358 SER A N 1
ATOM 2945 C CA . SER A 1 358 ? 0.869 11.077 28.409 1.00 79.75 358 SER A CA 1
ATOM 2946 C C . SER A 1 358 ? 0.729 9.650 28.936 1.00 79.75 358 SER A C 1
ATOM 2948 O O . SER A 1 358 ? -0.044 9.353 29.851 1.00 79.75 358 SER A O 1
ATOM 2950 N N . ILE A 1 359 ? 1.495 8.762 28.319 1.00 82.19 359 ILE A N 1
ATOM 2951 C CA . ILE A 1 359 ? 1.655 7.378 28.745 1.00 82.19 359 ILE A CA 1
ATOM 2952 C C . ILE A 1 359 ? 3.008 7.289 29.476 1.00 82.19 359 ILE A C 1
ATOM 2954 O O . ILE A 1 359 ? 3.942 7.994 29.084 1.00 82.19 359 ILE A O 1
ATOM 2958 N N . PRO A 1 360 ? 3.133 6.502 30.559 1.00 84.88 360 PRO A N 1
ATOM 2959 C CA . PRO A 1 360 ? 4.416 6.318 31.235 1.00 84.88 360 PRO A CA 1
ATOM 2960 C C . PRO A 1 360 ? 5.490 5.763 30.286 1.00 84.88 360 PRO A C 1
ATOM 2962 O O . PRO A 1 360 ? 5.192 4.921 29.439 1.00 84.88 360 PRO A O 1
ATOM 2965 N N . GLN A 1 361 ? 6.732 6.238 30.412 1.00 82.06 361 GLN A N 1
ATOM 2966 C CA . GLN A 1 361 ? 7.813 5.922 29.465 1.00 82.06 361 GLN A CA 1
ATOM 2967 C C . GLN A 1 361 ? 8.140 4.426 29.406 1.00 82.06 361 GLN A C 1
ATOM 2969 O O . GLN A 1 361 ? 8.476 3.913 28.346 1.00 82.06 361 GLN A O 1
ATOM 2974 N N . GLU A 1 362 ? 8.000 3.708 30.517 1.00 84.81 362 GLU A N 1
ATOM 2975 C CA . GLU A 1 362 ? 8.198 2.259 30.608 1.00 84.81 362 GLU A CA 1
ATOM 2976 C C . GLU A 1 362 ? 7.176 1.442 29.800 1.00 84.81 362 GLU A C 1
ATOM 2978 O O . GLU A 1 362 ? 7.361 0.244 29.584 1.00 84.81 362 GLU A O 1
ATOM 2983 N N . GLN A 1 363 ? 6.091 2.084 29.360 1.00 85.06 363 GLN A N 1
ATOM 2984 C CA . GLN A 1 363 ? 5.083 1.489 28.489 1.00 85.06 363 GLN A CA 1
ATOM 2985 C C . GLN A 1 363 ? 5.311 1.838 27.015 1.00 85.06 363 GLN A C 1
ATOM 2987 O O . GLN A 1 363 ? 4.546 1.377 26.175 1.00 85.06 363 GLN A O 1
ATOM 2992 N N . TYR A 1 364 ? 6.309 2.658 26.672 1.00 86.06 364 TYR A N 1
ATOM 2993 C CA . TYR A 1 364 ? 6.557 3.016 25.276 1.00 86.06 364 TYR A CA 1
ATOM 2994 C C . TYR A 1 364 ? 7.018 1.807 24.456 1.00 86.06 364 TYR A C 1
ATOM 2996 O O . TYR A 1 364 ? 7.720 0.931 24.956 1.00 86.06 364 TYR A O 1
ATOM 3004 N N . GLY A 1 365 ? 6.612 1.775 23.188 1.00 84.94 365 GLY A N 1
ATOM 3005 C CA . GLY A 1 365 ? 6.899 0.689 22.257 1.00 84.94 365 GLY A CA 1
ATOM 3006 C C . GLY A 1 365 ? 6.060 -0.570 22.478 1.00 84.94 365 GLY A C 1
ATOM 3007 O O . GLY A 1 365 ? 6.479 -1.635 22.041 1.00 84.94 365 GLY A O 1
ATOM 3008 N N . LYS A 1 366 ? 4.910 -0.488 23.160 1.00 89.62 366 LYS A N 1
ATOM 3009 C CA . LYS A 1 366 ? 4.056 -1.655 23.442 1.00 89.62 366 LYS A CA 1
ATOM 3010 C C . LYS A 1 366 ? 2.721 -1.573 22.711 1.00 89.62 366 LYS A C 1
ATOM 3012 O O . LYS A 1 366 ? 2.228 -0.493 22.401 1.00 89.62 366 LYS A O 1
ATOM 3017 N N . SER A 1 367 ? 2.118 -2.732 22.467 1.00 92.19 367 SER A N 1
ATOM 3018 C CA . SER A 1 367 ? 0.782 -2.858 21.881 1.00 92.19 367 SER A CA 1
ATOM 3019 C C . SER A 1 367 ? -0.039 -3.893 22.643 1.00 92.19 367 SER A C 1
ATOM 3021 O O . SER A 1 367 ? 0.501 -4.837 23.226 1.00 92.19 367 SER A O 1
ATOM 3023 N N . LYS A 1 368 ? -1.352 -3.682 22.679 1.00 94.62 368 LYS A N 1
ATOM 3024 C CA . LYS A 1 368 ? -2.335 -4.541 23.341 1.00 94.62 368 LYS A CA 1
ATOM 3025 C C . LYS A 1 368 ? -3.550 -4.719 22.450 1.00 94.62 368 LYS A C 1
ATOM 3027 O O . LYS A 1 368 ? -3.876 -3.829 21.669 1.00 94.62 368 LYS A O 1
ATOM 3032 N N . ILE A 1 369 ? -4.248 -5.827 22.654 1.00 98.06 369 ILE A N 1
ATOM 3033 C CA . ILE A 1 369 ? -5.555 -6.076 22.049 1.00 98.06 369 ILE A CA 1
ATOM 3034 C C . ILE A 1 369 ? -6.567 -6.221 23.179 1.00 98.06 369 ILE A C 1
ATOM 3036 O O . ILE A 1 369 ? -6.323 -6.939 24.148 1.00 98.06 369 ILE A O 1
ATOM 3040 N N . TYR A 1 370 ? -7.677 -5.507 23.078 1.00 98.56 370 TYR A N 1
ATOM 3041 C CA . TYR A 1 370 ? -8.769 -5.528 24.041 1.00 98.56 370 TYR A CA 1
ATOM 3042 C C . TYR A 1 370 ? -9.966 -6.221 23.407 1.00 98.56 370 TYR A C 1
ATOM 3044 O O . TYR A 1 370 ? -10.299 -5.944 22.258 1.00 98.56 370 TYR A O 1
ATOM 3052 N N . LYS A 1 371 ? -10.611 -7.104 24.167 1.00 98.56 371 LYS A N 1
ATOM 3053 C CA . LYS A 1 371 ? -11.849 -7.780 23.779 1.00 98.56 371 LYS A CA 1
ATOM 3054 C C . LYS A 1 371 ? -12.957 -7.346 24.724 1.00 98.56 371 LYS A C 1
ATOM 3056 O O . LYS A 1 371 ? -12.835 -7.538 25.937 1.00 98.56 371 LYS A O 1
ATOM 3061 N N . TYR A 1 372 ? -14.019 -6.773 24.177 1.00 98.81 372 TYR A N 1
ATOM 3062 C CA . TYR A 1 372 ? -15.177 -6.287 24.923 1.00 98.81 372 TYR A CA 1
ATOM 3063 C C . TYR A 1 372 ? -16.433 -7.064 24.548 1.00 98.81 372 TYR A C 1
ATOM 3065 O O . TYR A 1 372 ? -16.598 -7.455 23.397 1.00 98.81 372 TYR A O 1
ATOM 3073 N N . ASP A 1 373 ? -17.336 -7.237 25.507 1.00 98.31 373 ASP A N 1
ATOM 3074 C CA . ASP A 1 373 ? -18.705 -7.674 25.237 1.00 98.31 373 ASP A CA 1
ATOM 3075 C C . ASP A 1 373 ? -19.522 -6.488 24.706 1.00 98.31 373 ASP A C 1
ATOM 3077 O O . ASP A 1 373 ? -19.602 -5.445 25.362 1.00 98.31 373 ASP A O 1
ATOM 3081 N N . LEU A 1 374 ? -20.123 -6.626 23.522 1.00 97.31 374 LEU A N 1
ATOM 3082 C CA . LEU A 1 374 ? -20.835 -5.523 22.862 1.00 97.31 374 LEU A CA 1
ATOM 3083 C C . LEU A 1 374 ? -22.121 -5.117 23.588 1.00 97.31 374 LEU A C 1
ATOM 3085 O O . LEU A 1 374 ? -22.504 -3.948 23.564 1.00 97.31 374 LEU A O 1
ATOM 3089 N N . THR A 1 375 ? -22.790 -6.060 24.256 1.00 94.50 375 THR A N 1
ATOM 3090 C CA . THR A 1 375 ? -24.072 -5.801 24.926 1.00 94.50 375 THR A CA 1
ATOM 3091 C C . THR A 1 375 ? -23.900 -5.033 26.231 1.00 94.50 375 THR A C 1
ATOM 3093 O O . THR A 1 375 ? -24.677 -4.128 26.532 1.00 94.50 375 THR A O 1
ATOM 3096 N N . THR A 1 376 ? -22.905 -5.407 27.029 1.00 96.06 376 THR A N 1
ATOM 3097 C CA . THR A 1 376 ? -22.663 -4.847 28.362 1.00 96.06 376 THR A CA 1
ATOM 3098 C C . THR A 1 376 ? -21.589 -3.766 28.366 1.00 96.06 376 THR A C 1
ATOM 3100 O O . THR A 1 376 ? -21.534 -2.980 29.309 1.00 96.06 376 THR A O 1
ATOM 3103 N N . GLY A 1 377 ? -20.729 -3.725 27.345 1.00 96.62 377 GLY A N 1
ATOM 3104 C CA . GLY A 1 377 ? -19.543 -2.873 27.310 1.00 96.62 377 GLY A CA 1
ATOM 3105 C C . GLY A 1 377 ? -18.432 -3.333 28.257 1.00 96.62 377 GLY A C 1
ATOM 3106 O O . GLY A 1 377 ? -17.451 -2.616 28.447 1.00 96.62 377 GLY A O 1
ATOM 3107 N N . ASN A 1 378 ? -18.553 -4.505 28.886 1.00 98.19 378 ASN A N 1
ATOM 3108 C CA . ASN A 1 378 ? -17.551 -4.986 29.832 1.00 98.19 378 ASN A CA 1
ATOM 3109 C C . ASN A 1 378 ? -16.280 -5.447 29.114 1.00 98.19 378 ASN A C 1
ATOM 3111 O O . ASN A 1 378 ? -16.335 -6.105 28.073 1.00 98.19 378 ASN A O 1
ATOM 3115 N N . LEU A 1 379 ? -15.127 -5.141 29.709 1.00 98.62 379 LEU A N 1
ATOM 3116 C CA . LEU A 1 379 ? -13.853 -5.722 29.304 1.00 98.62 379 LEU A CA 1
ATOM 3117 C C . LEU A 1 379 ? -13.851 -7.221 29.623 1.00 98.62 379 LEU A C 1
ATOM 3119 O O . LEU A 1 379 ? -13.998 -7.608 30.781 1.00 98.62 379 LEU A O 1
ATOM 3123 N N . LEU A 1 380 ? -13.643 -8.050 28.602 1.00 98.12 380 LEU A N 1
ATOM 3124 C CA . LEU A 1 380 ? -13.524 -9.499 28.747 1.00 98.12 380 LEU A CA 1
ATOM 3125 C C . LEU A 1 380 ? -12.067 -9.921 28.925 1.00 98.12 380 LEU A C 1
ATOM 3127 O O . LEU A 1 380 ? -11.756 -10.709 29.817 1.00 98.12 380 LEU A O 1
ATOM 3131 N N . LYS A 1 381 ? -11.166 -9.404 28.079 1.00 98.06 381 LYS A N 1
ATOM 3132 C CA . LYS A 1 381 ? -9.747 -9.781 28.106 1.00 98.06 381 LYS A CA 1
ATOM 3133 C C . LYS A 1 381 ? -8.847 -8.705 27.506 1.00 98.06 381 LYS A C 1
ATOM 3135 O O . LYS A 1 381 ? -9.242 -7.991 26.586 1.00 98.06 381 LYS A O 1
ATOM 3140 N N . ILE A 1 382 ? -7.621 -8.630 28.024 1.00 97.69 382 ILE A N 1
ATOM 3141 C CA . ILE A 1 382 ? -6.510 -7.872 27.442 1.00 97.69 382 ILE A CA 1
ATOM 3142 C C . ILE A 1 382 ? -5.437 -8.874 27.034 1.00 97.69 382 ILE A C 1
ATOM 3144 O O . ILE A 1 382 ? -4.939 -9.625 27.872 1.00 97.69 382 ILE A O 1
ATOM 3148 N N . TYR A 1 383 ? -5.056 -8.849 25.765 1.00 97.19 383 TYR A N 1
ATOM 3149 C CA . TYR A 1 383 ? -3.949 -9.622 25.231 1.00 97.19 383 TYR A CA 1
ATOM 3150 C C . TYR A 1 383 ? -2.720 -8.722 25.148 1.00 97.19 383 TYR A C 1
ATOM 3152 O O . TYR A 1 383 ? -2.773 -7.604 24.626 1.00 97.19 383 TYR A O 1
ATOM 3160 N N . THR A 1 384 ? -1.608 -9.206 25.688 1.00 92.19 384 THR A N 1
ATOM 3161 C CA . THR A 1 384 ? -0.334 -8.485 25.739 1.00 92.19 384 THR A CA 1
ATOM 3162 C C . THR A 1 384 ? 0.734 -9.289 25.022 1.00 92.19 384 THR A C 1
ATOM 3164 O O . THR A 1 384 ? 0.831 -10.495 25.239 1.00 92.19 384 THR A O 1
ATOM 3167 N N . TYR A 1 385 ? 1.575 -8.613 24.249 1.00 83.25 385 TYR A N 1
ATOM 3168 C CA . TYR A 1 385 ? 2.782 -9.190 23.671 1.00 83.25 385 TYR A CA 1
ATOM 3169 C C . TYR A 1 385 ? 3.988 -8.360 24.123 1.00 83.25 385 TYR A C 1
ATOM 3171 O O . TYR A 1 385 ? 3.996 -7.141 23.950 1.00 83.25 385 TYR A O 1
ATOM 3179 N N . ASP A 1 386 ? 4.975 -9.002 24.751 1.00 73.38 386 ASP A N 1
ATOM 3180 C CA . ASP A 1 386 ? 6.207 -8.353 25.217 1.00 73.38 386 ASP A CA 1
ATOM 3181 C C . ASP A 1 386 ? 7.409 -9.142 24.681 1.00 73.38 386 ASP A C 1
ATOM 3183 O O . ASP A 1 386 ? 7.792 -10.173 25.241 1.00 73.38 386 ASP A O 1
ATOM 3187 N N . ALA A 1 387 ? 7.982 -8.693 23.559 1.00 71.06 387 ALA A N 1
ATOM 3188 C CA . ALA A 1 387 ? 9.301 -9.149 23.142 1.00 71.06 387 ALA A CA 1
ATOM 3189 C C . ALA A 1 387 ? 10.340 -8.174 23.702 1.00 71.06 387 ALA A C 1
ATOM 3191 O O . ALA A 1 387 ? 10.471 -7.036 23.248 1.00 71.06 387 ALA A O 1
ATOM 3192 N N . ALA A 1 388 ? 11.080 -8.631 24.713 1.00 70.56 388 ALA A N 1
ATOM 3193 C CA . ALA A 1 388 ? 12.027 -7.799 25.444 1.00 70.56 388 ALA A CA 1
ATOM 3194 C C . ALA A 1 388 ? 12.973 -7.027 24.503 1.00 70.56 388 ALA A C 1
ATOM 3196 O O . ALA A 1 388 ? 13.717 -7.616 23.716 1.00 70.56 388 ALA A O 1
ATOM 3197 N N . GLY A 1 389 ? 12.966 -5.698 24.626 1.00 70.94 389 GLY A N 1
ATOM 3198 C CA . GLY A 1 389 ? 13.865 -4.804 23.892 1.00 70.94 389 GLY A CA 1
ATOM 3199 C C . GLY A 1 389 ? 13.462 -4.496 22.446 1.00 70.94 389 GLY A C 1
ATOM 3200 O O . GLY A 1 389 ? 14.258 -3.868 21.749 1.00 70.94 389 GLY A O 1
ATOM 3201 N N . GLN A 1 390 ? 12.272 -4.903 21.989 1.00 79.12 390 GLN A N 1
ATOM 3202 C CA . GLN A 1 390 ? 11.726 -4.522 20.682 1.00 79.12 390 GLN A CA 1
ATOM 3203 C C . GLN A 1 390 ? 10.493 -3.632 20.842 1.00 79.12 390 GLN A C 1
ATOM 3205 O O . GLN A 1 390 ? 9.672 -3.842 21.731 1.00 79.12 390 GLN A O 1
ATOM 3210 N N . GLU A 1 391 ? 10.373 -2.625 19.978 1.00 86.25 391 GLU A N 1
ATOM 3211 C CA . GLU A 1 391 ? 9.142 -1.847 19.873 1.00 86.25 391 GLU A CA 1
ATOM 3212 C C . GLU A 1 391 ? 8.133 -2.571 18.985 1.00 86.25 391 GLU A C 1
ATOM 3214 O O . GLU A 1 391 ? 8.497 -3.151 17.960 1.00 86.25 391 GLU A O 1
ATOM 3219 N N . HIS A 1 392 ? 6.864 -2.488 19.370 1.00 87.62 392 HIS A N 1
ATOM 3220 C CA . HIS A 1 392 ? 5.739 -3.052 18.644 1.00 87.62 392 HIS A CA 1
ATOM 3221 C C . HIS A 1 392 ? 4.668 -2.004 18.394 1.00 87.62 392 HIS A C 1
ATOM 3223 O O . HIS A 1 392 ? 4.278 -1.252 19.296 1.00 87.62 392 HIS A O 1
ATOM 3229 N N . PHE A 1 393 ? 4.132 -2.036 17.185 1.00 92.19 393 PHE A N 1
ATOM 3230 C CA . PHE A 1 393 ? 2.953 -1.308 16.779 1.00 92.19 393 PHE A CA 1
ATOM 3231 C C . PHE A 1 393 ? 2.003 -2.254 16.054 1.00 92.19 393 PHE A C 1
ATOM 3233 O O . PHE A 1 393 ? 2.126 -2.476 14.850 1.00 92.19 393 PHE A O 1
ATOM 3240 N N . PHE A 1 394 ? 1.056 -2.816 16.807 1.00 94.69 394 PHE A N 1
ATOM 3241 C CA . PHE A 1 394 ? -0.138 -3.368 16.181 1.00 94.69 394 PHE A CA 1
ATOM 3242 C C . PHE A 1 394 ? -0.936 -2.212 15.595 1.00 94.69 394 PHE A C 1
ATOM 3244 O O . PHE A 1 394 ? -1.105 -1.187 16.268 1.00 94.69 394 PHE A O 1
ATOM 3251 N N . ASN A 1 395 ? -1.356 -2.383 14.348 1.00 94.25 395 ASN A N 1
ATOM 3252 C CA . ASN A 1 395 ? -2.000 -1.339 13.567 1.00 94.25 395 ASN A CA 1
ATOM 3253 C C . ASN A 1 395 ? -3.452 -1.713 13.285 1.00 94.25 395 ASN A C 1
ATOM 3255 O O . ASN A 1 395 ? -4.344 -1.093 13.864 1.00 94.25 395 ASN A O 1
ATOM 3259 N N . ASP A 1 396 ? -3.662 -2.794 12.532 1.00 96.75 396 ASP A N 1
ATOM 3260 C CA . ASP A 1 396 ? -4.993 -3.238 12.136 1.00 96.75 396 ASP A CA 1
ATOM 3261 C C . ASP A 1 396 ? -5.234 -4.721 12.467 1.00 96.75 396 ASP A C 1
ATOM 3263 O O . ASP A 1 396 ? -4.289 -5.483 12.730 1.00 96.75 396 ASP A O 1
ATOM 3267 N N . LEU A 1 397 ? -6.504 -5.131 12.503 1.00 98.31 397 LEU A N 1
ATOM 3268 C CA . LEU A 1 397 ? -6.911 -6.520 12.702 1.00 98.31 397 LEU A CA 1
ATOM 3269 C C . LEU A 1 397 ? -8.129 -6.900 11.856 1.00 98.31 397 LEU A C 1
ATOM 3271 O O . LEU A 1 397 ? -8.936 -6.062 11.498 1.00 98.31 397 LEU A O 1
ATOM 3275 N N . THR A 1 398 ? -8.268 -8.192 11.570 1.00 98.19 398 THR A N 1
ATOM 3276 C CA . THR A 1 398 ? -9.476 -8.759 10.954 1.00 98.19 398 THR A CA 1
ATOM 3277 C C . THR A 1 398 ? -9.811 -10.093 11.610 1.00 98.19 398 THR A C 1
ATOM 3279 O O . THR A 1 398 ? -8.935 -10.755 12.182 1.00 98.19 398 THR A O 1
ATOM 3282 N N . ILE A 1 399 ? -11.079 -10.492 11.556 1.00 97.56 399 ILE A N 1
ATOM 3283 C CA . ILE A 1 399 ? -11.598 -11.667 12.257 1.00 97.56 399 ILE A CA 1
ATOM 3284 C C . ILE A 1 399 ? -12.185 -12.641 11.242 1.00 97.56 399 ILE A C 1
ATOM 3286 O O . ILE A 1 399 ? -13.003 -12.280 10.402 1.00 97.56 399 ILE A O 1
ATOM 3290 N N . SER A 1 400 ? -11.766 -13.898 11.332 1.00 97.00 400 SER A N 1
ATOM 3291 C CA . SER A 1 400 ? -12.340 -14.985 10.534 1.00 97.00 400 SER A CA 1
ATOM 3292 C C . SER A 1 400 ? -13.681 -15.468 11.088 1.00 97.00 400 SER A C 1
ATOM 3294 O O . SER A 1 400 ? -13.986 -15.314 12.272 1.00 97.00 400 SER A O 1
ATOM 3296 N N . LYS A 1 401 ? -14.452 -16.190 10.274 1.00 95.50 401 LYS A N 1
ATOM 3297 C CA . LYS A 1 401 ? -15.687 -16.875 10.684 1.00 95.50 401 LYS A CA 1
ATOM 3298 C C . LYS A 1 401 ? -15.441 -17.863 11.823 1.00 95.50 401 LYS A C 1
ATOM 3300 O O . LYS A 1 401 ? -16.326 -18.078 12.647 1.00 95.50 401 LYS A O 1
ATOM 3305 N N . SER A 1 402 ? -14.251 -18.463 11.913 1.00 94.88 402 SER A N 1
ATOM 3306 C CA . SER A 1 402 ? -13.895 -19.338 13.037 1.00 94.88 402 SER A CA 1
ATOM 3307 C C . SER A 1 402 ? -13.587 -18.575 14.325 1.00 94.88 402 SER A C 1
ATOM 3309 O O . SER A 1 402 ? -13.479 -19.220 15.360 1.00 94.88 402 SER A O 1
ATOM 3311 N N . GLY A 1 403 ? -13.517 -17.241 14.312 1.00 96.25 403 GLY A N 1
ATOM 3312 C CA . GLY A 1 403 ? -13.172 -16.404 15.467 1.00 96.25 403 GLY A CA 1
ATOM 3313 C C . GLY A 1 403 ? -11.682 -16.147 15.643 1.00 96.25 403 GLY A C 1
ATOM 3314 O O . GLY A 1 403 ? -11.292 -15.493 16.608 1.00 96.25 403 GLY A O 1
ATOM 3315 N N . ASP A 1 404 ? -10.847 -16.642 14.728 1.00 97.75 404 ASP A N 1
ATOM 3316 C CA . ASP A 1 404 ? -9.429 -16.323 14.754 1.00 97.75 404 ASP A CA 1
ATOM 3317 C C . ASP A 1 404 ? -9.210 -14.864 14.341 1.00 97.75 404 ASP A C 1
ATOM 3319 O O . ASP A 1 404 ? -9.721 -14.430 13.305 1.00 97.75 404 ASP A O 1
ATOM 3323 N N . VAL A 1 405 ? -8.416 -14.141 15.129 1.00 98.62 405 VAL A N 1
ATOM 3324 C CA . VAL A 1 405 ? -8.059 -12.736 14.906 1.00 98.62 405 VAL A CA 1
ATOM 3325 C C . VAL A 1 405 ? -6.674 -12.669 14.281 1.00 98.62 405 VAL A C 1
ATOM 3327 O O . VAL A 1 405 ? -5.717 -13.186 14.857 1.00 98.62 405 VAL A O 1
ATOM 3330 N N . TYR A 1 406 ? -6.547 -12.016 13.133 1.00 98.69 406 TYR A N 1
ATOM 3331 C CA . TYR A 1 406 ? -5.278 -11.755 12.453 1.00 98.69 406 TYR A CA 1
ATOM 3332 C C . TYR A 1 406 ? -4.896 -10.296 12.662 1.00 98.69 406 TYR A C 1
ATOM 3334 O O . TYR A 1 406 ? -5.765 -9.435 12.594 1.00 98.69 406 TYR A O 1
ATOM 3342 N N . ILE A 1 407 ? -3.621 -10.016 12.935 1.00 98.56 407 ILE A N 1
ATOM 3343 C CA . ILE A 1 407 ? -3.150 -8.680 13.330 1.00 98.56 407 ILE A CA 1
ATOM 3344 C C . ILE A 1 407 ? -1.889 -8.316 12.551 1.00 98.56 407 ILE A C 1
ATOM 3346 O O . ILE A 1 407 ? -0.952 -9.121 12.482 1.00 98.56 407 ILE A O 1
ATOM 3350 N N . THR A 1 408 ? -1.823 -7.094 12.025 1.00 97.62 408 THR A N 1
ATOM 3351 C CA . THR A 1 408 ? -0.588 -6.539 11.459 1.00 97.62 408 THR A CA 1
ATOM 3352 C C . THR A 1 408 ? 0.277 -5.883 12.525 1.00 97.62 408 THR A C 1
ATOM 3354 O O . THR A 1 408 ? -0.206 -5.162 13.396 1.00 97.62 408 THR A O 1
ATOM 3357 N N . GLU A 1 409 ? 1.589 -6.114 12.451 1.00 94.75 409 GLU A N 1
ATOM 3358 C CA . GLU A 1 409 ? 2.589 -5.383 13.226 1.00 94.75 409 GLU A CA 1
ATOM 3359 C C . GLU A 1 409 ? 3.486 -4.587 12.272 1.00 94.75 409 GLU A C 1
ATOM 3361 O O . GLU A 1 409 ? 4.258 -5.157 11.492 1.00 94.75 409 GLU A O 1
ATOM 3366 N N . SER A 1 410 ? 3.356 -3.259 12.307 1.00 92.62 410 SER A N 1
ATOM 3367 C CA . SER A 1 410 ? 3.915 -2.397 11.264 1.00 92.62 410 SER A CA 1
ATOM 3368 C C . SER A 1 410 ? 5.425 -2.193 11.375 1.00 92.62 410 SER A C 1
ATOM 3370 O O . SER A 1 410 ? 6.064 -1.920 10.361 1.00 92.62 410 SER A O 1
ATOM 3372 N N . LEU A 1 411 ? 6.029 -2.281 12.566 1.00 88.69 411 LEU A N 1
ATOM 3373 C CA . LEU A 1 411 ? 7.443 -1.913 12.735 1.00 88.69 411 LEU A CA 1
ATOM 3374 C C . LEU A 1 411 ? 8.409 -3.036 12.357 1.00 88.69 411 LEU A C 1
ATOM 3376 O O . LEU A 1 411 ? 9.530 -2.762 11.933 1.00 88.69 411 LEU A O 1
ATOM 3380 N N . THR A 1 412 ? 7.996 -4.291 12.524 1.00 88.06 412 THR A N 1
ATOM 3381 C CA . THR A 1 412 ? 8.834 -5.481 12.310 1.00 88.06 412 THR A CA 1
ATOM 3382 C C . THR A 1 412 ? 8.288 -6.423 11.237 1.00 88.06 412 THR A C 1
ATOM 3384 O O . THR A 1 412 ? 8.835 -7.510 11.042 1.00 88.06 412 THR A O 1
ATOM 3387 N N . SER A 1 413 ? 7.252 -5.995 10.512 1.00 90.75 413 SER A N 1
ATOM 3388 C CA . SER A 1 413 ? 6.676 -6.687 9.353 1.00 90.75 413 SER A CA 1
ATOM 3389 C C . SER A 1 413 ? 6.239 -8.119 9.659 1.00 90.75 413 SER A C 1
ATOM 3391 O O . SER A 1 413 ? 6.558 -9.073 8.944 1.00 90.75 413 SER A O 1
ATOM 3393 N N . LYS A 1 414 ? 5.508 -8.266 10.765 1.00 95.31 414 LYS A N 1
ATOM 3394 C CA . LYS A 1 414 ? 4.975 -9.543 11.244 1.00 95.31 414 LYS A CA 1
ATOM 3395 C C . LYS A 1 414 ? 3.457 -9.557 11.176 1.00 95.31 414 LYS A C 1
ATOM 3397 O O . LYS A 1 414 ? 2.809 -8.534 11.382 1.00 95.31 414 LYS A O 1
ATOM 3402 N N . ILE A 1 415 ? 2.914 -10.748 10.958 1.00 98.12 415 ILE A N 1
ATOM 3403 C CA . ILE A 1 415 ? 1.501 -11.055 11.154 1.00 98.12 415 ILE A CA 1
ATOM 3404 C C . ILE A 1 415 ? 1.379 -11.915 12.402 1.00 98.12 415 ILE A C 1
ATOM 3406 O O . ILE A 1 415 ? 2.035 -12.956 12.515 1.00 98.12 415 ILE A O 1
ATOM 3410 N N . TYR A 1 416 ? 0.527 -11.488 13.322 1.00 98.00 416 TYR A N 1
ATOM 3411 C CA . TYR A 1 416 ? 0.167 -12.254 14.507 1.00 98.00 416 TYR A CA 1
ATOM 3412 C C . TYR A 1 416 ? -1.240 -12.826 14.367 1.00 98.00 416 TYR A C 1
ATOM 3414 O O . TYR A 1 416 ? -2.045 -12.352 13.565 1.00 98.00 416 TYR A O 1
ATOM 3422 N N . LYS A 1 417 ? -1.523 -13.859 15.156 1.00 98.12 417 LYS A N 1
ATOM 3423 C CA . LYS A 1 417 ? -2.822 -14.513 15.239 1.00 98.12 417 LYS A CA 1
ATOM 3424 C C . LYS A 1 417 ? -3.209 -14.720 16.701 1.00 98.12 417 LYS A C 1
ATOM 3426 O O . LYS A 1 417 ? -2.368 -15.129 17.496 1.00 98.12 417 LYS A O 1
ATOM 3431 N N . ILE A 1 418 ? -4.473 -14.489 17.040 1.00 98.44 418 ILE A N 1
ATOM 3432 C CA . ILE A 1 418 ? -5.108 -15.030 18.247 1.00 98.44 418 ILE A CA 1
ATOM 3433 C C . ILE A 1 418 ? -6.104 -16.077 17.769 1.00 98.44 418 ILE A C 1
ATOM 3435 O O . ILE A 1 418 ? -7.074 -15.731 17.100 1.00 98.44 418 ILE A O 1
ATOM 3439 N N . SER A 1 419 ? -5.844 -17.351 18.060 1.00 95.25 419 SER A N 1
ATOM 3440 C CA . SER A 1 419 ? -6.801 -18.412 17.727 1.00 95.25 419 SER A CA 1
ATOM 3441 C C . SER A 1 419 ? -7.877 -18.549 18.798 1.00 95.25 419 SER A C 1
ATOM 3443 O O . SER A 1 419 ? -7.580 -18.362 19.979 1.00 95.25 419 SER A O 1
ATOM 3445 N N . ASP A 1 420 ? -9.092 -18.931 18.403 1.00 85.50 420 ASP A N 1
ATOM 3446 C CA . ASP A 1 420 ? -10.197 -19.175 19.352 1.00 85.50 420 ASP A CA 1
ATOM 3447 C C . ASP A 1 420 ? -9.852 -20.317 20.335 1.00 85.50 420 ASP A C 1
ATOM 3449 O O . ASP A 1 420 ? -10.276 -20.309 21.488 1.00 85.50 420 ASP A O 1
ATOM 3453 N N . GLU A 1 421 ? -9.018 -21.278 19.912 1.00 85.81 421 GLU A N 1
ATOM 3454 C CA . GLU A 1 421 ? -8.604 -22.421 20.738 1.00 85.81 421 GLU A CA 1
ATOM 3455 C C . GLU A 1 421 ? -7.569 -22.069 21.815 1.00 85.81 421 GLU A C 1
ATOM 3457 O O . GLU A 1 421 ? -7.695 -22.511 22.959 1.00 85.81 421 GLU A O 1
ATOM 3462 N N . LYS A 1 422 ? -6.513 -21.325 21.455 1.00 91.62 422 LYS A N 1
ATOM 3463 C CA . LYS A 1 422 ? -5.424 -21.000 22.395 1.00 91.62 422 LYS A CA 1
ATOM 3464 C C . LYS A 1 422 ? -5.660 -19.706 23.152 1.00 91.62 422 LYS A C 1
ATOM 3466 O O . LYS A 1 422 ? -5.151 -19.563 24.257 1.00 91.62 422 LYS A O 1
ATOM 3471 N N . ASP A 1 423 ? -6.406 -18.774 22.563 1.00 94.38 423 ASP A N 1
ATOM 3472 C CA . ASP A 1 423 ? -6.764 -17.496 23.175 1.00 94.38 423 ASP A CA 1
ATOM 3473 C C . ASP A 1 423 ? -5.532 -16.688 23.658 1.00 94.38 423 ASP A C 1
ATOM 3475 O O . ASP A 1 423 ? -5.551 -16.021 24.698 1.00 94.38 423 ASP A O 1
ATOM 3479 N N . GLU A 1 424 ? -4.441 -16.749 22.889 1.00 95.50 424 GLU A N 1
ATOM 3480 C CA . GLU A 1 424 ? -3.160 -16.070 23.118 1.00 95.50 424 GLU A CA 1
ATOM 3481 C C . GLU A 1 424 ? -2.606 -15.507 21.798 1.00 95.50 424 GLU A C 1
ATOM 3483 O O . GLU A 1 424 ? -2.933 -16.006 20.723 1.00 95.50 424 GLU A O 1
ATOM 3488 N N . ILE A 1 425 ? -1.769 -14.463 21.872 1.00 96.31 425 ILE A N 1
ATOM 3489 C CA . ILE A 1 425 ? -1.112 -13.879 20.692 1.00 96.31 425 ILE A CA 1
ATOM 3490 C C . ILE A 1 425 ? 0.055 -14.771 20.268 1.00 96.31 425 ILE A C 1
ATOM 3492 O O . ILE A 1 425 ? 1.018 -14.939 21.016 1.00 96.31 425 ILE A O 1
ATOM 3496 N N . GLU A 1 426 ? 0.017 -15.254 19.031 1.00 95.44 426 GLU A N 1
ATOM 3497 C CA . GLU A 1 426 ? 1.076 -16.055 18.426 1.00 95.44 426 GLU A CA 1
ATOM 3498 C C . GLU A 1 426 ? 1.580 -15.420 17.130 1.00 95.44 426 GLU A C 1
ATOM 3500 O O . GLU A 1 426 ? 0.821 -14.817 16.371 1.00 95.44 426 GLU A O 1
ATOM 3505 N N . LEU A 1 427 ? 2.878 -15.562 16.855 1.00 96.06 427 LEU A N 1
ATOM 3506 C CA . LEU A 1 427 ? 3.430 -15.196 15.555 1.00 96.06 427 LEU A CA 1
ATOM 3507 C C . LEU A 1 427 ? 2.901 -16.176 14.503 1.00 96.06 427 LEU A C 1
ATOM 3509 O O . LEU A 1 427 ? 3.178 -17.371 14.586 1.00 96.06 427 LEU A O 1
ATOM 3513 N N . LEU A 1 428 ? 2.192 -15.663 13.501 1.00 97.56 428 LEU A N 1
ATOM 3514 C CA . LEU A 1 428 ? 1.753 -16.451 12.353 1.00 97.56 428 LEU A CA 1
ATOM 3515 C C . LEU A 1 428 ? 2.809 -16.439 11.249 1.00 97.56 428 LEU A C 1
ATOM 3517 O O . LEU A 1 428 ? 3.143 -17.482 10.691 1.00 97.56 428 LEU A O 1
ATOM 3521 N N . TYR A 1 429 ? 3.318 -15.251 10.918 1.00 97.81 429 TYR A N 1
ATOM 3522 C CA . TYR A 1 429 ? 4.211 -15.077 9.781 1.00 97.81 429 TYR A CA 1
ATOM 3523 C C . TYR A 1 429 ? 5.159 -13.888 9.960 1.00 97.81 429 TYR A C 1
ATOM 3525 O O . TYR A 1 429 ? 4.778 -12.848 10.494 1.00 97.81 429 TYR A O 1
ATOM 3533 N N . GLN A 1 430 ? 6.392 -14.033 9.476 1.00 95.06 430 GLN A N 1
ATOM 3534 C CA . GLN A 1 430 ? 7.383 -12.962 9.368 1.00 95.06 430 GLN A CA 1
ATOM 3535 C C . GLN A 1 430 ? 7.607 -12.675 7.884 1.00 95.06 430 GLN A C 1
ATOM 3537 O O . GLN A 1 430 ? 8.143 -13.525 7.172 1.00 95.06 430 GLN A O 1
ATOM 3542 N N . ALA A 1 431 ? 7.226 -11.484 7.423 1.00 88.12 431 ALA A N 1
ATOM 3543 C CA . ALA A 1 431 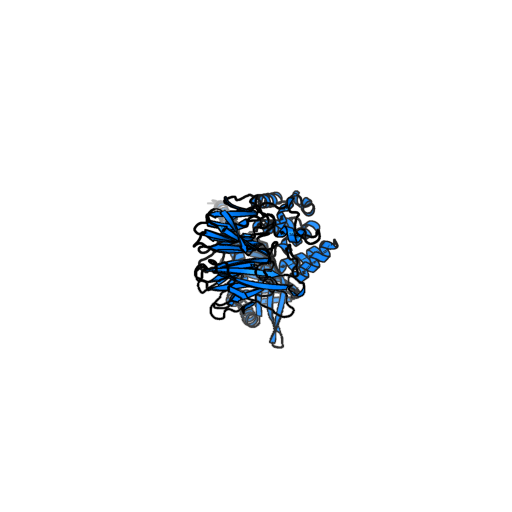? 7.511 -11.066 6.058 1.00 88.12 431 ALA A CA 1
ATOM 3544 C C . ALA A 1 431 ? 9.007 -10.782 5.869 1.00 88.12 431 ALA A C 1
ATOM 3546 O O . ALA A 1 431 ? 9.737 -10.514 6.832 1.00 88.12 431 ALA A O 1
ATOM 3547 N N . ASP A 1 432 ? 9.459 -10.854 4.614 1.00 83.31 432 ASP A N 1
ATOM 3548 C CA . ASP A 1 432 ? 10.813 -10.440 4.248 1.00 83.31 432 ASP A CA 1
ATOM 3549 C C . ASP A 1 432 ? 11.024 -8.964 4.648 1.00 83.31 432 ASP A C 1
ATOM 3551 O O . ASP A 1 432 ? 10.110 -8.159 4.459 1.00 83.31 432 ASP A O 1
ATOM 3555 N N . PRO A 1 433 ? 12.200 -8.578 5.178 1.00 74.69 433 PRO A N 1
ATOM 3556 C CA . PRO A 1 433 ? 12.481 -7.196 5.572 1.00 74.69 433 PRO A CA 1
ATOM 3557 C C . PRO A 1 433 ? 12.328 -6.151 4.459 1.00 74.69 433 PRO A C 1
ATOM 3559 O O . PRO A 1 433 ? 12.317 -4.961 4.762 1.00 74.69 433 PRO A O 1
ATOM 3562 N N . MET A 1 434 ? 12.235 -6.563 3.188 1.00 74.12 434 MET A N 1
ATOM 3563 C CA . MET A 1 434 ? 11.887 -5.659 2.090 1.00 74.12 434 MET A CA 1
ATOM 3564 C C . MET A 1 434 ? 10.480 -5.065 2.217 1.00 74.12 434 MET A C 1
ATOM 3566 O O . MET A 1 434 ? 10.230 -4.029 1.615 1.00 74.12 434 MET A O 1
ATOM 3570 N N . PHE A 1 435 ? 9.573 -5.724 2.946 1.00 82.50 435 PHE A N 1
ATOM 3571 C CA . PHE A 1 435 ? 8.233 -5.217 3.217 1.00 82.50 435 PHE A CA 1
ATOM 3572 C 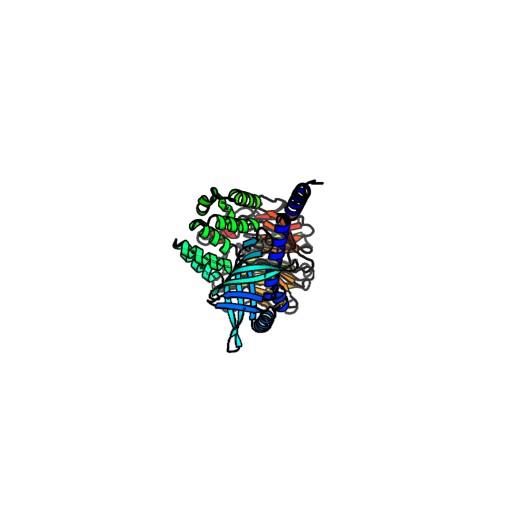C . PHE A 1 435 ? 8.267 -4.359 4.468 1.00 82.50 435 PHE A C 1
ATOM 3574 O O . PHE A 1 435 ? 8.747 -4.806 5.511 1.00 82.50 435 PHE A O 1
ATOM 3581 N N . SER A 1 436 ? 7.740 -3.147 4.386 1.00 84.56 436 SER A N 1
ATOM 3582 C CA . SER A 1 436 ? 7.798 -2.169 5.460 1.00 84.56 436 SER A CA 1
ATOM 3583 C C . SER A 1 436 ? 6.415 -1.618 5.781 1.00 84.56 436 SER A C 1
ATOM 3585 O O . SER A 1 436 ? 5.607 -1.333 4.894 1.00 84.56 436 SER A O 1
ATOM 3587 N N . PHE A 1 437 ? 6.158 -1.431 7.077 1.00 89.69 437 PHE A N 1
ATOM 3588 C CA . PHE A 1 437 ? 4.936 -0.809 7.575 1.00 89.69 437 PHE A CA 1
ATOM 3589 C C . PHE A 1 437 ? 3.658 -1.546 7.146 1.00 89.69 437 PHE A C 1
ATOM 3591 O O . PHE A 1 437 ? 2.821 -0.995 6.435 1.00 89.69 437 PHE A O 1
ATOM 3598 N N . LEU A 1 438 ? 3.515 -2.808 7.574 1.00 95.00 438 LEU A N 1
ATOM 3599 C CA . LEU A 1 438 ? 2.272 -3.561 7.362 1.00 95.00 438 LEU A CA 1
ATOM 3600 C C . LEU A 1 438 ? 1.092 -2.812 7.989 1.00 95.00 438 LEU A C 1
ATOM 3602 O O . LEU A 1 438 ? 1.190 -2.391 9.143 1.00 95.00 438 LEU A O 1
ATOM 3606 N N . ASN A 1 439 ? 0.016 -2.636 7.230 1.00 94.56 439 ASN A N 1
ATOM 3607 C CA . ASN A 1 439 ? -1.096 -1.762 7.592 1.00 94.56 439 ASN A CA 1
ATOM 3608 C C . ASN A 1 439 ? -2.428 -2.532 7.587 1.00 94.56 439 ASN A C 1
ATOM 3610 O O . ASN A 1 439 ? -2.514 -3.540 8.288 1.00 94.56 439 ASN A O 1
ATOM 3614 N N . GLY A 1 440 ? -3.430 -2.124 6.809 1.00 96.25 440 GLY A N 1
ATOM 3615 C CA . GLY A 1 440 ? -4.706 -2.826 6.729 1.00 96.25 440 GLY A CA 1
ATOM 3616 C C . GLY A 1 440 ? -4.597 -4.247 6.183 1.00 96.25 440 GLY A C 1
ATOM 3617 O O . GLY A 1 440 ? -3.707 -4.570 5.385 1.00 96.25 440 GLY A O 1
ATOM 3618 N N . LEU A 1 441 ? -5.517 -5.111 6.609 1.00 98.00 441 LEU A N 1
ATOM 3619 C CA . LEU A 1 441 ? -5.578 -6.512 6.197 1.00 98.00 441 LEU A CA 1
ATOM 3620 C C . LEU A 1 441 ? -7.015 -7.002 6.031 1.00 98.00 441 LEU A C 1
ATOM 3622 O O . LEU A 1 441 ? -7.911 -6.573 6.740 1.00 98.00 441 LEU A O 1
ATOM 3626 N N . ALA A 1 442 ? -7.219 -7.944 5.112 1.00 98.38 442 ALA A N 1
ATOM 3627 C CA . ALA A 1 442 ? -8.534 -8.521 4.853 1.00 98.38 442 ALA A CA 1
ATOM 3628 C C . ALA A 1 442 ? -8.434 -10.000 4.474 1.00 98.38 442 ALA A C 1
ATOM 3630 O O . ALA A 1 442 ? -7.529 -10.406 3.740 1.00 98.38 442 ALA A O 1
ATOM 3631 N N . LEU A 1 443 ? -9.389 -10.804 4.937 1.00 98.50 443 LEU A N 1
ATOM 3632 C CA . LEU A 1 443 ? -9.562 -12.188 4.494 1.00 98.50 443 LEU A CA 1
ATOM 3633 C C . LEU A 1 443 ? -10.352 -12.238 3.184 1.00 98.50 443 LEU A C 1
ATOM 3635 O O . LEU A 1 443 ? -11.271 -11.451 2.968 1.00 98.50 443 LEU A O 1
ATOM 3639 N N . ASN A 1 444 ? -10.010 -13.180 2.306 1.00 97.88 444 ASN A N 1
ATOM 3640 C CA . ASN A 1 444 ? -10.828 -13.469 1.129 1.00 97.88 444 ASN A CA 1
ATOM 3641 C C . ASN A 1 444 ? -12.098 -14.269 1.503 1.00 97.88 444 ASN A C 1
ATOM 3643 O O . ASN A 1 444 ? -12.274 -14.702 2.639 1.00 97.88 444 ASN A O 1
ATOM 3647 N N . ASN A 1 445 ? -12.998 -14.499 0.540 1.00 95.25 445 ASN A N 1
ATOM 3648 C CA . ASN A 1 445 ? -14.329 -15.065 0.817 1.00 95.25 445 ASN A CA 1
ATOM 3649 C C . ASN A 1 445 ? -14.320 -16.452 1.498 1.00 95.25 445 ASN A C 1
ATOM 3651 O O . ASN A 1 445 ? -15.195 -16.742 2.320 1.00 95.25 445 ASN A O 1
ATOM 3655 N N . ASP A 1 446 ? -13.371 -17.317 1.132 1.00 96.38 446 ASP A N 1
ATOM 3656 C CA . ASP A 1 446 ? -13.202 -18.659 1.709 1.00 96.38 446 ASP A CA 1
ATOM 3657 C C . ASP A 1 446 ? -12.182 -18.710 2.857 1.00 96.38 446 ASP A C 1
ATOM 3659 O O . ASP A 1 446 ? -11.934 -19.786 3.393 1.00 96.38 446 ASP A O 1
ATOM 3663 N N . GLU A 1 447 ? -11.622 -17.559 3.241 1.00 97.69 447 GLU A N 1
ATOM 3664 C CA . GLU A 1 447 ? -10.630 -17.400 4.309 1.00 97.69 447 GLU A CA 1
ATOM 3665 C C . GLU A 1 447 ? -9.358 -18.243 4.104 1.00 97.69 447 GLU A C 1
ATOM 3667 O O . GLU A 1 447 ? -8.643 -18.555 5.055 1.00 97.69 447 GLU A O 1
ATOM 3672 N N . SER A 1 448 ? -9.036 -18.596 2.853 1.00 97.75 448 SER A N 1
ATOM 3673 C CA . SER A 1 448 ? -7.782 -19.276 2.492 1.00 97.75 448 SER A CA 1
ATOM 3674 C C . SER A 1 448 ? -6.594 -18.320 2.363 1.00 97.75 448 SER A C 1
ATOM 3676 O O . SER A 1 448 ? -5.434 -18.748 2.406 1.00 97.75 448 SER A O 1
ATOM 3678 N N . LYS A 1 449 ? -6.856 -17.021 2.175 1.00 98.56 449 LYS A N 1
ATOM 3679 C CA . LYS A 1 449 ? -5.837 -15.997 1.928 1.00 98.56 449 LYS A CA 1
ATOM 3680 C C . LYS A 1 449 ? -6.084 -14.759 2.775 1.00 98.56 449 LYS A C 1
ATOM 3682 O O . LYS A 1 449 ? -7.216 -14.301 2.909 1.00 98.56 449 LYS A O 1
ATOM 3687 N N . LEU A 1 450 ? -4.987 -14.190 3.263 1.00 98.81 450 LEU A N 1
ATOM 3688 C CA . LEU A 1 450 ? -4.954 -12.893 3.920 1.00 98.81 450 LEU A CA 1
ATOM 3689 C C . LEU A 1 450 ? -4.254 -11.879 3.011 1.00 98.81 450 LEU A C 1
ATOM 3691 O O . LEU A 1 450 ? -3.089 -12.062 2.654 1.00 98.81 450 LEU A O 1
ATOM 3695 N N . PHE A 1 451 ? -4.959 -10.815 2.644 1.00 98.75 451 PHE A N 1
ATOM 3696 C CA . PHE A 1 451 ? -4.387 -9.657 1.968 1.00 98.75 451 PHE A CA 1
ATOM 3697 C C . PHE A 1 451 ? -3.833 -8.688 2.999 1.00 98.75 451 PHE A C 1
ATOM 3699 O O . PHE A 1 451 ? -4.475 -8.459 4.019 1.00 98.75 451 PHE A O 1
ATOM 3706 N N . VAL A 1 452 ? -2.662 -8.116 2.732 1.00 98.50 452 VAL A N 1
ATOM 3707 C CA . VAL A 1 452 ? -1.970 -7.224 3.667 1.00 98.50 452 VAL A CA 1
ATOM 3708 C C . VAL A 1 452 ? -1.401 -6.027 2.915 1.00 98.50 452 VAL A C 1
ATOM 3710 O O . VAL A 1 452 ? -0.605 -6.201 1.990 1.00 98.50 452 VAL A O 1
ATOM 3713 N N . ALA A 1 453 ? -1.793 -4.818 3.308 1.00 96.12 453 ALA A N 1
ATOM 3714 C CA . ALA A 1 453 ? -1.219 -3.576 2.810 1.00 96.12 453 ALA A CA 1
ATOM 3715 C C . ALA A 1 453 ? 0.160 -3.321 3.428 1.00 96.12 453 ALA A C 1
ATOM 3717 O O . ALA A 1 453 ? 0.423 -3.657 4.582 1.00 96.12 453 ALA A O 1
ATOM 3718 N N . SER A 1 454 ? 1.043 -2.711 2.650 1.00 91.88 454 SER A N 1
ATOM 3719 C CA . SER A 1 454 ? 2.396 -2.315 3.036 1.00 91.88 454 SER A CA 1
ATOM 3720 C C . SER A 1 454 ? 2.845 -1.132 2.181 1.00 91.88 454 SER A C 1
ATOM 3722 O O . SER A 1 454 ? 2.180 -0.774 1.203 1.00 91.88 454 SER A O 1
ATOM 3724 N N . SER A 1 455 ? 4.001 -0.550 2.497 1.00 84.31 455 SER A N 1
ATOM 3725 C CA . SER A 1 455 ? 4.586 0.514 1.668 1.00 84.31 455 SER A CA 1
ATOM 3726 C C . SER A 1 455 ? 4.883 0.049 0.236 1.00 84.31 455 SER A C 1
ATOM 3728 O O . SER A 1 455 ? 4.909 0.859 -0.688 1.00 84.31 455 SER A O 1
ATOM 3730 N N . GLU A 1 456 ? 5.083 -1.254 0.044 1.00 83.81 456 GLU A N 1
ATOM 3731 C CA . GLU A 1 456 ? 5.413 -1.897 -1.227 1.00 83.81 456 GLU A CA 1
ATOM 3732 C C . GLU A 1 456 ? 4.168 -2.315 -2.028 1.00 83.81 456 GLU A C 1
ATOM 3734 O O . GLU A 1 456 ? 4.292 -2.814 -3.147 1.00 83.81 456 GLU A O 1
ATOM 3739 N N . GLY A 1 457 ? 2.968 -2.108 -1.479 1.00 89.56 457 GLY A N 1
ATOM 3740 C CA . GLY A 1 457 ? 1.696 -2.480 -2.089 1.00 89.56 457 GLY A CA 1
ATOM 3741 C C . GLY A 1 457 ? 0.924 -3.507 -1.268 1.00 89.56 457 GLY A C 1
ATOM 3742 O O . GLY A 1 457 ? 1.090 -3.611 -0.053 1.00 89.56 457 GLY A O 1
ATOM 3743 N N . ILE A 1 458 ? 0.066 -4.278 -1.938 1.00 96.06 458 ILE A N 1
ATOM 3744 C CA . ILE A 1 458 ? -0.704 -5.355 -1.304 1.00 96.06 458 ILE A CA 1
ATOM 3745 C C . ILE A 1 458 ? 0.045 -6.672 -1.497 1.00 96.06 458 ILE A C 1
ATOM 3747 O O . ILE A 1 458 ? 0.418 -7.025 -2.616 1.00 96.06 458 ILE A O 1
ATOM 3751 N N . SER A 1 459 ? 0.230 -7.419 -0.418 1.00 96.56 459 SER A N 1
ATOM 3752 C CA . SER A 1 459 ? 0.718 -8.797 -0.441 1.00 96.56 459 SER A CA 1
ATOM 3753 C C . SER A 1 459 ? -0.391 -9.779 -0.082 1.00 96.56 459 SER A C 1
ATOM 3755 O O . SER A 1 459 ? -1.403 -9.408 0.506 1.00 96.56 459 SER A O 1
ATOM 3757 N N . ILE A 1 460 ? -0.187 -11.041 -0.438 1.00 98.31 460 ILE A N 1
ATOM 3758 C CA . ILE A 1 460 ? -1.068 -12.163 -0.139 1.00 98.31 460 ILE A CA 1
ATOM 3759 C C . ILE A 1 460 ? -0.279 -13.172 0.682 1.00 98.31 460 ILE A C 1
ATOM 3761 O O . ILE A 1 460 ? 0.751 -13.667 0.219 1.00 98.31 460 ILE A O 1
ATOM 3765 N N . LEU A 1 461 ? -0.804 -13.527 1.849 1.00 98.50 461 LEU A N 1
ATOM 3766 C CA . LEU A 1 461 ? -0.389 -14.686 2.626 1.00 98.50 461 LEU A CA 1
ATOM 3767 C C . LEU A 1 461 ? -1.411 -15.808 2.422 1.00 98.50 461 LEU A C 1
ATOM 3769 O O . LEU A 1 461 ? -2.555 -15.700 2.858 1.00 98.50 461 LEU A O 1
ATOM 3773 N N . ASN A 1 462 ? -1.007 -16.899 1.770 1.00 97.94 462 ASN A N 1
ATOM 3774 C CA . ASN A 1 462 ? -1.802 -18.127 1.770 1.00 97.94 462 ASN A CA 1
ATOM 3775 C C . ASN A 1 462 ? -1.744 -18.746 3.175 1.00 97.94 462 ASN A C 1
ATOM 3777 O O . ASN A 1 462 ? -0.653 -19.042 3.658 1.00 97.94 462 ASN A O 1
ATOM 3781 N N . LEU A 1 463 ? -2.892 -18.924 3.828 1.00 97.69 463 LEU A N 1
ATOM 3782 C CA . LEU A 1 463 ? -2.959 -19.327 5.235 1.00 97.69 463 LEU A CA 1
ATOM 3783 C C . LEU A 1 463 ? -2.697 -20.822 5.461 1.00 97.69 463 LEU A C 1
ATOM 3785 O O . LEU A 1 463 ? -2.324 -21.207 6.566 1.00 97.69 463 LEU A O 1
ATOM 3789 N N . GLU A 1 464 ? -2.833 -21.652 4.427 1.00 95.62 464 GLU A N 1
ATOM 3790 C CA . GLU A 1 464 ? -2.499 -23.078 4.487 1.00 95.62 464 GLU A CA 1
ATOM 3791 C C . GLU A 1 464 ? -0.993 -23.299 4.302 1.00 95.62 464 GLU A C 1
ATOM 3793 O O . GLU A 1 464 ? -0.349 -23.987 5.092 1.00 95.62 464 GLU A O 1
ATOM 3798 N N . THR A 1 465 ? -0.409 -22.700 3.261 1.00 95.31 465 THR A N 1
ATOM 3799 C CA . THR A 1 465 ? 0.996 -22.938 2.894 1.00 95.31 465 THR A CA 1
ATOM 3800 C C . THR A 1 465 ? 1.967 -21.940 3.519 1.00 95.31 465 THR A C 1
ATOM 3802 O O . THR A 1 465 ? 3.175 -22.093 3.348 1.00 95.31 465 THR A O 1
ATOM 3805 N N . LEU A 1 466 ? 1.457 -20.877 4.151 1.00 95.75 466 LEU A N 1
ATOM 3806 C CA . LEU A 1 466 ? 2.216 -19.703 4.603 1.00 95.75 466 LEU A CA 1
ATOM 3807 C C . LEU A 1 466 ? 3.077 -19.075 3.497 1.00 95.75 466 LEU A C 1
ATOM 3809 O O . LEU A 1 466 ? 4.149 -18.529 3.749 1.00 95.75 466 LEU A O 1
ATOM 3813 N N . ASN A 1 467 ? 2.615 -19.162 2.246 1.00 92.69 467 ASN A N 1
ATOM 3814 C CA . ASN A 1 467 ? 3.319 -18.563 1.118 1.00 92.69 467 ASN A CA 1
ATOM 3815 C C . ASN A 1 467 ? 2.940 -17.084 1.002 1.00 92.69 467 ASN A C 1
ATOM 3817 O O . ASN A 1 467 ? 1.760 -16.772 0.830 1.00 92.69 467 ASN A O 1
ATOM 3821 N N . TRP A 1 468 ? 3.941 -16.207 1.054 1.00 92.56 468 TRP A N 1
ATOM 3822 C CA . TRP A 1 468 ? 3.800 -14.762 0.898 1.00 92.56 468 TRP A CA 1
ATOM 3823 C C . TRP A 1 468 ? 4.239 -14.315 -0.492 1.00 92.56 468 TRP A C 1
ATOM 3825 O O . TRP A 1 468 ? 5.344 -14.630 -0.933 1.00 92.56 468 TRP A O 1
ATOM 3835 N N . GLN A 1 469 ? 3.409 -13.528 -1.168 1.00 88.69 469 GLN A N 1
ATOM 3836 C CA . GLN A 1 469 ? 3.759 -12.931 -2.456 1.00 88.69 469 GLN A CA 1
ATOM 3837 C C . GLN A 1 469 ? 3.066 -11.587 -2.662 1.00 88.69 469 GLN A C 1
ATOM 3839 O O . GLN A 1 469 ? 1.977 -11.365 -2.142 1.00 88.69 469 GLN A O 1
ATOM 3844 N N . LEU A 1 470 ? 3.670 -10.710 -3.462 1.00 89.75 470 LEU A N 1
ATOM 3845 C CA . LEU A 1 470 ? 3.014 -9.481 -3.908 1.00 89.75 470 LEU A CA 1
ATOM 3846 C C . LEU A 1 470 ? 1.794 -9.808 -4.779 1.00 89.75 470 LEU A C 1
ATOM 3848 O O . LEU A 1 470 ? 1.867 -10.662 -5.667 1.00 89.75 470 LEU A O 1
ATOM 3852 N N . LEU A 1 471 ? 0.691 -9.095 -4.548 1.00 95.25 471 LEU A N 1
ATOM 3853 C CA . LEU A 1 471 ? -0.493 -9.144 -5.396 1.00 95.25 471 LEU A CA 1
ATOM 3854 C C . LEU A 1 471 ? -0.129 -8.614 -6.785 1.00 95.25 471 LEU A C 1
ATOM 3856 O O . LEU A 1 471 ? 0.327 -7.479 -6.939 1.00 95.25 471 LEU A O 1
ATOM 3860 N N . GLN A 1 472 ? -0.335 -9.431 -7.816 1.00 92.75 472 GLN A N 1
ATOM 3861 C CA . GLN A 1 472 ? -0.016 -9.019 -9.178 1.00 92.75 472 GLN A CA 1
ATOM 3862 C C . GLN A 1 472 ? -1.003 -7.951 -9.644 1.00 92.75 472 GLN A C 1
ATOM 3864 O O . GLN A 1 472 ? -2.201 -8.058 -9.398 1.00 92.75 472 GLN A O 1
ATOM 3869 N N . HIS A 1 473 ? -0.536 -6.944 -10.378 1.00 91.94 473 HIS A N 1
ATOM 3870 C CA . HIS A 1 473 ? -1.419 -5.918 -10.922 1.00 91.94 473 HIS A CA 1
ATOM 3871 C C . HIS A 1 473 ? -0.917 -5.374 -12.268 1.00 91.94 473 HIS A C 1
ATOM 3873 O O . HIS A 1 473 ? 0.266 -5.497 -12.598 1.00 91.94 473 HIS A O 1
ATOM 3879 N N . PRO A 1 474 ? -1.800 -4.778 -13.089 1.00 88.75 474 PRO A N 1
ATOM 3880 C CA . PRO A 1 474 ? -1.398 -4.076 -14.299 1.00 88.75 474 PRO A CA 1
ATOM 3881 C C . PRO A 1 474 ? -0.491 -2.884 -13.968 1.00 88.75 474 PRO A C 1
ATOM 3883 O O . PRO A 1 474 ? -0.687 -2.215 -12.954 1.00 88.75 474 PRO A O 1
ATOM 3886 N N . LYS A 1 475 ? 0.459 -2.556 -14.855 1.00 79.44 475 LYS A N 1
ATOM 3887 C CA . LYS A 1 475 ? 1.428 -1.454 -14.653 1.00 79.44 475 LYS A CA 1
ATOM 3888 C C . LYS A 1 475 ? 0.789 -0.069 -14.455 1.00 79.44 475 LYS A C 1
ATOM 3890 O O . LYS A 1 475 ? 1.447 0.837 -13.964 1.00 79.44 475 LYS A O 1
ATOM 3895 N N . ASN A 1 476 ? -0.463 0.109 -14.873 1.00 76.81 476 ASN A N 1
ATOM 3896 C CA . ASN A 1 476 ? -1.236 1.345 -14.722 1.00 76.81 476 ASN A CA 1
ATOM 3897 C C . ASN A 1 476 ? -2.138 1.357 -13.472 1.00 76.81 476 ASN A C 1
ATOM 3899 O O . ASN A 1 476 ? -2.923 2.285 -13.296 1.00 76.81 476 ASN A O 1
ATOM 3903 N N . VAL A 1 477 ? -2.068 0.327 -12.627 1.00 85.81 477 VAL A N 1
ATOM 3904 C CA . VAL A 1 477 ? -2.727 0.283 -11.317 1.00 85.81 477 VAL A CA 1
ATOM 3905 C C . VAL A 1 477 ? -1.678 0.572 -10.250 1.00 85.81 477 VAL A C 1
ATOM 3907 O O . VAL A 1 477 ? -0.598 -0.008 -10.276 1.00 85.81 477 VAL A O 1
ATOM 3910 N N . SER A 1 478 ? -2.001 1.473 -9.326 1.00 84.38 478 SER A N 1
ATOM 3911 C CA . SER A 1 478 ? -1.152 1.809 -8.183 1.00 84.38 478 SER A CA 1
ATOM 3912 C C . SER A 1 478 ? -1.697 1.161 -6.928 1.00 84.38 478 SER A C 1
ATOM 3914 O O . SER A 1 478 ? -2.886 1.307 -6.663 1.00 84.38 478 SER A O 1
ATOM 3916 N N . LEU A 1 479 ? -0.840 0.499 -6.155 1.00 88.50 479 LEU A N 1
ATOM 3917 C CA . LEU A 1 479 ? -1.180 -0.059 -4.844 1.00 88.50 479 LEU A CA 1
ATOM 3918 C C . LEU A 1 479 ? -0.513 0.705 -3.699 1.00 88.50 479 LEU A C 1
ATOM 3920 O O . LEU A 1 479 ? -0.363 0.188 -2.601 1.00 88.50 479 LEU A O 1
ATOM 3924 N N . GLU A 1 480 ? -0.095 1.940 -3.952 1.00 81.00 480 GLU A N 1
ATOM 3925 C CA . GLU A 1 480 ? 0.639 2.724 -2.969 1.00 81.00 480 GLU A CA 1
ATOM 3926 C C . GLU A 1 480 ? -0.263 3.420 -1.962 1.00 81.00 480 GLU A C 1
ATOM 3928 O O . GLU A 1 480 ? -1.401 3.793 -2.271 1.00 81.00 480 GLU A O 1
ATOM 3933 N N . GLY A 1 481 ? 0.307 3.664 -0.778 1.00 83.44 481 GLY A N 1
ATOM 3934 C CA . GLY A 1 481 ? -0.317 4.463 0.273 1.00 83.44 481 GLY A CA 1
ATOM 3935 C C . GLY A 1 481 ? -1.641 3.885 0.753 1.00 83.44 481 GLY A C 1
ATOM 3936 O O . GLY A 1 481 ? -2.517 4.657 1.129 1.00 83.44 481 GLY A O 1
ATOM 3937 N N . ILE A 1 482 ? -1.797 2.562 0.662 1.00 90.31 482 ILE A N 1
ATOM 3938 C CA . ILE A 1 482 ? -2.975 1.860 1.153 1.00 90.31 482 ILE A CA 1
ATOM 3939 C C . ILE A 1 482 ? -2.874 1.773 2.671 1.00 90.31 482 ILE A C 1
ATOM 3941 O O . ILE A 1 482 ? -1.906 1.239 3.211 1.00 90.31 482 ILE A O 1
ATOM 3945 N N . ASP A 1 483 ? -3.879 2.339 3.319 1.00 91.12 483 ASP A N 1
ATOM 3946 C CA . ASP A 1 483 ? -4.059 2.354 4.759 1.00 91.12 483 ASP A CA 1
ATOM 3947 C C . ASP A 1 483 ? -4.961 1.172 5.129 1.00 91.12 483 ASP A C 1
ATOM 3949 O O . ASP A 1 483 ? -4.448 0.080 5.361 1.00 91.12 483 ASP A O 1
ATOM 3953 N N . GLY A 1 484 ? -6.284 1.330 5.009 1.00 93.38 484 GLY A N 1
ATOM 3954 C CA . GLY A 1 484 ? -7.266 0.259 5.168 1.00 93.38 484 GLY A CA 1
ATOM 3955 C C . GLY A 1 484 ? -7.482 -0.611 3.924 1.00 93.38 484 GLY A C 1
ATOM 3956 O O . GLY A 1 484 ? -7.359 -0.156 2.776 1.00 93.38 484 GLY A O 1
ATOM 3957 N N . LEU A 1 485 ? -7.854 -1.870 4.172 1.00 96.81 485 LEU A N 1
ATOM 3958 C CA . LEU A 1 485 ? -8.250 -2.858 3.170 1.00 96.81 485 LEU A CA 1
ATOM 3959 C C . LEU A 1 485 ? -9.511 -3.598 3.607 1.00 96.81 485 LEU A C 1
ATOM 3961 O O . LEU A 1 485 ? -9.591 -4.067 4.733 1.00 96.81 485 LEU A O 1
ATOM 3965 N N . THR A 1 486 ? -10.439 -3.809 2.676 1.00 97.38 486 THR A N 1
ATOM 3966 C CA . THR A 1 486 ? -11.630 -4.636 2.910 1.00 97.38 486 THR A CA 1
ATOM 3967 C C . THR A 1 486 ? -11.903 -5.518 1.697 1.00 97.38 486 THR A C 1
ATOM 3969 O O . THR A 1 486 ? -11.905 -5.040 0.560 1.00 97.38 486 THR A O 1
ATOM 3972 N N . TYR A 1 487 ? -12.157 -6.810 1.904 1.00 97.75 487 TYR A N 1
ATOM 3973 C CA . TYR A 1 487 ? -12.538 -7.712 0.817 1.00 97.75 487 TYR A CA 1
ATOM 3974 C C . TYR A 1 487 ? -14.039 -7.612 0.531 1.00 97.75 487 TYR A C 1
ATOM 3976 O O . TYR A 1 487 ? -14.869 -7.686 1.433 1.00 97.75 487 TYR A O 1
ATOM 3984 N N . TYR A 1 488 ? -14.403 -7.478 -0.742 1.00 96.25 488 TYR A N 1
ATOM 3985 C CA . TYR A 1 488 ? -15.788 -7.373 -1.186 1.00 96.25 488 TYR A CA 1
ATOM 3986 C C . TYR A 1 488 ? -15.992 -8.089 -2.519 1.00 96.25 488 TYR A C 1
ATOM 3988 O O . TYR A 1 488 ? -15.557 -7.604 -3.559 1.00 96.25 488 TYR A O 1
ATOM 3996 N N . ASN A 1 489 ? -16.699 -9.224 -2.499 1.00 94.31 489 ASN A N 1
ATOM 3997 C CA . ASN A 1 489 ? -17.211 -9.904 -3.696 1.00 94.31 489 ASN A CA 1
ATOM 3998 C C . ASN A 1 489 ? -16.172 -10.065 -4.835 1.00 94.31 489 ASN A C 1
ATOM 4000 O O . ASN A 1 489 ? -16.355 -9.539 -5.935 1.00 94.31 489 ASN A O 1
ATOM 4004 N N . GLY A 1 490 ? -15.048 -10.743 -4.564 1.00 96.88 490 GLY A N 1
ATOM 4005 C CA . GLY A 1 490 ? -13.972 -10.921 -5.554 1.00 96.88 490 GLY A CA 1
ATOM 4006 C C . GLY A 1 490 ? -13.183 -9.642 -5.847 1.00 96.88 490 GLY A C 1
ATOM 4007 O O . GLY A 1 490 ? -12.571 -9.509 -6.905 1.00 96.88 490 GLY A O 1
ATOM 4008 N N . SER A 1 491 ? -13.248 -8.655 -4.956 1.00 98.25 491 SER A N 1
ATOM 4009 C CA . SER A 1 491 ? -12.565 -7.370 -5.088 1.00 98.25 491 SER A CA 1
ATOM 4010 C C . SER A 1 491 ? -11.973 -6.927 -3.753 1.00 98.25 491 SER A C 1
ATOM 4012 O O . SER A 1 491 ? -12.383 -7.396 -2.694 1.00 98.25 491 SER A O 1
ATOM 4014 N N . LEU A 1 492 ? -11.039 -5.979 -3.803 1.00 98.44 492 LEU A N 1
ATOM 4015 C CA . LEU A 1 492 ? -10.525 -5.268 -2.634 1.00 98.44 492 LEU A CA 1
ATOM 4016 C C . LEU A 1 492 ? -10.967 -3.810 -2.691 1.00 98.44 492 LEU A C 1
ATOM 4018 O O . LEU A 1 492 ? -10.716 -3.123 -3.683 1.00 98.44 492 LEU A O 1
ATOM 4022 N N . ILE A 1 493 ? -11.598 -3.335 -1.626 1.00 97.94 493 ILE A N 1
ATOM 4023 C CA . ILE A 1 493 ? -11.748 -1.911 -1.349 1.00 97.94 493 ILE A CA 1
ATOM 4024 C C . ILE A 1 493 ? -10.480 -1.469 -0.619 1.00 97.94 493 ILE A C 1
ATOM 4026 O O . ILE A 1 493 ? -10.053 -2.134 0.321 1.00 97.94 493 ILE A O 1
ATOM 4030 N N . ALA A 1 494 ? -9.852 -0.393 -1.087 1.00 95.69 494 ALA A N 1
ATOM 4031 C CA . ALA A 1 494 ? -8.590 0.096 -0.545 1.00 95.69 494 ALA A CA 1
ATOM 4032 C C . ALA A 1 494 ? -8.616 1.609 -0.325 1.00 95.69 494 ALA A C 1
ATOM 4034 O O . ALA A 1 494 ? -8.975 2.382 -1.224 1.00 95.69 494 ALA A O 1
ATOM 4035 N N . GLN A 1 495 ? -8.171 2.025 0.855 1.00 93.12 495 GLN A N 1
ATOM 4036 C CA . GLN A 1 495 ? -8.148 3.410 1.300 1.00 93.12 495 GLN A CA 1
ATOM 4037 C C . GLN A 1 495 ? -6.760 3.942 1.039 1.00 93.12 495 GLN A C 1
ATOM 4039 O O . GLN A 1 495 ? -5.810 3.603 1.730 1.00 93.12 495 GLN A O 1
ATOM 4044 N N . GLN A 1 496 ? -6.629 4.776 0.019 1.00 88.56 496 GLN A N 1
ATOM 4045 C CA . GLN A 1 496 ? -5.375 5.454 -0.247 1.00 88.56 496 GLN A CA 1
ATOM 4046 C C . GLN A 1 496 ? -5.344 6.737 0.577 1.00 88.56 496 GLN A C 1
ATOM 4048 O O . GLN A 1 496 ? -6.045 7.691 0.236 1.00 88.56 496 GLN A O 1
ATOM 4053 N N . SER A 1 497 ? -4.556 6.753 1.655 1.00 78.38 497 SER A N 1
ATOM 4054 C CA . SER A 1 497 ? -4.488 7.853 2.634 1.00 78.38 497 SER A CA 1
ATOM 4055 C C . SER A 1 497 ? -3.412 8.902 2.320 1.00 78.38 497 SER A C 1
ATOM 4057 O O . SER A 1 497 ? -3.121 9.812 3.105 1.00 78.38 497 SER A O 1
ATOM 4059 N N . GLY A 1 498 ? -2.810 8.819 1.131 1.00 65.81 498 GLY A N 1
ATOM 4060 C CA . GLY A 1 498 ? -1.837 9.794 0.668 1.00 65.81 498 GLY A CA 1
ATOM 4061 C C . GLY A 1 498 ? -2.475 11.163 0.391 1.00 65.81 498 GLY A C 1
ATOM 4062 O O . GLY A 1 498 ? -3.410 11.294 -0.394 1.00 65.81 498 GLY A O 1
ATOM 4063 N N . TYR A 1 499 ? -1.883 12.244 0.912 1.00 48.84 499 TYR A N 1
ATOM 4064 C CA . TYR A 1 499 ? -2.233 13.616 0.509 1.00 48.84 499 TYR A CA 1
ATOM 4065 C C . TYR A 1 499 ? -1.475 14.080 -0.745 1.00 48.84 499 TYR A C 1
ATOM 4067 O O . TYR A 1 499 ? -0.239 14.056 -0.716 1.00 48.84 499 TYR A O 1
ATOM 4075 N N . PRO A 1 500 ? -2.132 14.614 -1.795 1.00 48.56 500 PRO A N 1
ATOM 4076 C CA . PRO A 1 500 ? -3.561 14.938 -1.899 1.00 48.56 500 PRO A CA 1
ATOM 4077 C C . PRO A 1 500 ? -4.441 13.936 -2.665 1.00 48.56 500 PRO A C 1
ATOM 4079 O O . PRO A 1 500 ? -5.635 14.197 -2.779 1.00 48.56 500 PRO A O 1
ATOM 4082 N N . VAL A 1 501 ? -3.922 12.814 -3.178 1.00 60.59 501 VAL A N 1
ATOM 4083 C CA . VAL A 1 501 ? -4.782 11.771 -3.772 1.00 60.59 501 VAL A CA 1
ATOM 4084 C C . VAL A 1 501 ? -5.298 10.856 -2.666 1.00 60.59 501 VAL A C 1
ATOM 4086 O O . VAL A 1 501 ? -4.918 9.695 -2.568 1.00 60.59 501 VAL A O 1
ATOM 4089 N N . ASN A 1 502 ? -6.179 11.407 -1.836 1.00 80.75 502 ASN A N 1
ATOM 4090 C CA . ASN A 1 502 ? -7.007 10.588 -0.971 1.00 80.75 502 ASN A CA 1
ATOM 4091 C C . ASN A 1 502 ? -8.070 9.950 -1.868 1.00 80.75 502 ASN A C 1
ATOM 4093 O O . ASN A 1 502 ? -8.821 10.669 -2.548 1.00 80.75 502 ASN A O 1
ATOM 4097 N N . SER A 1 503 ? -8.101 8.623 -1.930 1.00 90.00 503 SER A N 1
ATOM 4098 C CA . SER A 1 503 ? -9.123 7.912 -2.694 1.00 90.00 503 SER A CA 1
ATOM 4099 C C . SER A 1 503 ? -9.550 6.607 -2.060 1.00 90.00 503 SER A C 1
ATOM 4101 O O . SER A 1 503 ? -8.761 5.918 -1.431 1.00 90.00 503 SER A O 1
ATOM 4103 N N . VAL A 1 504 ? -10.807 6.260 -2.304 1.00 94.31 504 VAL A N 1
ATOM 4104 C CA . VAL A 1 504 ? -11.334 4.920 -2.085 1.00 94.31 504 VAL A CA 1
ATOM 4105 C C . VAL A 1 504 ? -11.313 4.208 -3.429 1.00 94.31 504 VAL A C 1
ATOM 4107 O O . VAL A 1 504 ? -11.977 4.633 -4.382 1.00 94.31 504 VAL A O 1
ATOM 4110 N N . MET A 1 505 ? -10.513 3.156 -3.516 1.00 94.25 505 MET A N 1
ATOM 4111 C CA . MET A 1 505 ? -10.321 2.352 -4.718 1.00 94.25 505 MET A CA 1
ATOM 4112 C C . MET A 1 505 ? -11.065 1.031 -4.586 1.00 94.25 505 MET A C 1
ATOM 4114 O O . MET A 1 505 ? -11.166 0.487 -3.496 1.00 94.25 505 MET A O 1
ATOM 4118 N N . LEU A 1 506 ? -11.555 0.510 -5.706 1.00 97.12 506 LEU A N 1
ATOM 4119 C CA . LEU A 1 506 ? -12.056 -0.852 -5.838 1.00 97.12 506 LEU A CA 1
ATOM 4120 C C . LEU A 1 506 ? -11.176 -1.582 -6.855 1.00 97.12 506 LEU A C 1
ATOM 4122 O O . LEU A 1 506 ? -11.140 -1.193 -8.025 1.00 97.12 506 LEU A O 1
ATOM 4126 N N . TYR A 1 507 ? -10.462 -2.611 -6.415 1.00 97.88 507 TYR A N 1
ATOM 4127 C CA . TYR A 1 507 ? -9.606 -3.458 -7.241 1.00 97.88 507 TYR A CA 1
ATOM 4128 C C . TYR A 1 507 ? -10.296 -4.787 -7.516 1.00 97.88 507 TYR A C 1
ATOM 4130 O O . TYR A 1 507 ? -10.552 -5.546 -6.590 1.00 97.88 507 TYR A O 1
ATOM 4138 N N . PHE A 1 508 ? -10.580 -5.074 -8.784 1.00 98.06 508 PHE A N 1
ATOM 4139 C CA . PHE A 1 508 ? -11.192 -6.337 -9.193 1.00 98.06 508 PHE A CA 1
ATOM 4140 C C . PHE A 1 508 ? -10.120 -7.419 -9.243 1.00 98.06 508 PHE A C 1
ATOM 4142 O O . PHE A 1 508 ? -9.118 -7.240 -9.941 1.00 98.06 508 PHE A O 1
ATOM 4149 N N . LEU A 1 509 ? -10.321 -8.525 -8.533 1.00 98.50 509 LEU A N 1
ATOM 4150 C CA . LEU A 1 509 ? -9.408 -9.662 -8.553 1.00 98.50 509 LEU A CA 1
ATOM 4151 C C . LEU A 1 509 ? -9.790 -10.645 -9.667 1.00 98.50 509 LEU A C 1
ATOM 4153 O O . LEU A 1 509 ? -10.879 -10.580 -10.241 1.00 98.50 509 LEU A O 1
ATOM 4157 N N . ASP A 1 510 ? -8.862 -11.522 -10.033 1.00 97.69 510 ASP A N 1
ATOM 4158 C CA . ASP A 1 510 ? -9.173 -12.721 -10.802 1.00 97.69 510 ASP A CA 1
ATOM 4159 C C . ASP A 1 510 ? -9.755 -13.818 -9.899 1.00 97.69 510 ASP A C 1
ATOM 4161 O O . ASP A 1 510 ? -9.752 -13.708 -8.676 1.00 97.69 510 ASP A O 1
ATOM 4165 N N . GLU A 1 511 ? -10.244 -14.905 -10.497 1.00 96.12 511 GLU A N 1
ATOM 4166 C CA . GLU A 1 511 ? -10.855 -16.021 -9.755 1.00 96.12 511 GLU A CA 1
ATOM 4167 C C . GLU A 1 511 ? -9.897 -16.692 -8.755 1.00 96.12 511 GLU A C 1
ATOM 4169 O O . GLU A 1 511 ? -10.339 -17.402 -7.856 1.00 96.12 511 GLU A O 1
ATOM 4174 N N . SER A 1 512 ? -8.584 -16.497 -8.918 1.00 95.62 512 SER A N 1
ATOM 4175 C CA . SER A 1 512 ? -7.566 -17.083 -8.046 1.00 95.62 512 SER A CA 1
ATOM 4176 C C . SER A 1 512 ? -7.224 -16.211 -6.838 1.00 95.62 512 SER A C 1
ATOM 4178 O O . SER A 1 512 ? -6.506 -16.680 -5.952 1.00 95.62 512 SER A O 1
ATOM 4180 N N . ASP A 1 513 ? -7.718 -14.967 -6.803 1.00 97.44 513 ASP A N 1
ATOM 4181 C CA . ASP A 1 513 ? -7.363 -13.913 -5.848 1.00 97.44 513 ASP A CA 1
ATOM 4182 C C . ASP A 1 513 ? -5.879 -13.465 -5.905 1.00 97.44 513 ASP A C 1
ATOM 4184 O O . ASP A 1 513 ? -5.443 -12.671 -5.072 1.00 97.44 513 ASP A O 1
ATOM 4188 N N . TYR A 1 514 ? -5.078 -13.923 -6.881 1.00 96.56 514 TYR A N 1
ATOM 4189 C CA . TYR A 1 514 ? -3.640 -13.602 -6.978 1.00 96.56 514 TYR A CA 1
ATOM 4190 C C . TYR A 1 514 ? -3.305 -12.413 -7.875 1.00 96.56 514 TYR A C 1
ATOM 4192 O O . TYR A 1 514 ? -2.145 -11.979 -7.934 1.00 96.56 514 TYR A O 1
ATOM 4200 N N . LYS A 1 515 ? -4.296 -11.873 -8.586 1.00 97.38 515 LYS A N 1
ATOM 4201 C CA . LYS A 1 515 ? -4.068 -10.804 -9.551 1.00 97.38 515 LYS A CA 1
ATOM 4202 C C . LYS A 1 515 ? -5.233 -9.834 -9.632 1.00 97.38 515 LYS A C 1
ATOM 4204 O O . LYS A 1 515 ? -6.378 -10.234 -9.777 1.00 97.38 515 LYS A O 1
ATOM 4209 N N . ILE A 1 516 ? -4.916 -8.546 -9.668 1.00 98.19 516 ILE A N 1
ATOM 4210 C CA . ILE A 1 516 ? -5.844 -7.487 -10.051 1.00 98.19 516 ILE A CA 1
ATOM 4211 C C . ILE A 1 516 ? -6.031 -7.508 -11.571 1.00 98.19 516 ILE A C 1
ATOM 4213 O O . ILE A 1 516 ? -5.070 -7.465 -12.343 1.00 98.19 516 ILE A O 1
ATOM 4217 N N . THR A 1 517 ? -7.281 -7.542 -12.016 1.00 96.75 517 THR A N 1
ATOM 4218 C CA . THR A 1 517 ? -7.668 -7.494 -13.434 1.00 96.75 517 THR A CA 1
ATOM 4219 C C . THR A 1 517 ? -8.068 -6.089 -13.879 1.00 96.75 517 THR A C 1
ATOM 4221 O O . THR A 1 517 ? -7.923 -5.749 -15.053 1.00 96.75 517 THR A O 1
ATOM 4224 N N . GLY A 1 518 ? -8.498 -5.241 -12.943 1.00 94.50 518 GLY A N 1
ATOM 4225 C CA . GLY A 1 518 ? -8.844 -3.847 -13.197 1.00 94.50 518 GLY A CA 1
ATOM 4226 C C . GLY A 1 518 ? -9.109 -3.068 -11.913 1.00 94.50 518 GLY A C 1
ATOM 4227 O O . GLY A 1 518 ? -9.076 -3.617 -10.814 1.00 94.50 518 GLY A O 1
ATOM 4228 N N . SER A 1 519 ? -9.392 -1.775 -12.047 1.00 93.69 519 SER A N 1
ATOM 4229 C CA . SER A 1 519 ? -9.692 -0.908 -10.909 1.00 93.69 519 SER A CA 1
ATOM 4230 C C . SER A 1 519 ? -10.781 0.116 -11.224 1.00 93.69 519 SER A C 1
ATOM 4232 O O . SER A 1 519 ? -11.023 0.470 -12.380 1.00 93.69 519 SER A O 1
ATOM 4234 N N . LYS A 1 520 ? -11.449 0.601 -10.177 1.00 93.19 520 LYS A N 1
ATOM 4235 C CA . LYS A 1 520 ? -12.454 1.665 -10.220 1.00 93.19 520 LYS A CA 1
ATOM 4236 C C . LYS A 1 520 ? -12.227 2.608 -9.043 1.00 93.19 520 LYS A C 1
ATOM 4238 O O . LYS A 1 520 ? -12.038 2.170 -7.916 1.00 93.19 520 LYS A O 1
ATOM 4243 N N . ILE A 1 521 ? -12.294 3.910 -9.297 1.00 92.12 521 ILE A N 1
ATOM 4244 C CA . ILE A 1 521 ? -12.299 4.924 -8.238 1.00 92.12 521 ILE A CA 1
ATOM 4245 C C . ILE A 1 521 ? -13.731 5.030 -7.697 1.00 92.12 521 ILE A C 1
ATOM 4247 O O . ILE A 1 521 ? -14.647 5.382 -8.452 1.00 92.12 521 ILE A O 1
ATOM 4251 N N . LEU A 1 522 ? -13.933 4.715 -6.417 1.00 95.12 522 LEU A N 1
ATOM 4252 C CA . LEU A 1 522 ? -15.205 4.927 -5.720 1.00 95.12 522 LEU A CA 1
ATOM 4253 C C . LEU A 1 522 ? -15.330 6.379 -5.255 1.00 95.12 522 LEU A C 1
ATOM 4255 O O . LEU A 1 522 ? -16.360 7.005 -5.483 1.00 95.12 522 LEU A O 1
ATOM 4259 N N . GLU A 1 523 ? -14.258 6.940 -4.704 1.00 93.94 523 GLU A N 1
ATOM 4260 C CA . GLU A 1 523 ? -14.191 8.338 -4.278 1.00 93.94 523 GLU A CA 1
ATOM 4261 C C . GLU A 1 523 ? -12.759 8.856 -4.462 1.00 93.94 523 GLU A C 1
ATOM 4263 O O . GLU A 1 523 ? -11.807 8.124 -4.203 1.00 93.94 523 GLU A O 1
ATOM 4268 N N . SER A 1 524 ? -12.567 10.100 -4.903 1.00 90.44 524 SER A N 1
ATOM 4269 C CA . SER A 1 524 ? -11.235 10.719 -4.954 1.00 90.44 524 SER A CA 1
ATOM 4270 C C . SER A 1 524 ? -11.294 12.230 -4.849 1.00 90.44 524 SER A C 1
ATOM 4272 O O . SER A 1 524 ? -12.176 12.853 -5.438 1.00 90.44 524 SER A O 1
ATOM 4274 N N . ASN A 1 525 ? -10.298 12.828 -4.190 1.00 84.81 525 ASN A N 1
ATOM 4275 C CA . ASN A 1 525 ? -10.193 14.283 -4.020 1.00 84.81 525 ASN A CA 1
ATOM 4276 C C . ASN A 1 525 ? -11.492 14.898 -3.453 1.00 84.81 525 ASN A C 1
ATOM 4278 O O . ASN A 1 525 ? -11.934 15.962 -3.899 1.00 84.81 525 ASN A O 1
ATOM 4282 N N . ASN A 1 526 ? -12.137 14.198 -2.514 1.00 90.31 526 ASN A N 1
ATOM 4283 C CA . ASN A 1 526 ? -13.311 14.704 -1.815 1.00 90.31 526 ASN A CA 1
ATOM 4284 C C . ASN A 1 526 ? -12.909 15.908 -0.936 1.00 90.31 526 ASN A C 1
ATOM 4286 O O . ASN A 1 526 ? -11.881 15.832 -0.261 1.00 90.31 526 ASN A O 1
ATOM 4290 N N . PRO A 1 527 ? -13.693 17.002 -0.879 1.00 89.81 527 PRO A N 1
ATOM 4291 C CA . PRO A 1 527 ? -13.380 18.164 -0.037 1.00 89.81 527 PRO A CA 1
ATOM 4292 C C . PRO A 1 527 ? -13.260 17.866 1.465 1.00 89.81 527 PRO A C 1
ATOM 4294 O O . PRO A 1 527 ? -12.622 18.632 2.194 1.00 89.81 527 PRO A O 1
ATOM 4297 N N . PHE A 1 528 ? -13.873 16.774 1.932 1.00 91.44 528 PHE A N 1
ATOM 4298 C CA . PHE A 1 528 ? -13.749 16.317 3.310 1.00 91.44 528 PHE A CA 1
ATOM 4299 C C . PHE A 1 528 ? -12.455 15.557 3.575 1.00 91.44 528 PHE A C 1
ATOM 4301 O O . PHE A 1 528 ? -12.136 15.377 4.736 1.00 91.44 528 PHE A O 1
ATOM 4308 N N . PHE A 1 529 ? -11.695 15.135 2.563 1.00 90.50 529 PHE A N 1
ATOM 4309 C CA . PHE A 1 529 ? -10.529 14.290 2.793 1.00 90.50 529 PHE A CA 1
ATOM 4310 C C . PHE A 1 529 ? -9.389 14.990 3.533 1.00 90.50 529 PHE A C 1
ATOM 4312 O O . PHE A 1 529 ? -8.878 16.023 3.099 1.00 90.50 529 PHE A O 1
ATOM 4319 N N . ASP A 1 530 ? -8.960 14.366 4.631 1.00 88.69 530 ASP A N 1
ATOM 4320 C CA . ASP A 1 530 ? -7.759 14.708 5.394 1.00 88.69 530 ASP A CA 1
ATOM 4321 C C . ASP A 1 530 ? -7.245 13.455 6.119 1.00 88.69 530 ASP A C 1
ATOM 4323 O O . ASP A 1 530 ? -7.562 13.215 7.286 1.00 88.69 530 ASP A O 1
ATOM 4327 N N . SER A 1 531 ? -6.455 12.652 5.401 1.00 84.44 531 SER A N 1
ATOM 4328 C CA . SER A 1 531 ? -5.986 11.329 5.840 1.00 84.44 531 SER A CA 1
ATOM 4329 C C . SER A 1 531 ? -7.170 10.376 6.060 1.00 84.44 531 SER A C 1
ATOM 4331 O O . SER A 1 531 ? -7.590 10.141 7.188 1.00 84.44 531 SER A O 1
ATOM 4333 N N . ALA A 1 532 ? -7.783 9.901 4.974 1.00 87.56 532 ALA A N 1
ATOM 4334 C CA . ALA A 1 532 ? -8.822 8.873 5.065 1.00 87.56 532 ALA A CA 1
ATOM 4335 C C . ALA A 1 532 ? -8.154 7.522 5.363 1.00 87.56 532 ALA A C 1
ATOM 4337 O O . ALA A 1 532 ? -7.276 7.142 4.598 1.00 87.56 532 ALA A O 1
ATOM 4338 N N . THR A 1 533 ? -8.526 6.842 6.450 1.00 89.94 533 THR A N 1
ATOM 4339 C CA . THR A 1 533 ? -7.773 5.687 6.985 1.00 89.94 533 THR A CA 1
ATOM 4340 C C . THR A 1 533 ? -8.440 4.355 6.650 1.00 89.94 533 THR A C 1
ATOM 4342 O O . THR A 1 533 ? -8.020 3.677 5.721 1.00 89.94 533 THR A O 1
ATOM 4345 N N . THR A 1 534 ? -9.520 4.000 7.342 1.00 93.31 534 THR A N 1
ATOM 4346 C CA . THR A 1 534 ? -10.172 2.685 7.250 1.00 93.31 534 THR A CA 1
ATOM 4347 C C . THR A 1 534 ? -11.683 2.826 7.061 1.00 93.31 534 THR A C 1
ATOM 4349 O O . THR A 1 534 ? -12.248 3.933 7.100 1.00 93.31 534 THR A O 1
ATOM 4352 N N . GLY A 1 535 ? -12.345 1.703 6.797 1.00 95.06 535 GLY A N 1
ATOM 4353 C CA . GLY A 1 535 ? -13.780 1.643 6.576 1.00 95.06 535 GLY A CA 1
ATOM 4354 C C . GLY A 1 535 ? -14.314 0.222 6.557 1.00 95.06 535 GLY A C 1
ATOM 4355 O O . GLY A 1 535 ? -13.566 -0.712 6.298 1.00 95.06 535 GLY A O 1
ATOM 4356 N N . GLU A 1 536 ? -15.621 0.107 6.760 1.00 95.56 536 GLU A N 1
ATOM 4357 C CA . GLU A 1 536 ? -16.339 -1.145 6.933 1.00 95.56 536 GLU A CA 1
ATOM 4358 C C . GLU A 1 536 ? -17.544 -1.291 6.012 1.00 95.56 536 GLU A C 1
ATOM 4360 O O . GLU A 1 536 ? -18.204 -0.315 5.629 1.00 95.56 536 GLU A O 1
ATOM 4365 N N . ILE A 1 537 ? -17.855 -2.540 5.673 1.00 94.88 537 ILE A N 1
ATOM 4366 C CA . ILE A 1 537 ? -19.010 -2.875 4.837 1.00 94.88 537 ILE A CA 1
ATOM 4367 C C . ILE A 1 537 ? -20.231 -3.116 5.716 1.00 94.88 537 ILE A C 1
ATOM 4369 O O . ILE A 1 537 ? -20.201 -3.871 6.679 1.00 94.88 537 ILE A O 1
ATOM 4373 N N . SER A 1 538 ? -21.356 -2.529 5.318 1.00 89.81 538 SER A N 1
ATOM 4374 C CA . SER A 1 538 ? -22.663 -2.853 5.874 1.00 89.81 538 SER A CA 1
ATOM 4375 C C . SER A 1 538 ? -23.731 -2.823 4.788 1.00 89.81 538 SER A C 1
ATOM 4377 O O . SER A 1 538 ? -24.023 -1.787 4.177 1.00 89.81 538 SER A O 1
ATOM 4379 N N . GLY A 1 539 ? -24.313 -3.994 4.520 1.00 88.94 539 GLY A N 1
ATOM 4380 C CA . GLY A 1 539 ? -25.276 -4.184 3.440 1.00 88.94 539 GLY A CA 1
ATOM 4381 C C . GLY A 1 539 ? -24.691 -3.806 2.076 1.00 88.94 539 GLY A C 1
ATOM 4382 O O . GLY A 1 539 ? -23.728 -4.406 1.612 1.00 88.94 539 GLY A O 1
ATOM 4383 N N . GLU A 1 540 ? -25.289 -2.809 1.420 1.00 93.88 540 GLU A N 1
ATOM 4384 C CA . GLU A 1 540 ? -24.849 -2.308 0.106 1.00 93.88 540 GLU A CA 1
ATOM 4385 C C . GLU A 1 540 ? -23.875 -1.120 0.198 1.00 93.88 540 GLU A C 1
ATOM 4387 O O . GLU A 1 540 ? -23.560 -0.501 -0.820 1.00 93.88 540 GLU A O 1
ATOM 4392 N N . TYR A 1 541 ? -23.447 -0.746 1.405 1.00 96.38 541 TYR A N 1
ATOM 4393 C CA . TYR A 1 541 ? -22.655 0.454 1.643 1.00 96.38 541 TYR A CA 1
ATOM 4394 C C . TYR A 1 541 ? -21.307 0.131 2.265 1.00 96.38 541 TYR A C 1
ATOM 4396 O O . TYR A 1 541 ? -21.171 -0.773 3.081 1.00 96.38 541 TYR A O 1
ATOM 4404 N N . TYR A 1 542 ? -20.333 0.955 1.914 1.00 97.56 542 TYR A N 1
ATOM 4405 C CA . TYR A 1 542 ? -19.034 1.013 2.552 1.00 97.56 542 TYR A CA 1
ATOM 4406 C C . TYR A 1 542 ? -18.910 2.326 3.323 1.00 97.56 542 TYR A C 1
ATOM 4408 O O . TYR A 1 542 ? -18.984 3.395 2.713 1.00 97.56 542 TYR A O 1
ATOM 4416 N N . TYR A 1 543 ? -18.776 2.244 4.644 1.00 97.25 543 TYR A N 1
ATOM 4417 C CA . TYR A 1 543 ? -18.674 3.359 5.588 1.00 97.25 543 TYR A CA 1
ATOM 4418 C C . TYR A 1 543 ? -17.218 3.594 5.939 1.00 97.25 543 TYR A C 1
ATOM 4420 O O . TYR A 1 543 ? -16.521 2.645 6.248 1.00 97.25 543 TYR A O 1
ATOM 4428 N N . TYR A 1 544 ? -16.739 4.832 5.933 1.00 96.88 544 TYR A N 1
ATOM 4429 C CA . TYR A 1 544 ? -15.316 5.073 6.146 1.00 96.88 544 TYR A CA 1
ATOM 4430 C C . TYR A 1 544 ? -15.015 6.459 6.697 1.00 96.88 544 TYR A C 1
ATOM 4432 O O . TYR A 1 544 ? -15.796 7.409 6.558 1.00 96.88 544 TYR A O 1
ATOM 4440 N N . ILE A 1 545 ? -13.847 6.569 7.323 1.00 96.12 545 ILE A N 1
ATOM 4441 C CA . ILE A 1 545 ? -13.342 7.812 7.901 1.00 96.12 545 ILE A CA 1
ATOM 4442 C C . ILE A 1 545 ? -12.810 8.697 6.770 1.00 96.12 545 ILE A C 1
ATOM 4444 O O . ILE A 1 545 ? -11.863 8.331 6.079 1.00 96.12 545 ILE A O 1
ATOM 4448 N N . ALA A 1 546 ? -13.394 9.882 6.571 1.00 94.75 546 ALA A N 1
ATOM 4449 C CA . ALA A 1 546 ? -12.949 10.799 5.518 1.00 94.75 546 ALA A CA 1
ATOM 4450 C C . ALA A 1 546 ? -11.780 11.692 5.962 1.00 94.75 546 ALA A C 1
ATOM 4452 O O . ALA A 1 546 ? -10.876 11.980 5.175 1.00 94.75 546 ALA A O 1
ATOM 4453 N N . ASN A 1 547 ? -11.795 12.143 7.216 1.00 93.62 547 ASN A N 1
ATOM 4454 C CA . ASN A 1 547 ? -10.790 13.038 7.780 1.00 93.62 547 ASN A CA 1
ATOM 4455 C C . ASN A 1 547 ? -10.335 12.604 9.167 1.00 93.62 547 ASN A C 1
ATOM 4457 O O . ASN A 1 547 ? -10.671 13.250 10.157 1.00 93.62 547 ASN A O 1
ATOM 4461 N N . SER A 1 548 ? -9.501 11.570 9.245 1.00 92.31 548 SER A N 1
ATOM 4462 C CA . SER A 1 548 ? -8.846 11.213 10.505 1.00 92.31 548 SER A CA 1
ATOM 4463 C C . SER A 1 548 ? -8.095 12.407 11.112 1.00 92.31 548 SER A C 1
ATOM 4465 O O . SER A 1 548 ? -8.042 12.574 12.329 1.00 92.31 548 SER A O 1
ATOM 4467 N N . GLN A 1 549 ? -7.524 13.271 10.261 1.00 90.94 549 GLN A N 1
ATOM 4468 C CA . GLN A 1 549 ? -6.625 14.353 10.668 1.00 90.94 549 GLN A CA 1
ATOM 4469 C C . GLN A 1 549 ? -5.386 13.830 11.424 1.00 90.94 549 GLN A C 1
ATOM 4471 O O . GLN A 1 549 ? -4.700 14.613 12.081 1.00 90.94 549 GLN A O 1
ATOM 4476 N N . VAL A 1 550 ? -5.042 12.536 11.306 1.00 87.50 550 VAL A N 1
ATOM 4477 C CA . VAL A 1 550 ? -3.872 11.891 11.946 1.00 87.50 550 VAL A CA 1
ATOM 4478 C C . VAL A 1 550 ? -2.561 12.625 11.660 1.00 87.50 550 VAL A C 1
ATOM 4480 O O . VAL A 1 550 ? -1.704 12.771 12.532 1.00 87.50 550 VAL A O 1
ATOM 4483 N N . ARG A 1 551 ? -2.437 13.210 10.463 1.00 81.56 551 ARG A N 1
ATOM 4484 C CA . ARG A 1 551 ? -1.292 14.038 10.063 1.00 81.56 551 ARG A CA 1
ATOM 4485 C C . ARG A 1 551 ? -1.051 15.246 10.950 1.00 81.56 551 ARG A C 1
ATOM 4487 O O . ARG A 1 551 ? 0.104 15.641 11.117 1.00 81.56 551 ARG A O 1
ATOM 4494 N N . SER A 1 552 ? -2.107 15.793 11.554 1.00 84.81 552 SER A N 1
ATOM 4495 C CA . SER A 1 552 ? -2.002 16.908 12.494 1.00 84.81 552 SER A CA 1
ATOM 4496 C C . SER A 1 552 ? -0.974 16.627 13.586 1.00 84.81 552 SER A C 1
ATOM 4498 O O . SER A 1 552 ? -0.205 17.509 13.954 1.00 84.81 552 SER A O 1
ATOM 4500 N N . ALA A 1 553 ? -0.902 15.388 14.051 1.00 74.12 553 ALA A N 1
ATOM 4501 C CA . ALA A 1 553 ? -0.040 15.005 15.143 1.00 74.12 553 ALA A CA 1
ATOM 4502 C C . ALA A 1 553 ? 1.418 14.778 14.715 1.00 74.12 553 ALA A C 1
ATOM 4504 O O . ALA A 1 553 ? 2.341 15.071 15.469 1.00 74.12 553 ALA A O 1
ATOM 4505 N N . PHE A 1 554 ? 1.658 14.345 13.475 1.00 75.12 554 PHE A N 1
ATOM 4506 C CA . PHE A 1 554 ? 3.015 14.237 12.932 1.00 75.12 554 PHE A CA 1
ATOM 4507 C C . PHE A 1 554 ? 3.612 15.605 12.583 1.00 75.12 554 PHE A C 1
ATOM 4509 O O . PHE A 1 554 ? 4.800 15.844 12.812 1.00 75.12 554 PHE A O 1
ATOM 4516 N N . GLU A 1 555 ? 2.786 16.510 12.056 1.00 78.69 555 GLU A N 1
ATOM 4517 C CA . GLU A 1 555 ? 3.190 17.857 11.642 1.00 78.69 555 GLU A CA 1
ATOM 4518 C C . GLU A 1 555 ? 3.410 18.794 12.839 1.00 78.69 555 GLU A C 1
ATOM 4520 O O . GLU A 1 555 ? 4.302 19.641 12.797 1.00 78.69 555 GLU A O 1
ATOM 4525 N N . TRP A 1 556 ? 2.655 18.604 13.928 1.00 79.56 556 TRP A N 1
ATOM 4526 C CA . TRP A 1 556 ? 2.681 19.466 15.117 1.00 79.56 556 TRP A CA 1
ATOM 4527 C C . TRP A 1 556 ? 3.339 18.824 16.348 1.00 79.56 556 TRP A C 1
ATOM 4529 O O . TRP A 1 556 ? 3.306 19.384 17.448 1.00 79.56 556 TRP A O 1
ATOM 4539 N N . LYS A 1 557 ? 4.018 17.681 16.184 1.00 72.69 557 LYS A N 1
ATOM 4540 C CA . LYS A 1 557 ? 4.643 16.940 17.298 1.00 72.69 557 LYS A CA 1
ATOM 4541 C C . LYS A 1 557 ? 5.605 17.762 18.168 1.00 72.69 557 LYS A C 1
ATOM 4543 O O . LYS A 1 557 ? 5.797 17.443 19.339 1.00 72.69 557 LYS A O 1
ATOM 4548 N N . ASN A 1 558 ? 6.217 18.805 17.596 1.00 73.44 558 ASN A N 1
ATOM 4549 C CA . ASN A 1 558 ? 7.250 19.631 18.233 1.00 73.44 558 ASN A CA 1
ATOM 4550 C C . ASN A 1 558 ? 6.798 21.073 18.524 1.00 73.44 558 ASN A C 1
ATOM 4552 O O . ASN A 1 558 ? 7.622 21.898 18.911 1.00 73.44 558 ASN A O 1
ATOM 4556 N N . THR A 1 559 ? 5.530 21.413 18.289 1.00 69.94 559 THR A N 1
ATOM 4557 C CA . THR A 1 559 ? 5.092 22.818 18.195 1.00 69.94 559 THR A CA 1
ATOM 4558 C C . THR A 1 559 ? 4.205 23.285 19.351 1.00 69.94 559 THR A C 1
ATOM 4560 O O . THR A 1 559 ? 3.831 24.453 19.377 1.00 69.94 559 THR A O 1
ATOM 4563 N N . GLY A 1 560 ? 3.873 22.427 20.323 1.00 62.28 560 GLY A N 1
ATOM 4564 C CA . GLY A 1 560 ? 3.044 22.817 21.470 1.00 62.28 560 GLY A CA 1
ATOM 4565 C C . GLY A 1 560 ? 2.805 21.701 22.497 1.00 62.28 560 GLY A C 1
ATOM 4566 O O . GLY A 1 560 ? 3.227 20.566 22.268 1.00 62.28 560 GLY A O 1
ATOM 4567 N N . PRO A 1 561 ? 2.132 22.009 23.627 1.00 62.38 561 PRO A N 1
ATOM 4568 C CA . PRO A 1 561 ? 1.871 21.048 24.706 1.00 62.38 561 PRO A CA 1
ATOM 4569 C C . PRO A 1 561 ? 0.972 19.888 24.262 1.00 62.38 561 PRO A C 1
ATOM 4571 O O . PRO A 1 561 ? 1.181 18.758 24.694 1.00 62.38 561 PRO A O 1
ATOM 4574 N N . ASP A 1 562 ? 0.036 20.164 23.352 1.00 69.62 562 ASP A N 1
ATOM 4575 C CA . ASP A 1 562 ? -0.968 19.204 22.885 1.00 69.62 562 ASP A CA 1
ATOM 4576 C C . ASP A 1 562 ? -0.472 18.324 21.727 1.00 69.62 562 ASP A C 1
ATOM 4578 O O . ASP A 1 562 ? -1.098 17.313 21.421 1.00 69.62 562 ASP A O 1
ATOM 4582 N N . LYS A 1 563 ? 0.659 18.681 21.096 1.00 79.44 563 LYS A N 1
ATOM 4583 C CA . LYS A 1 563 ? 1.333 17.924 20.018 1.00 79.44 563 LYS A CA 1
ATOM 4584 C C . LYS A 1 563 ? 0.460 17.556 18.807 1.00 79.44 563 LYS A C 1
ATOM 4586 O O . LYS A 1 563 ? 0.855 16.716 18.005 1.00 79.44 563 LYS A O 1
ATOM 4591 N N . ILE A 1 564 ? -0.690 18.207 18.654 1.00 86.75 564 ILE A N 1
ATOM 4592 C CA . ILE A 1 564 ? -1.565 18.155 17.481 1.00 86.75 564 ILE A CA 1
ATOM 4593 C C . ILE A 1 564 ? -1.833 19.572 16.982 1.00 86.75 564 ILE A C 1
ATOM 4595 O O . ILE A 1 564 ? -1.487 20.562 17.636 1.00 86.75 564 ILE A O 1
ATOM 4599 N N . LYS A 1 565 ? -2.458 19.670 15.811 1.00 88.25 565 LYS A N 1
ATOM 4600 C CA . LYS A 1 565 ? -2.922 20.946 15.268 1.00 88.25 565 LYS A CA 1
ATOM 4601 C C . LYS A 1 565 ? -3.916 21.602 16.249 1.00 88.25 565 LYS A C 1
ATOM 4603 O O . LYS A 1 565 ? -4.759 20.888 16.793 1.00 88.25 565 LYS A O 1
ATOM 4608 N N . PRO A 1 566 ? -3.859 22.932 16.461 1.00 89.38 566 PRO A N 1
ATOM 4609 C CA . PRO A 1 566 ? -4.774 23.624 17.365 1.00 89.38 566 PRO A CA 1
ATOM 4610 C C . PRO A 1 566 ? -6.250 23.350 17.052 1.00 89.38 566 PRO A C 1
ATOM 4612 O O . PRO A 1 566 ? -6.634 23.254 15.881 1.00 89.38 566 PRO A O 1
ATOM 4615 N N . LEU A 1 567 ? -7.079 23.250 18.097 1.00 90.75 567 LEU A N 1
ATOM 4616 C CA . LEU A 1 567 ? -8.481 22.823 18.007 1.00 90.75 567 LEU A CA 1
ATOM 4617 C C . LEU A 1 567 ? -9.311 23.681 17.039 1.00 90.75 567 LEU A C 1
ATOM 4619 O O . LEU A 1 567 ? -10.172 23.169 16.325 1.00 90.75 567 LEU A O 1
ATOM 4623 N N . GLU A 1 568 ? -9.040 24.983 16.978 1.00 91.94 568 GLU A N 1
ATOM 4624 C CA . GLU A 1 568 ? -9.700 25.929 16.078 1.00 91.94 568 GLU A CA 1
ATOM 4625 C C . GLU A 1 568 ? -9.367 25.701 14.597 1.00 91.94 568 GLU A C 1
ATOM 4627 O O . GLU A 1 568 ? -10.124 26.127 13.725 1.00 91.94 568 GLU A O 1
ATOM 4632 N N . GLN A 1 569 ? -8.264 25.010 14.304 1.00 92.00 569 GLN A N 1
ATOM 4633 C CA . GLN A 1 569 ? -7.856 24.661 12.945 1.00 92.00 569 GLN A CA 1
ATOM 4634 C C . GLN A 1 569 ? -8.170 23.206 12.575 1.00 92.00 569 GLN A C 1
ATOM 4636 O O . GLN A 1 569 ? -7.995 22.833 11.407 1.00 92.00 569 GLN A O 1
ATOM 4641 N N . LEU A 1 570 ? -8.592 22.385 13.542 1.00 92.81 570 LEU A N 1
ATOM 4642 C CA . LEU A 1 570 ? -9.186 21.081 13.275 1.00 92.81 570 LEU A CA 1
ATOM 4643 C C . LEU A 1 570 ? -10.602 21.269 12.710 1.00 92.81 570 LEU A C 1
ATOM 4645 O O . LEU A 1 570 ? -11.320 22.232 13.016 1.00 92.81 570 LEU A O 1
ATOM 4649 N N . LYS A 1 571 ? -11.004 20.332 11.858 1.00 94.94 571 LYS A N 1
ATOM 4650 C CA . LYS A 1 571 ? -12.343 20.240 11.272 1.00 94.94 571 LYS A CA 1
ATOM 4651 C C . LYS A 1 571 ? -13.198 19.263 12.077 1.00 94.94 571 LYS A C 1
ATOM 4653 O O . LYS A 1 571 ? -12.670 18.401 12.775 1.00 94.94 571 LYS A O 1
ATOM 4658 N N . GLU A 1 572 ? -14.515 19.416 11.977 1.00 96.12 572 GLU A N 1
ATOM 4659 C CA . GLU A 1 572 ? -15.448 18.371 12.416 1.00 96.12 572 GLU A CA 1
ATOM 4660 C C . GLU A 1 572 ? -15.168 17.083 11.647 1.00 96.12 572 GLU A C 1
ATOM 4662 O O . GLU A 1 572 ? -14.808 17.132 10.467 1.00 96.12 572 GLU A O 1
ATOM 4667 N N . LEU A 1 573 ? -15.300 15.945 12.320 1.00 96.56 573 LEU A N 1
ATOM 4668 C CA . LEU A 1 573 ? -15.024 14.653 11.708 1.00 96.56 573 LEU A CA 1
ATOM 4669 C C . LEU A 1 573 ? -16.238 14.205 10.907 1.00 96.56 573 LEU A C 1
ATOM 4671 O O . LEU A 1 573 ? -17.382 14.401 11.320 1.00 96.56 573 LEU A O 1
ATOM 4675 N N . VAL A 1 574 ? -15.977 13.607 9.755 1.00 96.88 574 VAL A N 1
ATOM 4676 C CA . VAL A 1 574 ? -16.984 13.171 8.799 1.00 96.88 574 VAL A CA 1
ATOM 4677 C C . VAL A 1 574 ? -16.738 11.704 8.490 1.00 96.88 574 VAL A C 1
ATOM 4679 O O . VAL A 1 574 ? -15.673 11.325 7.997 1.00 96.88 574 VAL A O 1
ATOM 4682 N N . LEU A 1 575 ? -17.753 10.889 8.760 1.00 97.31 575 LEU A N 1
ATOM 4683 C CA . LEU A 1 575 ? -17.847 9.548 8.207 1.00 97.31 575 LEU A CA 1
ATOM 4684 C C . LEU A 1 575 ? -18.645 9.645 6.913 1.00 97.31 575 LEU A C 1
ATOM 4686 O O . LEU A 1 575 ? -19.755 10.187 6.896 1.00 97.31 575 LEU A O 1
ATOM 4690 N N . LEU A 1 576 ? -18.072 9.145 5.828 1.00 97.31 576 LEU A N 1
ATOM 4691 C CA . LEU A 1 576 ? -18.743 9.046 4.540 1.00 97.31 576 LEU A CA 1
ATOM 4692 C C . LEU A 1 576 ? -19.216 7.612 4.328 1.00 97.31 576 LEU A C 1
ATOM 4694 O O . LEU A 1 576 ? -18.682 6.677 4.920 1.00 97.31 576 LEU A O 1
ATOM 4698 N N . LYS A 1 577 ? -20.210 7.438 3.462 1.00 97.19 577 LYS A N 1
ATOM 4699 C CA . LYS A 1 577 ? -20.570 6.127 2.932 1.00 97.19 577 LYS A CA 1
ATOM 4700 C C . LYS A 1 577 ? -20.760 6.175 1.428 1.00 97.19 577 LYS A C 1
ATOM 4702 O O . LYS A 1 577 ? -21.307 7.141 0.896 1.00 97.19 577 LYS A O 1
ATOM 4707 N N . VAL A 1 578 ? -20.332 5.120 0.752 1.00 97.38 578 VAL A N 1
ATOM 4708 C CA . VAL A 1 578 ? -20.494 4.944 -0.693 1.00 97.38 578 VAL A CA 1
ATOM 4709 C C . VAL A 1 578 ? -21.235 3.646 -0.964 1.00 97.38 578 VAL A C 1
ATOM 4711 O O . VAL A 1 578 ? -20.995 2.642 -0.301 1.00 97.38 578 VAL A O 1
ATOM 4714 N N . LYS A 1 579 ? -22.160 3.673 -1.923 1.00 96.31 579 LYS A N 1
ATOM 4715 C CA . LYS A 1 579 ? -22.846 2.463 -2.377 1.00 96.31 579 LYS A CA 1
ATOM 4716 C C . LYS A 1 579 ? -21.909 1.643 -3.272 1.00 96.31 579 LYS A C 1
ATOM 4718 O O . LYS A 1 579 ? -21.294 2.221 -4.176 1.00 96.31 579 LYS A O 1
ATOM 4723 N N . LEU A 1 580 ? -21.805 0.342 -3.010 1.00 94.19 580 LEU A N 1
ATOM 4724 C CA . LEU A 1 580 ? -20.901 -0.578 -3.709 1.00 94.19 580 LEU A CA 1
ATOM 4725 C C . LEU A 1 580 ? -21.442 -1.054 -5.063 1.00 94.19 580 LEU A C 1
ATOM 4727 O O . LEU A 1 580 ? -22.669 -1.283 -5.174 1.00 94.19 580 LEU A O 1
#

pLDDT: mean 89.6, std 11.06, range [43.75, 98.81]

Secondary structure (DSSP, 8-state):
----THHHHHHHHHHHHHTS-PPP--HHHHHHHHHHHHHHHHHHHHHHHHT-HHHHHTTEEEEEEEEETTEEEEEEHHHHHHHHHHHTTSEEEEEEEESSPPEEEE-TTSSEEEEEEEEEEEEEEE-TTS-EEEEEEEEEEEEEEEEETTEEEEEEEEEEEEEEPS--HHHHHHHHHHHHHTT-HHHHHHHHHHHHHH-TT-HHHHHHHHHHHHHTT-HHHHHHHHHHHHHTT-GGGGGTTT-GGGGGGGGSTTHHHHHHHHHHHT--B---EEEEEES-TT-----EEEETTTTEEEEEETTTTEEEEE-TT--EEEEE-TTGGG--EEEEEEEETTTTEEEEEEEE-TTT---SSPPPGGGTTEEEEEEEETTT--EEEEEEE--TT----EEEEEE-TT--EEEEETTTTEEEEE-TTT-SEEEEEE--TTS-----EEE-TTSSEEEEEETTEEEEEETTT--EEEPB--TT---TTEEEEEEETTEEEEEE--SS--EEEEEEEPTTSSBEEEEEEEEES-TT-SS---EEEETTEEEEES---THHHHHSTTSSTT-S--GGGSPPEEEEEEE-

Foldseek 3Di:
DDDDPVVVVVVVVVVVVVVPDDPFCDPVVVVVVVVQVVVLVVQCQVCQQVLPLVSVLVQADQWAWEADPNDIDIDGSVRSSVVSNVVSVFKHWPFWDFLDAWDWDADRNRFKIKTKTWTWTWMWGQDPVGDTDIWIKIKIKIWMWGQDPNHTHTHYMYMDMDTDDPDQLVVLCVQLVVCVVVVVLVSNLVSLVVSCNRPVPQVVSLQSNLLSCLSVVVQVVSLVSLQLCLLQLNFVCQCVVVDPSCPVNPPPPCPVVSVVSNVVSLDWDDFWDFPAWFQPQQQLWFEWEAQQVFRKIWTFRQAQQFIWIQGNVRDIDTLGHRCRPNAHGWAAWYAPNVQQKIKIKGAAAPPQRNYQDDDDPVRHLWIKIWIARNVPSDTDDIAGDDDDPHGWDWHYWDADPQGKIWIATAAQQWIWIQGPVPRHIDTQDGDDPVWGGWAAWEAEPVRQWIWIQTQVFIWIQRNVVRDIDHQAEDSSHHRHQWHYWYYDDQWIFTFRQDPPFGFTKIFHHDPVNRYTPDIDTQTTRDPQAARWHYWDDHDQKIKTWRHSQNVQQVVQCPPDPSSGHDPVPGDTTTIIMGGD

Sequence (580 aa):
MKITFRKLMLPLLLILILLSCKPVYGPEEKLNDISALMQLNENQRKAHMYGDAEMLAAEIADTMISVSRGHIYINSNREIYDRFNNYFKNIEYIKWDDLEDPIINISDDGSYAEMIFKKIVQTRHKNEIGNWEKSSTLFSWSAYHKKLNGKWKIVSNTSTRESLEFPTYDEFYSKGMMSFRNNKFDESLYYFERAYYIAPDNVTILYNFAKALTLNNHYEKAISVLQRLAEIRFIGLNNFETDTLFQNLKQQKNYYALLEKIKENKKTVSRSEIAFSITEKDLIPEGIAFDSNTGTIYLSSAYKRKILSIDKNGIIKDFKSEVEDGLWSTWGMEVDEMRNHLWVISSSTSQGMLVKKSIPQEQYGKSKIYKYDLTTGNLLKIYTYDAAGQEHFFNDLTISKSGDVYITESLTSKIYKISDEKDEIELLYQADPMFSFLNGLALNNDESKLFVASSEGISILNLETLNWQLLQHPKNVSLEGIDGLTYYNGSLIAQQSGYPVNSVMLYFLDESDYKITGSKILESNNPFFDSATTGEISGEYYYYIANSQVRSAFEWKNTGPDKIKPLEQLKELVLLKVKL

Radius of gyration: 29.98 Å; chains: 1; bounding box: 68×54×125 Å